Protein AF-A0A1B6HBY9-F1 (afdb_monomer_lite)

Structure (mmCIF, N/CA/C/O backbone):
data_AF-A0A1B6HBY9-F1
#
_entry.id   AF-A0A1B6HBY9-F1
#
loop_
_atom_site.group_PDB
_atom_site.id
_atom_site.type_symbol
_atom_site.label_atom_id
_atom_site.label_alt_id
_atom_site.label_comp_id
_atom_site.label_asym_id
_atom_site.label_entity_id
_atom_site.label_seq_id
_atom_site.pdbx_PDB_ins_code
_atom_site.Cartn_x
_atom_site.Cartn_y
_atom_site.Cartn_z
_atom_site.occupancy
_atom_site.B_iso_or_equiv
_atom_site.auth_seq_id
_atom_site.auth_comp_id
_atom_site.auth_asym_id
_atom_site.auth_atom_id
_atom_site.pdbx_PDB_model_num
ATOM 1 N N . TYR A 1 1 ? -33.513 -6.818 31.280 1.00 34.59 1 TYR A N 1
ATOM 2 C CA . TYR A 1 1 ? -33.589 -5.546 32.022 1.00 34.59 1 TYR A CA 1
ATOM 3 C C . TYR A 1 1 ? -32.977 -4.384 31.246 1.00 34.59 1 TYR A C 1
ATOM 5 O O . TYR A 1 1 ? -33.715 -3.442 31.001 1.00 34.59 1 TYR A O 1
ATOM 13 N N . LEU A 1 2 ? -31.743 -4.468 30.723 1.00 36.72 2 LEU A N 1
ATOM 14 C CA . LEU A 1 2 ? -31.212 -3.463 29.778 1.00 36.72 2 LEU A CA 1
ATOM 15 C C . LEU A 1 2 ? -32.124 -3.227 28.557 1.00 36.72 2 LEU A C 1
ATOM 17 O O . LEU A 1 2 ? -32.504 -2.091 28.313 1.00 36.72 2 LEU A O 1
ATOM 21 N N . LYS A 1 3 ? -32.635 -4.281 27.900 1.00 36.66 3 LYS A N 1
ATOM 22 C CA . LYS A 1 3 ? -33.690 -4.154 26.866 1.00 36.66 3 LYS A CA 1
ATOM 23 C C . LYS A 1 3 ? -34.928 -3.353 27.295 1.00 36.66 3 LYS A C 1
ATOM 25 O O . LYS A 1 3 ? -35.543 -2.717 26.452 1.00 36.66 3 LYS A O 1
ATOM 30 N N . ALA A 1 4 ? -35.326 -3.404 28.568 1.00 39.34 4 ALA A N 1
ATOM 31 C CA . ALA A 1 4 ? -36.483 -2.657 29.068 1.00 39.34 4 ALA A CA 1
ATOM 32 C C . ALA A 1 4 ? -36.128 -1.183 29.313 1.00 39.34 4 ALA A C 1
ATOM 34 O O . ALA A 1 4 ? -36.907 -0.316 28.942 1.00 39.34 4 ALA A O 1
ATOM 35 N N . ILE A 1 5 ? -34.928 -0.908 29.834 1.00 42.94 5 ILE A N 1
ATOM 36 C CA . ILE A 1 5 ? -34.384 0.449 30.001 1.00 42.94 5 ILE A CA 1
ATOM 37 C C . ILE A 1 5 ? -34.181 1.120 28.635 1.00 42.94 5 ILE A C 1
ATOM 39 O O . ILE A 1 5 ? -34.642 2.234 28.426 1.00 42.94 5 ILE A O 1
ATOM 43 N N . VAL A 1 6 ? -33.575 0.417 27.674 1.00 40.16 6 VAL A N 1
ATOM 44 C CA . VAL A 1 6 ? -33.385 0.880 26.289 1.00 40.16 6 VAL A CA 1
ATOM 45 C C . VAL A 1 6 ? -34.730 1.116 25.600 1.00 40.16 6 VAL A C 1
ATOM 47 O O . VAL A 1 6 ? -34.888 2.117 24.908 1.00 40.16 6 VAL A O 1
ATOM 50 N N . LYS A 1 7 ? -35.723 0.244 25.820 1.00 40.16 7 LYS A N 1
ATOM 51 C CA . LYS A 1 7 ? -37.079 0.418 25.280 1.00 40.16 7 LYS A CA 1
ATOM 52 C C . LYS A 1 7 ? -37.804 1.614 25.907 1.00 40.16 7 LYS A C 1
ATOM 54 O O . LYS A 1 7 ? -38.469 2.332 25.177 1.00 40.16 7 LYS A O 1
ATOM 59 N N . TYR A 1 8 ? -37.627 1.867 27.203 1.00 40.00 8 TYR A N 1
ATOM 60 C CA . TYR A 1 8 ? -38.211 3.020 27.899 1.00 40.00 8 TYR A CA 1
ATOM 61 C C . TYR A 1 8 ? -37.569 4.342 27.440 1.00 40.00 8 TYR A C 1
ATOM 63 O O . TYR A 1 8 ? -38.259 5.274 27.048 1.00 40.00 8 TYR A O 1
ATOM 71 N N . ILE A 1 9 ? -36.237 4.372 27.339 1.00 41.59 9 ILE A N 1
ATOM 72 C CA . ILE A 1 9 ? -35.445 5.491 26.798 1.00 41.59 9 ILE A CA 1
ATOM 73 C C . ILE A 1 9 ? -35.748 5.776 25.314 1.00 41.59 9 ILE A C 1
ATOM 75 O O . ILE A 1 9 ? -35.553 6.892 24.835 1.00 41.59 9 ILE A O 1
ATOM 79 N N . ALA A 1 10 ? -36.133 4.760 24.541 1.00 38.09 10 ALA A N 1
ATOM 80 C CA . ALA A 1 10 ? -36.468 4.896 23.125 1.00 38.09 10 ALA A CA 1
ATOM 81 C C . ALA A 1 10 ? -37.944 5.241 22.868 1.00 38.09 10 ALA A C 1
ATOM 83 O O . ALA A 1 10 ? -38.263 5.620 21.746 1.00 38.09 10 ALA A O 1
ATOM 84 N N . GLN A 1 11 ? -38.830 5.082 23.857 1.00 39.75 11 GLN A N 1
ATOM 85 C CA . GLN A 1 11 ? -40.268 5.331 23.706 1.00 39.75 11 GLN A CA 1
ATOM 86 C C . GLN A 1 11 ? -40.698 6.740 24.131 1.00 39.75 11 GLN A C 1
ATOM 88 O O . GLN A 1 11 ? -41.676 7.231 23.576 1.00 39.75 11 GLN A O 1
ATOM 93 N N . ASP A 1 12 ? -39.964 7.401 25.030 1.00 41.25 12 ASP A N 1
ATOM 94 C CA . ASP A 1 12 ? -40.232 8.791 25.409 1.00 41.25 12 ASP A CA 1
ATOM 95 C C . ASP A 1 12 ? -39.228 9.744 24.744 1.00 41.25 12 ASP A C 1
ATOM 97 O O . ASP A 1 12 ? -38.101 9.929 25.198 1.00 41.25 12 ASP A O 1
ATOM 101 N N . ASP A 1 13 ? -39.674 10.379 23.658 1.00 38.34 13 ASP A N 1
ATOM 102 C CA . ASP A 1 13 ? -39.004 11.472 22.928 1.00 38.34 13 ASP A CA 1
ATOM 103 C C . ASP A 1 13 ? -39.015 12.808 23.711 1.00 38.34 13 ASP A C 1
ATOM 105 O O . ASP A 1 13 ? -38.685 13.877 23.195 1.00 38.34 13 ASP A O 1
ATOM 109 N N . ALA A 1 14 ? -39.424 12.769 24.979 1.00 39.38 14 ALA A N 1
ATOM 110 C CA . ALA A 1 14 ? -39.417 13.905 25.880 1.00 39.38 14 ALA A CA 1
ATOM 111 C C . ALA A 1 14 ? -38.126 13.891 26.695 1.00 39.38 14 ALA A C 1
ATOM 113 O O . ALA A 1 14 ? -37.672 12.834 27.124 1.00 39.38 14 ALA A O 1
ATOM 114 N N . GLN A 1 15 ? -37.554 15.077 26.918 1.00 42.44 15 GLN A N 1
ATOM 115 C CA . GLN A 1 15 ? -36.480 15.334 27.879 1.00 42.44 15 GLN A CA 1
ATOM 116 C C . GLN A 1 15 ? -36.672 14.476 29.136 1.00 42.44 15 GLN A C 1
ATOM 118 O O . GLN A 1 15 ? -37.480 14.802 30.003 1.00 42.44 15 GLN A O 1
ATOM 123 N N . CYS A 1 16 ? -35.970 13.346 29.202 1.00 40.22 16 CYS A N 1
ATOM 124 C CA . CYS A 1 16 ? -36.055 12.457 30.343 1.00 40.22 16 CYS A CA 1
ATOM 125 C C . CYS A 1 16 ? -35.332 13.183 31.474 1.00 40.22 16 CYS A C 1
ATOM 127 O O . CYS A 1 16 ? -34.102 13.283 31.459 1.00 40.22 16 CYS A O 1
ATOM 129 N N . ASP A 1 17 ? -36.105 13.785 32.380 1.00 40.44 17 ASP A N 1
ATOM 130 C CA . ASP A 1 17 ? -35.576 14.431 33.572 1.00 40.44 17 ASP A CA 1
ATOM 131 C C . ASP A 1 17 ? -34.679 13.416 34.286 1.00 40.44 17 ASP A C 1
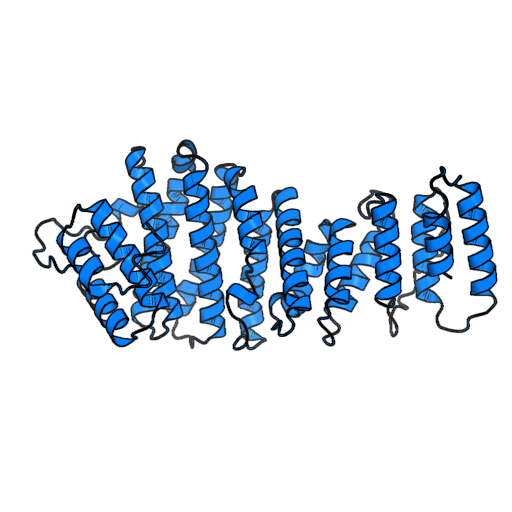ATOM 133 O O . ASP A 1 17 ? -35.043 12.250 34.482 1.00 40.44 17 ASP A O 1
ATOM 137 N N . VAL A 1 18 ? -33.477 13.865 34.638 1.00 38.31 18 VAL A N 1
ATOM 138 C CA . VAL A 1 18 ? -32.444 13.086 35.320 1.00 38.31 18 VAL A CA 1
ATOM 139 C C . VAL A 1 18 ? -33.040 12.352 36.523 1.00 38.31 18 VAL A C 1
ATOM 141 O O . VAL A 1 18 ? -32.676 11.213 36.785 1.00 38.31 18 VAL A O 1
ATOM 144 N N . ILE A 1 19 ? -34.029 12.943 37.198 1.00 37.78 19 ILE A N 1
ATOM 145 C CA . ILE A 1 19 ? -34.738 12.352 38.340 1.00 37.78 19 ILE A CA 1
ATOM 146 C C . ILE A 1 19 ? -35.543 11.095 37.953 1.00 37.78 19 ILE A C 1
ATOM 148 O O . ILE A 1 19 ? -35.532 10.102 38.684 1.00 37.78 19 ILE A O 1
ATOM 152 N N . THR A 1 20 ? -36.211 11.095 36.801 1.00 39.75 20 THR A N 1
ATOM 153 C CA . THR A 1 20 ? -36.999 9.951 36.313 1.00 39.75 20 THR A CA 1
ATOM 154 C C . THR A 1 20 ? -36.091 8.839 35.794 1.00 39.75 20 THR A C 1
ATOM 156 O O . THR A 1 20 ? -36.324 7.666 36.088 1.00 39.75 20 THR A O 1
ATOM 159 N N . LEU A 1 21 ? -35.000 9.203 35.111 1.00 42.41 21 LEU A N 1
ATOM 160 C CA . LEU A 1 21 ? -33.954 8.256 34.726 1.00 42.41 21 LEU A CA 1
ATOM 161 C C . LEU A 1 21 ? -33.320 7.610 35.975 1.00 42.41 21 LEU A C 1
ATOM 163 O O . LEU A 1 21 ? -33.149 6.393 36.024 1.00 42.41 21 LEU A O 1
ATOM 167 N N . ASN A 1 22 ? -33.066 8.406 37.021 1.00 38.81 22 ASN A N 1
ATOM 168 C CA . ASN A 1 22 ? -32.524 7.956 38.305 1.00 38.81 22 ASN A CA 1
ATOM 169 C C . ASN A 1 22 ? -33.447 6.960 39.023 1.00 38.81 22 ASN A C 1
ATOM 171 O O . ASN A 1 22 ? -32.964 5.950 39.526 1.00 38.81 22 ASN A O 1
ATOM 175 N N . SER A 1 23 ? -34.761 7.203 39.051 1.00 37.72 23 SER A N 1
ATOM 176 C CA . SER A 1 23 ? -35.744 6.304 39.679 1.00 37.72 23 SER A CA 1
ATOM 177 C C . SER A 1 23 ? -35.812 4.944 38.978 1.00 37.72 23 SER A C 1
ATOM 179 O O . SER A 1 23 ? -35.757 3.908 39.637 1.00 37.72 23 SER A O 1
ATOM 181 N N . VAL A 1 24 ? -35.858 4.93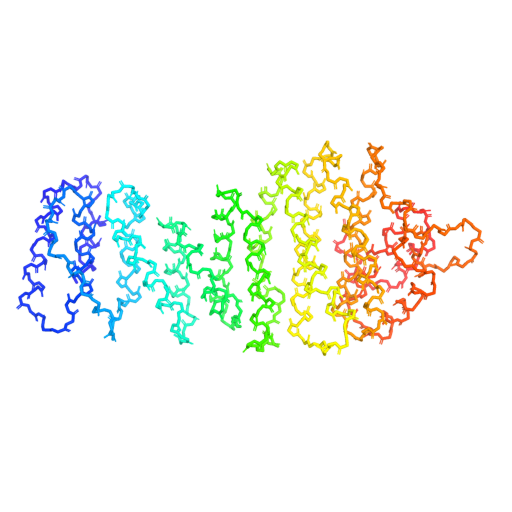6 37.644 1.00 42.06 24 VAL A N 1
ATOM 182 C CA . VAL A 1 24 ? -35.947 3.698 36.857 1.00 42.06 24 VAL A CA 1
ATOM 183 C C . VAL A 1 24 ? -34.647 2.892 36.945 1.00 42.06 24 VAL A C 1
ATOM 185 O O . VAL A 1 24 ? -34.679 1.667 37.061 1.00 42.06 24 VAL A O 1
ATOM 188 N N . ILE A 1 25 ? -33.494 3.567 36.940 1.00 43.59 25 ILE A N 1
ATOM 189 C CA . ILE A 1 25 ? -32.182 2.926 37.101 1.00 43.59 25 ILE A CA 1
ATOM 190 C C . ILE A 1 25 ? -32.031 2.332 38.511 1.00 43.59 25 ILE A C 1
ATOM 192 O O . ILE A 1 25 ? -31.529 1.214 38.649 1.00 43.59 25 ILE A O 1
ATOM 196 N N . PHE A 1 26 ? -32.500 3.031 39.548 1.00 39.41 26 PHE A N 1
ATOM 197 C CA . PHE A 1 26 ? -32.422 2.573 40.936 1.00 39.41 26 PHE A CA 1
ATOM 198 C C . PHE A 1 26 ? -33.369 1.395 41.225 1.00 39.41 26 PHE A C 1
ATOM 200 O O . PHE A 1 26 ? -32.960 0.424 41.860 1.00 39.41 26 PHE A O 1
ATOM 207 N N . ASP A 1 27 ? -34.593 1.406 40.692 1.00 37.84 27 ASP A N 1
ATOM 208 C CA . ASP A 1 27 ? -35.534 0.287 40.850 1.00 37.84 27 ASP A CA 1
ATOM 209 C C . ASP A 1 27 ? -35.058 -0.977 40.124 1.00 37.84 27 ASP A C 1
ATOM 211 O O . ASP A 1 27 ? -35.192 -2.095 40.636 1.00 37.84 27 ASP A O 1
ATOM 215 N N . VAL A 1 28 ? -34.425 -0.822 38.957 1.00 39.53 28 VAL A N 1
ATOM 216 C CA . VAL A 1 28 ? -33.800 -1.950 38.258 1.00 39.53 28 VAL A CA 1
ATOM 217 C C . VAL A 1 28 ? -32.566 -2.451 39.016 1.00 39.53 28 VAL A C 1
ATOM 219 O O . VAL A 1 28 ? -32.391 -3.665 39.122 1.00 39.53 28 VAL A O 1
ATOM 222 N N . TYR A 1 29 ? -31.750 -1.570 39.602 1.00 39.44 29 TYR A N 1
ATOM 223 C CA . TYR A 1 29 ? -30.629 -1.941 40.476 1.00 39.44 29 TYR A CA 1
ATOM 224 C C . TYR A 1 29 ? -31.094 -2.776 41.680 1.00 39.44 29 TYR A C 1
ATOM 226 O O . TYR A 1 29 ? -30.590 -3.879 41.894 1.00 39.44 29 TYR A O 1
ATOM 234 N N . VAL A 1 30 ? -32.117 -2.318 42.410 1.00 35.78 30 VAL A N 1
ATOM 235 C CA . VAL A 1 30 ? -32.657 -3.026 43.584 1.00 35.78 30 VAL A CA 1
ATOM 236 C C . VAL A 1 30 ? -33.235 -4.390 43.197 1.00 35.78 30 VAL A C 1
ATOM 238 O O . VAL A 1 30 ? -32.949 -5.390 43.858 1.00 35.78 30 VAL A O 1
ATOM 241 N N . GLN A 1 31 ? -33.988 -4.482 42.096 1.00 36.75 31 GLN A N 1
ATOM 242 C CA . GLN A 1 31 ? -34.566 -5.762 41.673 1.00 36.75 31 GLN A CA 1
ATOM 243 C C . GLN A 1 31 ? -33.550 -6.756 41.100 1.00 36.75 31 GLN A C 1
ATOM 245 O O . GLN A 1 31 ? -33.760 -7.967 41.205 1.00 36.75 31 GLN A O 1
ATOM 250 N N . THR A 1 32 ? -32.461 -6.271 40.502 1.00 35.84 32 THR A N 1
ATOM 251 C CA . THR A 1 32 ? -31.449 -7.128 39.866 1.00 35.84 32 THR A CA 1
ATOM 252 C C . THR A 1 32 ? -30.406 -7.608 40.883 1.00 35.84 32 THR A C 1
ATOM 254 O O . THR A 1 32 ? -30.022 -8.776 40.852 1.00 35.84 32 THR A O 1
ATOM 257 N N . CYS A 1 33 ? -30.018 -6.762 41.847 1.00 33.81 33 CYS A N 1
ATOM 258 C CA . CYS A 1 33 ? -29.070 -7.111 42.913 1.00 33.81 33 CYS A CA 1
ATOM 259 C C . CYS A 1 33 ? -29.652 -8.073 43.961 1.00 33.81 33 CYS A C 1
ATOM 261 O O . CYS A 1 33 ? -28.914 -8.875 44.523 1.00 33.81 33 CYS A O 1
ATOM 263 N N . LEU A 1 34 ? -30.969 -8.061 44.197 1.00 34.25 34 LEU A N 1
ATOM 264 C CA . LEU A 1 34 ? -31.612 -8.983 45.145 1.00 34.25 34 LEU A CA 1
ATOM 265 C C . LEU A 1 34 ? -31.776 -10.423 44.616 1.00 34.25 34 LEU A C 1
ATOM 267 O O . LEU A 1 34 ? -32.232 -11.285 45.365 1.00 34.25 34 LEU A O 1
ATOM 271 N N . LYS A 1 35 ? -31.442 -10.708 43.347 1.00 35.50 35 LYS A N 1
ATOM 272 C CA . LYS A 1 35 ? -31.748 -12.005 42.710 1.00 35.50 35 LYS A CA 1
ATOM 273 C C . LYS A 1 35 ? -30.580 -12.769 42.085 1.00 35.50 35 LYS A C 1
ATOM 275 O O . LYS A 1 35 ? -30.808 -13.899 41.661 1.00 35.50 35 LYS A O 1
ATOM 280 N N . LEU A 1 36 ? -29.368 -12.223 41.997 1.00 35.06 36 LEU A N 1
ATOM 281 C CA . LEU A 1 36 ? -28.306 -12.848 41.197 1.00 35.06 36 LEU A CA 1
ATOM 282 C C . LEU A 1 36 ? -27.029 -13.103 42.002 1.00 35.06 36 LEU A C 1
ATOM 284 O O . LEU A 1 36 ? -26.258 -12.192 42.291 1.00 35.06 36 LEU A O 1
ATOM 288 N N . ASN A 1 37 ? -26.812 -14.384 42.307 1.00 38.69 37 ASN A N 1
ATOM 289 C CA . ASN A 1 37 ? -25.530 -14.932 42.732 1.00 38.69 37 ASN A CA 1
ATOM 290 C C . ASN A 1 37 ? -24.508 -14.890 41.572 1.00 38.69 37 ASN A C 1
ATOM 292 O O . ASN A 1 37 ? -24.834 -15.152 40.413 1.00 38.69 37 ASN A O 1
ATOM 296 N N . GLU A 1 38 ? -23.265 -14.571 41.933 1.00 38.19 38 GLU A N 1
ATOM 297 C CA . GLU A 1 38 ? -21.988 -14.928 41.281 1.00 38.19 38 GLU A CA 1
ATOM 298 C C . GLU A 1 38 ? -21.654 -14.423 39.856 1.00 38.19 38 GLU A C 1
ATOM 300 O O . GLU A 1 38 ? -20.548 -14.661 39.387 1.00 38.19 38 GLU A O 1
ATOM 305 N N . THR A 1 39 ? -22.497 -13.632 39.184 1.00 41.16 39 THR A N 1
ATOM 306 C CA . THR A 1 39 ? -22.187 -13.039 37.847 1.00 41.16 39 THR A CA 1
ATOM 307 C C . THR A 1 39 ? -21.932 -11.519 37.869 1.00 41.16 39 THR A C 1
ATOM 309 O O . THR A 1 39 ? -21.956 -10.835 36.843 1.00 41.16 39 THR A O 1
ATOM 312 N N . THR A 1 40 ? -21.700 -10.960 39.055 1.00 39.66 40 THR A N 1
ATOM 313 C CA . THR A 1 40 ? -22.092 -9.590 39.423 1.00 39.66 40 THR A CA 1
ATOM 314 C C . THR A 1 40 ? -21.062 -8.473 39.216 1.00 39.66 40 THR A C 1
ATOM 316 O O . THR A 1 40 ? -21.425 -7.306 39.350 1.00 39.66 40 THR A O 1
ATOM 319 N N . THR A 1 41 ? -19.818 -8.739 38.819 1.00 41.38 41 THR A N 1
ATOM 320 C CA . THR A 1 41 ? -18.796 -7.674 38.710 1.00 41.38 41 THR A CA 1
ATOM 321 C C . THR A 1 41 ? -18.966 -6.766 37.486 1.00 41.38 41 THR A C 1
ATOM 323 O O . THR A 1 41 ? -18.811 -5.553 37.597 1.00 41.38 41 THR A O 1
ATOM 326 N N . ASN A 1 42 ? -19.378 -7.298 36.331 1.00 40.72 42 ASN A N 1
ATOM 327 C CA . ASN A 1 42 ? -19.424 -6.515 35.084 1.00 40.72 42 ASN A CA 1
ATOM 328 C C . ASN A 1 42 ? -20.563 -5.484 35.029 1.00 40.72 42 ASN A C 1
ATOM 330 O O . ASN A 1 42 ? -20.443 -4.462 34.356 1.00 40.72 42 ASN A O 1
ATOM 334 N N . HIS A 1 43 ? -21.679 -5.752 35.709 1.00 40.91 43 HIS A N 1
ATOM 335 C CA . HIS A 1 43 ? -22.864 -4.883 35.684 1.00 40.91 43 HIS A CA 1
ATOM 336 C C . HIS A 1 43 ? -22.722 -3.710 36.662 1.00 40.91 43 HIS A C 1
ATOM 338 O O . HIS A 1 43 ? -23.218 -2.618 36.393 1.00 40.91 43 HIS A O 1
ATOM 344 N N . LEU A 1 44 ? -21.981 -3.922 37.755 1.00 40.16 44 LEU A N 1
ATOM 345 C CA . LEU A 1 44 ? -21.668 -2.909 38.756 1.00 40.16 44 LEU A CA 1
ATOM 346 C C . LEU A 1 44 ? -20.738 -1.828 38.175 1.00 40.16 44 LEU A C 1
ATOM 348 O O . LEU A 1 44 ? -21.006 -0.640 38.314 1.00 40.16 44 LEU A O 1
ATOM 352 N N . THR A 1 45 ? -19.691 -2.221 37.441 1.00 42.16 45 THR A N 1
ATOM 353 C CA . THR A 1 45 ? -18.758 -1.279 36.793 1.00 42.16 45 THR A CA 1
ATOM 354 C C . THR A 1 45 ? -19.444 -0.424 35.721 1.00 42.16 45 THR A C 1
ATOM 356 O O . THR A 1 45 ? -19.222 0.783 35.662 1.00 42.16 45 THR A O 1
ATOM 359 N N . LEU A 1 46 ? -20.333 -1.022 34.915 1.00 45.06 46 LEU A N 1
ATOM 360 C CA . LEU A 1 46 ? -21.131 -0.311 33.906 1.00 45.06 46 LEU A CA 1
ATOM 361 C C . LEU A 1 46 ? -22.071 0.729 34.543 1.00 45.06 46 LEU A C 1
ATOM 363 O O . LEU A 1 46 ? -22.203 1.847 34.046 1.00 45.06 46 LEU A O 1
ATOM 367 N N . PHE A 1 47 ? -22.698 0.357 35.663 1.00 46.03 47 PHE A N 1
ATOM 368 C CA . PHE A 1 47 ? -23.549 1.220 36.480 1.00 46.03 47 PHE A CA 1
ATOM 369 C C . PHE A 1 47 ? -22.771 2.415 37.052 1.00 46.03 47 PHE A C 1
ATOM 371 O O . PHE A 1 47 ? -23.224 3.551 36.927 1.00 46.03 47 PHE A O 1
ATOM 378 N N . TYR A 1 48 ? -21.570 2.191 37.597 1.00 46.22 48 TYR A N 1
ATOM 379 C CA . TYR A 1 48 ? -20.735 3.263 38.148 1.00 46.22 48 TYR A CA 1
ATOM 380 C C . TYR A 1 48 ? -20.266 4.267 37.096 1.00 46.22 48 TYR A C 1
ATOM 382 O O . TYR A 1 48 ? -20.270 5.469 37.361 1.00 46.22 48 TYR A O 1
ATOM 390 N N . ILE A 1 49 ? -19.910 3.791 35.901 1.00 45.84 49 ILE A N 1
ATOM 391 C CA . ILE A 1 49 ? -19.460 4.638 34.791 1.00 45.84 49 ILE A CA 1
ATOM 392 C C . ILE A 1 49 ? -20.593 5.531 34.259 1.00 45.84 49 ILE A C 1
ATOM 394 O O . ILE A 1 49 ? -20.380 6.706 33.954 1.00 45.84 49 ILE A O 1
ATOM 398 N N . LEU A 1 50 ? -21.811 4.992 34.157 1.00 45.94 50 LEU A N 1
ATOM 399 C CA . LEU A 1 50 ? -22.978 5.772 33.742 1.00 45.94 50 LEU A CA 1
ATOM 400 C C . LEU A 1 50 ? -23.409 6.761 34.838 1.00 45.94 50 LEU A C 1
ATOM 402 O O . LEU A 1 50 ? -23.780 7.887 34.518 1.00 45.94 50 LEU A O 1
ATOM 406 N N . ALA A 1 51 ? -23.290 6.392 36.118 1.00 41.44 51 ALA A N 1
ATOM 407 C CA . ALA A 1 51 ? -23.615 7.268 37.245 1.00 41.44 51 ALA A CA 1
ATOM 408 C C . ALA A 1 51 ? -22.656 8.473 37.370 1.00 41.44 51 ALA A C 1
ATOM 410 O O . ALA A 1 51 ? -23.110 9.601 37.570 1.00 41.44 51 ALA A O 1
ATOM 411 N N . THR A 1 52 ? -21.344 8.290 37.181 1.00 37.69 52 THR A N 1
ATOM 412 C CA . THR A 1 52 ? -20.349 9.381 37.319 1.00 37.69 52 THR A CA 1
ATOM 413 C C . THR A 1 52 ? -20.541 10.506 36.295 1.00 37.69 52 THR A C 1
ATOM 415 O O . THR A 1 52 ? -20.363 11.679 36.620 1.00 37.69 52 THR A O 1
ATOM 418 N N . ARG A 1 53 ? -20.986 10.196 35.071 1.00 38.84 53 ARG A N 1
ATOM 419 C CA . ARG A 1 53 ? -21.260 11.195 34.016 1.00 38.84 53 ARG A CA 1
ATOM 420 C C . ARG A 1 53 ? -22.556 11.994 34.222 1.00 38.84 53 ARG A C 1
ATOM 422 O O . ARG A 1 53 ? -22.683 13.068 33.640 1.00 38.84 53 ARG A O 1
ATOM 429 N N . VAL A 1 54 ? -23.479 11.507 35.055 1.00 39.19 54 VAL A N 1
ATOM 430 C CA . VAL A 1 54 ? -24.741 12.188 35.425 1.00 39.19 54 VAL A CA 1
ATOM 431 C C . VAL A 1 54 ? -24.552 13.096 36.659 1.00 39.19 54 VAL A C 1
ATOM 433 O O . VAL A 1 54 ? -25.496 13.709 37.148 1.00 39.19 54 VAL A O 1
ATOM 436 N N . GLY A 1 55 ? -23.314 13.253 37.148 1.00 33.00 55 GLY A N 1
ATOM 437 C CA . GLY A 1 55 ? -22.988 14.130 38.277 1.00 33.00 55 GLY A CA 1
ATOM 438 C C . GLY A 1 55 ? -23.042 13.446 39.645 1.00 33.00 55 GLY A C 1
ATOM 439 O O . GLY A 1 55 ? -23.041 14.129 40.668 1.00 33.00 55 GLY A O 1
ATOM 440 N N . PHE A 1 56 ? -23.059 12.111 39.695 1.00 37.03 56 PHE A N 1
ATOM 441 C CA . PHE A 1 56 ? -22.939 11.375 40.952 1.00 37.03 56 PHE A CA 1
ATOM 442 C C . PHE A 1 56 ? -21.466 11.274 41.381 1.00 37.03 56 PHE A C 1
ATOM 444 O O . PHE A 1 56 ? -20.670 10.591 40.738 1.00 37.03 56 PHE A O 1
ATOM 451 N N . LYS A 1 57 ? -21.105 11.909 42.505 1.00 31.73 57 LYS A N 1
ATOM 452 C CA . LYS A 1 57 ? -19.893 11.565 43.268 1.00 31.73 57 LYS A CA 1
ATOM 453 C C . LYS A 1 57 ? -20.193 10.325 44.108 1.00 31.73 57 LYS A C 1
ATOM 455 O O . LYS A 1 57 ? -20.693 10.436 45.223 1.00 31.73 57 LYS A O 1
ATOM 460 N N . LEU A 1 58 ? -19.933 9.147 43.555 1.00 32.56 58 LEU A N 1
ATOM 461 C CA . LEU A 1 58 ? -19.832 7.917 44.336 1.00 32.56 58 LEU A CA 1
ATOM 462 C C . LEU A 1 58 ? -18.354 7.715 44.666 1.00 32.56 58 LEU A C 1
ATOM 464 O O . LEU A 1 58 ? -17.561 7.442 43.773 1.00 32.56 58 LEU A O 1
ATOM 468 N N . GLU A 1 59 ? -17.986 7.902 45.934 1.00 27.56 59 GLU A N 1
ATOM 469 C CA . GLU A 1 59 ? -16.643 7.583 46.422 1.00 27.56 59 GLU A CA 1
ATOM 470 C C . GLU A 1 59 ? -16.392 6.079 46.242 1.00 27.56 59 GLU A C 1
ATOM 472 O O . GLU A 1 59 ? -17.091 5.239 46.815 1.00 27.56 59 GLU A O 1
ATOM 477 N N . LEU A 1 60 ? -15.420 5.741 45.394 1.00 32.25 60 LEU A N 1
ATOM 478 C CA . LEU A 1 60 ? -14.993 4.366 45.160 1.00 32.25 60 LEU A CA 1
ATOM 479 C C . LEU A 1 60 ? -14.235 3.840 46.394 1.00 32.25 60 LEU A C 1
ATOM 481 O O . LEU A 1 60 ? -13.318 4.514 46.872 1.00 32.25 60 LEU A O 1
ATOM 485 N N . PRO A 1 61 ? -14.496 2.610 46.871 1.00 25.66 61 PRO A N 1
ATOM 486 C CA . PRO A 1 61 ? -13.466 1.862 47.568 1.00 25.66 61 PRO A CA 1
ATOM 487 C C . PRO A 1 61 ? -12.370 1.530 46.546 1.00 25.66 61 PRO A C 1
ATOM 489 O O . PRO A 1 61 ? -12.660 1.077 45.442 1.00 25.66 61 PRO A O 1
ATOM 492 N N . TYR A 1 62 ? -11.124 1.794 46.926 1.00 25.98 62 TYR A N 1
ATOM 493 C CA . TYR A 1 62 ? -9.894 1.903 46.124 1.00 25.98 62 TYR A CA 1
ATOM 494 C C . TYR A 1 62 ? -9.468 0.674 45.286 1.00 25.98 62 TY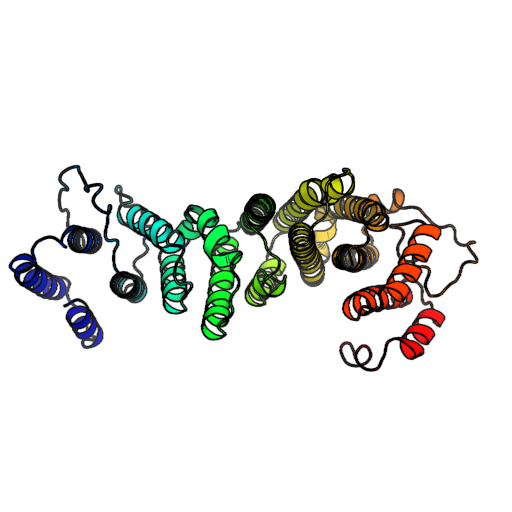R A C 1
ATOM 496 O O . TYR A 1 62 ? -8.344 0.610 44.794 1.00 25.98 62 TYR A O 1
ATOM 504 N N . GLU A 1 63 ? -10.337 -0.310 45.102 1.00 27.23 63 GLU A N 1
ATOM 505 C CA . GLU A 1 63 ? -10.037 -1.570 44.440 1.00 27.23 63 GLU A CA 1
ATOM 506 C C . GLU A 1 63 ? -11.186 -1.910 43.487 1.00 27.23 63 GLU A C 1
ATOM 508 O O . GLU A 1 63 ? -12.129 -2.609 43.850 1.00 27.23 63 GLU A O 1
ATOM 513 N N . VAL A 1 64 ? -11.118 -1.427 42.239 1.00 31.77 64 VAL A N 1
ATOM 514 C CA . VAL A 1 64 ? -11.842 -2.091 41.145 1.00 31.77 64 VAL A CA 1
ATOM 515 C C . VAL A 1 64 ? -11.202 -3.473 41.035 1.00 31.77 64 VAL A C 1
ATOM 517 O O . VAL A 1 64 ? -10.032 -3.552 40.644 1.00 31.77 64 VAL A O 1
ATOM 520 N N . PRO A 1 65 ? -11.884 -4.564 41.429 1.00 27.86 65 PRO A N 1
ATOM 521 C CA . PRO A 1 65 ? -11.220 -5.845 41.507 1.00 27.86 65 PRO A CA 1
ATOM 522 C C . PRO A 1 65 ? -10.806 -6.254 40.102 1.00 27.86 65 PRO A C 1
ATOM 524 O O . PRO A 1 65 ? -11.557 -6.099 39.135 1.00 27.86 65 PRO A O 1
ATOM 527 N N . ILE A 1 66 ? -9.615 -6.835 40.025 1.00 29.77 66 ILE A N 1
ATOM 528 C CA . ILE A 1 66 ? -9.046 -7.585 38.904 1.00 29.77 66 ILE A CA 1
ATOM 529 C C . ILE A 1 66 ? -9.897 -8.864 38.695 1.00 29.77 66 ILE A C 1
ATOM 531 O O . ILE A 1 66 ? -9.428 -9.993 38.774 1.00 29.77 66 ILE A O 1
ATOM 535 N N . ALA A 1 67 ? -11.204 -8.693 38.495 1.00 28.55 67 ALA A N 1
ATOM 536 C CA . ALA A 1 67 ? -12.235 -9.727 38.468 1.00 28.55 67 ALA A CA 1
ATOM 537 C C . ALA A 1 67 ? -12.946 -9.775 37.106 1.00 28.55 67 ALA A C 1
ATOM 539 O O . ALA A 1 67 ? -14.108 -10.155 37.011 1.00 28.55 67 ALA A O 1
ATOM 540 N N . CYS A 1 68 ? -12.221 -9.424 36.040 1.00 33.12 68 CYS A N 1
ATOM 541 C CA . CYS A 1 68 ? -12.523 -9.864 34.673 1.00 33.12 68 CYS A CA 1
ATOM 542 C C . CYS A 1 68 ? -11.747 -11.149 34.314 1.00 33.12 68 CYS A C 1
ATOM 544 O O . CYS A 1 68 ? -11.523 -11.433 33.141 1.00 33.12 68 CYS A O 1
ATOM 546 N N . ASN A 1 69 ? -11.319 -11.927 35.312 1.00 30.22 69 ASN A N 1
ATOM 547 C CA . ASN A 1 69 ? -10.711 -13.239 35.112 1.00 30.22 69 ASN A CA 1
ATOM 548 C C . ASN A 1 69 ? -11.819 -14.300 35.025 1.00 30.22 69 ASN A C 1
ATOM 550 O O . ASN A 1 69 ? -12.133 -14.949 36.016 1.00 30.22 69 ASN A O 1
ATOM 554 N N . GLY A 1 70 ? -12.434 -14.452 33.848 1.00 33.22 70 GLY A N 1
ATOM 555 C CA . GLY A 1 70 ? -13.215 -15.656 33.520 1.00 33.22 70 GLY A CA 1
ATOM 556 C C . GLY A 1 70 ? -14.497 -15.438 32.718 1.00 33.22 70 GLY A C 1
ATOM 557 O O . GLY A 1 70 ? -14.909 -16.334 31.990 1.00 33.22 70 GLY A O 1
ATOM 558 N N . SER A 1 71 ? -15.110 -14.257 32.790 1.00 40.81 71 SER A N 1
ATOM 559 C CA . SER A 1 71 ? -16.309 -13.934 32.007 1.00 40.81 71 SER A CA 1
ATOM 560 C C . SER A 1 71 ? -16.359 -12.434 31.734 1.00 40.81 71 SER A C 1
ATOM 562 O O . SER A 1 71 ? -16.858 -11.667 32.559 1.00 40.81 71 SER A O 1
ATOM 564 N N . GLY A 1 72 ? -15.797 -11.993 30.607 1.00 42.09 72 GLY A N 1
ATOM 565 C CA . GLY A 1 72 ? -15.943 -10.613 30.137 1.00 42.09 72 GLY A CA 1
ATOM 566 C C . GLY A 1 72 ? -17.413 -10.258 29.848 1.00 42.09 72 GLY A C 1
ATOM 567 O O . GLY A 1 72 ? -18.279 -11.140 29.818 1.00 42.09 72 GLY A O 1
ATOM 568 N N . PRO A 1 73 ? -17.752 -8.971 29.665 1.00 49.25 73 PRO A N 1
ATOM 569 C CA . PRO A 1 73 ? -19.095 -8.587 29.249 1.00 49.25 73 PRO A CA 1
ATOM 570 C C . PRO A 1 73 ? -19.433 -9.226 27.897 1.00 49.25 73 PRO A C 1
ATOM 572 O O . PRO A 1 73 ? -18.650 -9.157 26.952 1.00 49.25 73 PRO A O 1
ATOM 575 N N . THR A 1 74 ? -20.615 -9.842 27.795 1.00 57.38 74 THR A N 1
ATOM 576 C CA . THR A 1 74 ? -21.085 -10.401 26.519 1.00 57.38 74 THR A CA 1
ATOM 577 C C . THR A 1 74 ? -21.183 -9.307 25.454 1.00 57.38 74 THR A C 1
ATOM 579 O O . THR A 1 74 ? -21.538 -8.164 25.750 1.00 57.38 74 THR A O 1
ATOM 582 N N . LEU A 1 75 ? -20.920 -9.674 24.199 1.00 64.31 75 LEU A N 1
ATOM 583 C CA . LEU A 1 75 ? -20.929 -8.773 23.041 1.00 64.31 75 LEU A CA 1
ATOM 584 C C . LEU A 1 75 ? -22.226 -7.947 22.924 1.00 64.31 75 LEU A C 1
ATOM 586 O O . LEU A 1 75 ? -22.199 -6.783 22.535 1.00 64.31 75 LEU A O 1
ATOM 590 N N . LEU A 1 76 ? -23.349 -8.538 23.347 1.00 57.91 76 LEU A N 1
ATOM 591 C CA . LEU A 1 76 ? -24.668 -7.904 23.426 1.00 57.91 76 LEU A CA 1
ATOM 592 C C . LEU A 1 76 ? -24.714 -6.733 24.417 1.00 57.91 76 LEU A C 1
ATOM 594 O O . LEU A 1 76 ? -25.204 -5.660 24.075 1.00 57.91 76 LEU A O 1
ATOM 598 N N . VAL A 1 77 ? -24.194 -6.924 25.632 1.00 56.88 77 VAL A N 1
ATOM 599 C CA . VAL A 1 77 ? -24.189 -5.888 26.681 1.00 56.88 77 VAL A CA 1
ATOM 600 C C . VAL A 1 77 ? -23.302 -4.716 26.270 1.00 56.88 77 VAL A C 1
ATOM 602 O O . VAL A 1 77 ? -23.656 -3.559 26.488 1.00 56.88 77 VAL A O 1
ATOM 605 N N . LEU A 1 78 ? -22.167 -5.006 25.630 1.00 67.25 78 LEU A N 1
ATOM 606 C CA . LEU A 1 78 ? -21.273 -3.970 25.125 1.00 67.25 78 LEU A CA 1
ATOM 607 C C . LEU A 1 78 ? -21.899 -3.192 23.961 1.00 67.25 78 LEU A C 1
ATOM 609 O O . LEU A 1 78 ? -21.807 -1.968 23.933 1.00 67.25 78 LEU A O 1
ATOM 613 N N . GLY A 1 79 ? -22.584 -3.880 23.044 1.00 62.75 79 GLY A N 1
ATOM 614 C CA . GLY A 1 79 ? -23.332 -3.236 21.964 1.00 62.75 79 GLY A CA 1
ATOM 615 C C . GLY A 1 79 ? -24.406 -2.274 22.484 1.00 62.75 79 GLY A C 1
ATOM 616 O O . GLY A 1 79 ? -24.498 -1.144 22.008 1.00 62.75 79 GLY A O 1
ATOM 617 N N . GLU A 1 80 ? -25.171 -2.678 23.505 1.00 59.94 80 GLU A N 1
ATOM 618 C CA . GLU A 1 80 ? -26.176 -1.815 24.143 1.00 59.94 80 GLU A CA 1
ATOM 619 C C . GLU A 1 80 ? -25.540 -0.604 24.849 1.00 59.94 80 GLU A C 1
ATOM 621 O O . GLU A 1 80 ? -26.031 0.515 24.690 1.00 59.94 80 GLU A O 1
ATOM 626 N N . LEU A 1 81 ? -24.423 -0.787 25.569 1.00 65.31 81 LEU A N 1
ATOM 627 C CA . LEU A 1 81 ? -23.690 0.322 26.194 1.00 65.31 81 LEU A CA 1
ATOM 628 C C . LEU A 1 81 ? -23.248 1.353 25.153 1.00 65.31 81 LEU A C 1
ATOM 630 O O . LEU A 1 81 ? -23.483 2.549 25.313 1.00 65.31 81 LEU A O 1
ATOM 634 N N . VAL A 1 82 ? -22.596 0.894 24.088 1.00 69.62 82 VAL A N 1
ATOM 635 C CA . VAL A 1 82 ? -22.044 1.776 23.061 1.00 69.62 82 VAL A CA 1
ATOM 636 C C . VAL A 1 82 ? -23.163 2.510 22.325 1.00 69.62 82 VAL A C 1
ATOM 638 O O . VAL A 1 82 ? -23.040 3.708 22.089 1.00 69.62 82 VAL A O 1
ATOM 641 N N . ALA A 1 83 ? -24.288 1.842 22.048 1.00 64.25 83 ALA A N 1
ATOM 642 C CA . ALA A 1 83 ? -25.464 2.478 21.459 1.00 64.25 83 ALA A CA 1
ATOM 643 C C . ALA A 1 83 ? -26.018 3.612 22.340 1.00 64.25 83 ALA A C 1
ATOM 645 O O . ALA A 1 83 ? -26.381 4.670 21.827 1.00 64.25 83 ALA A O 1
ATOM 646 N N . VAL A 1 84 ? -26.044 3.430 23.665 1.00 59.06 84 VAL A N 1
ATOM 647 C CA . VAL A 1 84 ? -26.427 4.488 24.614 1.00 59.06 84 VAL A CA 1
ATOM 648 C C . VAL A 1 84 ? -25.419 5.640 24.573 1.00 59.06 84 VAL A C 1
ATOM 650 O O . VAL A 1 84 ? -25.823 6.793 24.428 1.00 59.06 84 VAL A O 1
ATOM 653 N N . LEU A 1 85 ? -24.116 5.350 24.634 1.00 65.69 85 LEU A N 1
ATOM 654 C CA . LEU A 1 85 ? -23.072 6.383 24.583 1.00 65.69 85 LEU A CA 1
ATOM 655 C C . LEU A 1 85 ? -23.152 7.211 23.291 1.00 65.69 85 LEU A C 1
ATOM 657 O O . LEU A 1 85 ? -23.058 8.435 23.345 1.00 65.69 85 LEU A O 1
ATOM 661 N N . GLN A 1 86 ? -23.402 6.565 22.149 1.00 68.12 86 GLN A N 1
ATOM 662 C CA . GLN A 1 86 ? -23.617 7.238 20.867 1.00 68.12 86 GLN A CA 1
ATOM 663 C C . GLN A 1 86 ? -24.904 8.069 20.858 1.00 68.12 86 GLN A C 1
ATOM 665 O O . GLN A 1 86 ? -24.860 9.242 20.488 1.00 68.12 86 GLN A O 1
ATOM 670 N N . LYS A 1 87 ? -26.037 7.500 21.303 1.00 63.12 87 LYS A N 1
ATOM 671 C CA . LYS A 1 87 ? -27.343 8.186 21.340 1.00 63.12 87 LYS A CA 1
ATOM 672 C C . LYS A 1 87 ? -27.275 9.495 22.128 1.00 63.12 87 LYS A C 1
ATOM 674 O O . LYS A 1 87 ? -27.868 10.487 21.718 1.00 63.12 87 LYS A O 1
ATOM 679 N N . TYR A 1 88 ? -26.549 9.496 23.241 1.00 58.34 88 TYR A N 1
ATOM 680 C CA . TYR A 1 88 ? -26.411 10.660 24.117 1.00 58.34 88 TYR A CA 1
ATOM 681 C C . TYR A 1 88 ? -25.147 11.493 23.854 1.00 58.34 88 TYR A C 1
ATOM 683 O O . TYR A 1 88 ? -24.871 12.426 24.606 1.00 58.34 88 TYR A O 1
ATOM 691 N N . ASN A 1 89 ? -24.381 11.178 22.802 1.00 62.25 89 ASN A N 1
ATOM 692 C CA . ASN A 1 89 ? -23.126 11.847 22.447 1.00 62.25 89 ASN A CA 1
ATOM 693 C C . ASN A 1 89 ? -22.131 11.954 23.627 1.00 62.25 89 ASN A C 1
ATOM 695 O O . ASN A 1 89 ? -21.475 12.977 23.848 1.00 62.25 89 ASN A O 1
ATOM 699 N N . ILE A 1 90 ? -22.043 10.894 24.433 1.00 59.66 90 ILE A N 1
ATOM 700 C CA . ILE A 1 90 ? -21.171 10.825 25.605 1.00 59.66 90 ILE A CA 1
ATOM 701 C C . ILE A 1 90 ? -19.794 10.350 25.148 1.00 59.66 90 ILE A C 1
ATOM 703 O O . ILE A 1 90 ? -19.581 9.165 24.897 1.00 59.66 90 ILE A O 1
ATOM 707 N N . SER A 1 91 ? -18.839 11.278 25.073 1.00 62.91 91 SER A N 1
ATOM 708 C CA . SER A 1 91 ? -17.445 10.925 24.786 1.00 62.91 91 SER A CA 1
ATOM 709 C C . SER A 1 91 ? -16.814 10.120 25.929 1.00 62.91 91 SER A C 1
ATOM 711 O O . SER A 1 91 ? -16.840 10.534 27.090 1.00 62.91 91 SER A O 1
ATOM 713 N N . ALA A 1 92 ? -16.145 9.015 25.607 1.00 60.59 92 ALA A N 1
ATOM 714 C CA . ALA A 1 92 ? -15.310 8.309 26.581 1.00 60.59 92 ALA A CA 1
ATOM 715 C C . ALA A 1 92 ? -14.001 9.058 26.912 1.00 60.59 92 ALA A C 1
ATOM 717 O O . ALA A 1 92 ? -13.282 8.651 27.819 1.00 60.59 92 ALA A O 1
ATOM 718 N N . SER A 1 93 ? -13.682 10.134 26.179 1.00 57.09 93 SER A N 1
ATOM 719 C CA . SER A 1 93 ? -12.423 10.882 26.277 1.00 57.09 93 SER A CA 1
ATOM 720 C C . SER A 1 93 ? -12.458 12.083 27.227 1.00 57.09 93 SER A C 1
ATOM 722 O O . SER A 1 93 ? -11.516 12.872 27.212 1.00 57.09 93 SER A O 1
ATOM 724 N N . THR A 1 94 ? -13.538 12.310 27.983 1.00 49.28 94 THR A N 1
ATOM 725 C CA . THR A 1 94 ? -13.607 13.491 28.858 1.00 49.28 94 THR A CA 1
ATOM 726 C C . THR A 1 94 ? -12.590 13.410 29.982 1.00 49.28 94 THR A C 1
ATOM 728 O O . THR A 1 94 ? -12.545 12.411 30.695 1.00 49.28 94 THR A O 1
ATOM 731 N N . GLU A 1 95 ? -11.841 14.501 30.139 1.00 42.38 95 GLU A N 1
ATOM 732 C CA . GLU A 1 95 ? -10.871 14.828 31.190 1.00 42.38 95 GLU A CA 1
ATOM 733 C C . GLU A 1 95 ? -11.500 14.875 32.601 1.00 42.38 95 GLU A C 1
ATOM 735 O O . GLU A 1 95 ? -11.361 15.848 33.332 1.00 42.38 95 GLU A O 1
ATOM 740 N N . SER A 1 96 ? -12.240 13.844 33.006 1.00 41.53 96 SER A N 1
ATOM 741 C CA . SER A 1 96 ? -12.505 13.594 34.421 1.00 41.53 96 SER A CA 1
ATOM 742 C C . SER A 1 96 ? -11.329 12.801 34.976 1.00 41.53 96 SER A C 1
ATOM 744 O O . SER A 1 96 ? -10.919 11.824 34.345 1.00 41.53 96 SER A O 1
ATOM 746 N N . GLU A 1 97 ? -10.836 13.202 36.147 1.00 40.53 97 GLU A N 1
ATOM 747 C CA . GLU A 1 97 ? -9.635 12.726 36.856 1.00 40.53 97 GLU A CA 1
ATOM 748 C C . GLU A 1 97 ? -9.478 11.197 37.021 1.00 40.53 97 GLU A C 1
ATOM 750 O O . GLU A 1 97 ? -8.455 10.751 37.527 1.00 40.53 97 GLU A O 1
ATOM 755 N N . GLU A 1 98 ? -10.420 10.369 36.563 1.00 47.25 98 GLU A N 1
ATOM 756 C CA . GLU A 1 98 ? -10.404 8.928 36.818 1.00 47.25 98 GLU A CA 1
ATOM 757 C C . GLU A 1 98 ? -10.145 8.024 35.600 1.00 47.25 98 GLU A C 1
ATOM 759 O O . GLU A 1 98 ? -9.772 6.873 35.797 1.00 47.25 98 GLU A O 1
ATOM 764 N N . GLY A 1 99 ? -10.279 8.467 34.339 1.00 54.62 99 GLY A N 1
ATOM 765 C CA . GLY A 1 99 ? -9.941 7.624 33.165 1.00 54.62 99 GLY A CA 1
ATOM 766 C C . GLY A 1 99 ? -10.605 6.224 33.119 1.00 54.62 99 GLY A C 1
ATOM 767 O O . GLY A 1 99 ? -10.198 5.360 32.336 1.00 54.62 99 GLY A O 1
ATOM 768 N N . THR A 1 100 ? -11.617 5.973 33.956 1.00 62.16 100 THR A N 1
ATOM 769 C CA . THR A 1 100 ? -12.119 4.631 34.282 1.00 62.16 100 THR A CA 1
ATOM 770 C C . THR A 1 100 ? -12.852 3.998 33.106 1.00 62.16 100 THR A C 1
ATOM 772 O O . THR A 1 100 ? -12.607 2.837 32.786 1.00 62.16 100 THR A O 1
ATOM 775 N N . LEU A 1 101 ? -13.694 4.765 32.400 1.00 65.31 101 LEU A N 1
ATOM 776 C CA . LEU A 1 101 ? -14.426 4.282 31.222 1.00 65.31 101 LEU A CA 1
ATOM 777 C C . LEU A 1 101 ? -13.492 4.008 30.039 1.00 65.31 101 LEU A C 1
ATOM 779 O O . LEU A 1 101 ? -13.615 2.969 29.395 1.00 65.31 101 LEU A O 1
ATOM 783 N N . SER A 1 102 ? -12.540 4.903 29.762 1.00 68.56 102 SER A N 1
ATOM 784 C CA . SER A 1 102 ? -11.547 4.694 28.704 1.00 68.56 102 SER A CA 1
ATOM 785 C C . SER A 1 102 ? -10.693 3.456 28.974 1.00 68.56 102 SER A C 1
ATOM 787 O O . SER A 1 102 ? -10.506 2.638 28.075 1.00 68.56 102 SER A O 1
ATOM 789 N N . ASN A 1 103 ? -10.238 3.270 30.218 1.00 68.69 103 ASN A N 1
ATOM 790 C CA . ASN A 1 103 ? -9.463 2.095 30.615 1.00 68.69 103 ASN A CA 1
ATOM 791 C C . ASN A 1 103 ? -10.298 0.814 30.499 1.00 68.69 103 ASN A C 1
ATOM 793 O O . ASN A 1 103 ? -9.828 -0.172 29.933 1.00 68.69 103 ASN A O 1
ATOM 797 N N . TYR A 1 104 ? -11.552 0.845 30.954 1.00 70.88 104 TYR A N 1
ATOM 798 C CA . TYR A 1 104 ? -12.490 -0.271 30.836 1.00 70.88 104 TYR A CA 1
ATOM 799 C C . TYR A 1 104 ? -12.731 -0.676 29.373 1.00 70.88 104 TYR A C 1
ATOM 801 O O . TYR A 1 104 ? -12.570 -1.846 29.024 1.00 70.88 104 TYR A O 1
ATOM 809 N N . LEU A 1 105 ? -13.035 0.288 28.494 1.00 74.00 105 LEU A N 1
ATOM 810 C CA . LEU A 1 105 ? -13.241 0.031 27.066 1.00 74.00 105 LEU A CA 1
ATOM 811 C C . LEU A 1 105 ? -11.988 -0.542 26.401 1.00 74.00 105 LEU A C 1
ATOM 813 O O . LEU A 1 105 ? -12.099 -1.461 25.596 1.00 74.00 105 LEU A O 1
ATOM 817 N N . VAL A 1 106 ? -10.797 -0.046 26.746 1.00 77.69 106 VAL A N 1
ATOM 818 C CA . VAL A 1 106 ? -9.532 -0.563 26.199 1.00 77.69 106 VAL A CA 1
ATOM 819 C C . VAL A 1 106 ? -9.274 -2.000 26.650 1.00 77.69 106 VAL A C 1
ATOM 821 O O . VAL A 1 106 ? -8.889 -2.825 25.823 1.00 77.69 106 VAL A O 1
ATOM 824 N N . VAL A 1 107 ? -9.494 -2.322 27.928 1.00 75.62 107 VAL A N 1
ATOM 825 C CA . VAL A 1 107 ? -9.338 -3.691 28.449 1.00 75.62 107 VAL A CA 1
ATOM 826 C C . VAL A 1 107 ? -10.287 -4.649 27.733 1.00 75.62 107 VAL A C 1
ATOM 828 O O . VAL A 1 107 ? -9.845 -5.692 27.255 1.00 75.62 107 VAL A O 1
ATOM 831 N N . ILE A 1 108 ? -11.559 -4.275 27.584 1.00 74.44 108 ILE A N 1
ATOM 832 C CA . ILE A 1 108 ? -12.548 -5.116 26.899 1.00 74.44 108 ILE A CA 1
ATOM 833 C C . ILE A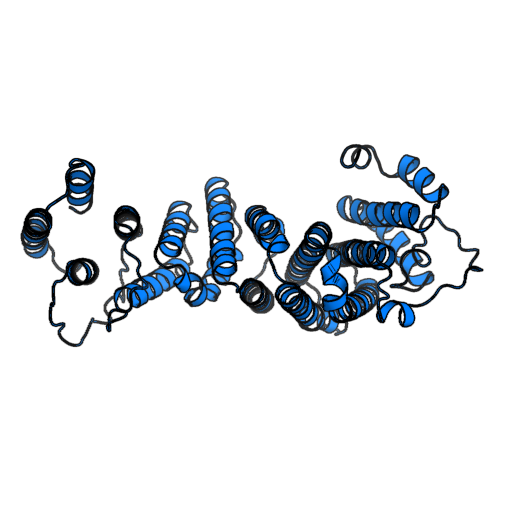 1 108 ? -12.229 -5.262 25.420 1.00 74.44 108 ILE A C 1
ATOM 835 O O . ILE A 1 108 ? -12.277 -6.371 24.904 1.00 74.44 108 ILE A O 1
ATOM 839 N N . LEU A 1 109 ? -11.866 -4.176 24.733 1.00 80.12 109 LEU A N 1
ATOM 840 C CA . LEU A 1 109 ? -11.442 -4.249 23.336 1.00 80.12 109 LEU A CA 1
ATOM 841 C C . LEU A 1 109 ? -10.288 -5.237 23.168 1.00 80.12 109 LEU A C 1
ATOM 843 O O . LEU A 1 109 ? -10.338 -6.079 22.278 1.00 80.12 109 LEU A O 1
ATOM 847 N N . LYS A 1 110 ? -9.271 -5.174 24.035 1.00 79.38 110 LYS A N 1
ATOM 848 C CA . LYS A 1 110 ? -8.152 -6.122 23.992 1.00 79.38 110 LYS A CA 1
ATOM 849 C C . LYS A 1 110 ? -8.615 -7.559 24.198 1.00 79.38 110 LYS A C 1
ATOM 851 O O . LYS A 1 110 ? -8.193 -8.422 23.438 1.00 79.38 110 LYS A O 1
ATOM 856 N N . GLN A 1 111 ? -9.491 -7.802 25.174 1.00 75.38 111 GLN A N 1
ATOM 857 C CA . GLN A 1 111 ? -10.050 -9.131 25.431 1.00 75.38 111 GLN A CA 1
ATOM 858 C C . GLN A 1 111 ? -10.805 -9.662 24.210 1.00 75.38 111 GLN A C 1
ATOM 860 O O . GLN A 1 111 ? -10.442 -10.715 23.690 1.00 75.38 111 GLN A O 1
ATOM 865 N N . LEU A 1 112 ? -11.759 -8.889 23.687 1.00 75.62 112 LEU A N 1
ATOM 866 C CA . LEU A 1 112 ? -12.578 -9.291 22.545 1.00 75.62 112 LEU A CA 1
ATOM 867 C C . LEU A 1 112 ? -11.753 -9.539 21.277 1.00 75.62 112 LEU A C 1
ATOM 869 O O . LEU A 1 112 ? -12.052 -10.454 20.522 1.00 75.62 112 LEU A O 1
ATOM 873 N N . ILE A 1 113 ? -10.710 -8.740 21.035 1.00 79.25 113 ILE A N 1
ATOM 874 C CA . ILE A 1 113 ? -9.828 -8.927 19.876 1.00 79.25 113 ILE A CA 1
ATOM 875 C C . ILE A 1 113 ? -8.912 -10.152 20.065 1.00 79.25 113 ILE A C 1
ATOM 877 O O . ILE A 1 113 ? -8.556 -10.808 19.089 1.00 79.25 113 ILE A O 1
ATOM 881 N N . SER A 1 114 ? -8.519 -10.466 21.303 1.00 73.69 114 SER A N 1
ATOM 882 C CA . SER A 1 114 ? -7.602 -11.573 21.615 1.00 73.69 114 SER A CA 1
ATOM 883 C C . SER A 1 114 ? -8.246 -12.962 21.595 1.00 73.69 114 SER A C 1
ATOM 885 O O . SER A 1 114 ? -7.547 -13.956 21.379 1.00 73.69 114 SER A O 1
ATOM 887 N N . GLU A 1 115 ? -9.561 -13.052 21.811 1.00 63.41 115 GLU A N 1
ATOM 888 C CA . GLU A 1 115 ? -10.307 -14.308 21.769 1.00 63.41 115 GLU A CA 1
ATOM 889 C C . GLU A 1 115 ? -10.367 -14.793 20.311 1.00 63.41 115 GLU A C 1
ATOM 891 O O . GLU A 1 115 ? -11.230 -14.400 19.537 1.00 63.41 115 GLU A O 1
ATOM 896 N N . GLN A 1 116 ? -9.407 -15.641 19.915 1.00 54.72 116 GLN A N 1
ATOM 897 C CA . GLN A 1 116 ? -9.184 -16.186 18.559 1.00 54.72 116 GLN A CA 1
ATOM 898 C C . GLN A 1 116 ? -10.396 -16.868 17.880 1.00 54.72 116 GLN A C 1
ATOM 900 O O . GLN A 1 116 ? -10.262 -17.396 16.776 1.00 54.72 116 GLN A O 1
ATOM 905 N N . TYR A 1 117 ? -11.573 -16.880 18.498 1.00 47.44 117 TYR A N 1
ATOM 906 C CA . TYR A 1 117 ? -12.753 -17.569 18.013 1.00 47.44 117 TYR A CA 1
ATOM 907 C C . TYR A 1 117 ? -13.865 -16.564 17.718 1.00 47.44 117 TYR A C 1
ATOM 909 O O . TYR A 1 117 ? -14.431 -15.973 18.625 1.00 47.44 117 TYR A O 1
ATOM 917 N N . GLN A 1 118 ? -14.232 -16.485 16.433 1.00 59.81 118 GLN A N 1
ATOM 918 C CA . GLN A 1 118 ? -15.401 -15.786 15.876 1.00 59.81 118 GLN A CA 1
ATOM 919 C C . GLN A 1 118 ? -15.182 -14.323 15.466 1.00 59.81 118 GLN A C 1
ATOM 921 O O . GLN A 1 118 ? -15.820 -13.404 15.978 1.00 59.81 118 GLN A O 1
ATOM 926 N N . MET A 1 119 ? -14.397 -14.130 14.399 1.00 73.69 119 MET A N 1
ATOM 927 C CA . MET A 1 119 ? -14.562 -12.989 13.486 1.00 73.69 119 MET A CA 1
ATOM 928 C C . MET A 1 119 ? -15.983 -12.998 12.888 1.00 73.69 119 MET A C 1
ATOM 930 O O . MET A 1 119 ? -16.213 -13.474 11.778 1.00 73.69 119 MET A O 1
ATOM 934 N N . SER A 1 120 ? -16.955 -12.525 13.666 1.00 84.06 120 SER A N 1
ATOM 935 C CA . SER A 1 120 ? -18.360 -12.386 13.290 1.00 84.06 120 SER A CA 1
ATOM 936 C C . SER A 1 120 ? -18.667 -10.940 12.909 1.00 84.06 120 SER A C 1
ATOM 938 O O . SER A 1 120 ? -17.991 -10.004 13.344 1.00 84.06 120 SER A O 1
ATOM 940 N N . ALA A 1 121 ? -19.707 -10.741 12.100 1.00 87.00 121 ALA A N 1
ATOM 941 C CA . ALA A 1 121 ? -20.138 -9.403 11.712 1.00 87.00 121 ALA A CA 1
ATOM 942 C C . ALA A 1 121 ? -20.527 -8.556 12.939 1.00 87.00 121 ALA A C 1
ATOM 944 O O . ALA A 1 121 ? -20.176 -7.381 13.007 1.00 87.00 121 ALA A O 1
ATOM 945 N N . ASP A 1 122 ? -21.169 -9.162 13.941 1.00 83.44 122 ASP A N 1
ATOM 946 C CA . ASP A 1 122 ? -21.561 -8.477 15.177 1.00 83.44 122 ASP A CA 1
ATOM 947 C C . ASP A 1 122 ? -20.358 -8.045 16.010 1.00 83.44 122 ASP A C 1
ATOM 949 O O . ASP A 1 122 ? -20.331 -6.921 16.513 1.00 83.44 122 ASP A O 1
ATOM 953 N N . PHE A 1 123 ? -19.326 -8.888 16.105 1.00 86.19 123 PHE A N 1
ATOM 954 C CA . PHE A 1 123 ? -18.074 -8.507 16.753 1.00 86.19 123 PHE A CA 1
ATOM 955 C C . PHE A 1 123 ? -17.443 -7.280 16.089 1.00 86.19 123 PHE A C 1
ATOM 957 O O . PHE A 1 123 ? -17.146 -6.297 16.772 1.00 86.19 123 PHE A O 1
ATOM 964 N N . LEU A 1 124 ? -17.317 -7.289 14.760 1.00 88.94 124 LEU A N 1
ATOM 965 C CA . LEU A 1 124 ? -16.744 -6.164 14.021 1.00 88.94 124 LEU A CA 1
ATOM 966 C C . LEU A 1 124 ? -17.584 -4.885 14.149 1.00 88.94 124 LEU A C 1
ATOM 968 O O . LEU A 1 124 ? -17.013 -3.804 14.292 1.00 88.94 124 LEU A O 1
ATOM 972 N N . ARG A 1 125 ? -18.922 -4.992 14.161 1.00 88.44 125 ARG A N 1
ATOM 973 C CA . ARG A 1 125 ? -19.832 -3.857 14.409 1.00 88.44 125 ARG A CA 1
ATOM 974 C C . ARG A 1 125 ? -19.639 -3.274 15.805 1.00 88.44 125 ARG A C 1
ATOM 976 O O . ARG A 1 125 ? -19.594 -2.060 15.953 1.00 88.44 125 ARG A O 1
ATOM 983 N N . THR A 1 126 ? -19.485 -4.115 16.823 1.00 84.50 126 THR A N 1
ATOM 984 C CA . THR A 1 126 ? -19.252 -3.640 18.191 1.00 84.50 126 THR A CA 1
ATOM 985 C C . THR A 1 126 ? -17.911 -2.913 18.304 1.00 84.50 126 THR A C 1
ATOM 987 O O . THR A 1 126 ? -17.868 -1.810 18.844 1.00 84.50 126 THR A O 1
ATOM 990 N N . VAL A 1 127 ? -16.831 -3.464 17.732 1.00 88.88 127 VAL A N 1
ATOM 991 C CA . VAL A 1 127 ? -15.517 -2.789 17.682 1.00 88.88 127 VAL A CA 1
ATOM 992 C C . VAL A 1 127 ? -15.615 -1.447 16.951 1.00 88.88 127 VAL A C 1
ATOM 994 O O . VAL A 1 127 ? -15.125 -0.436 17.452 1.00 88.88 127 VAL A O 1
ATOM 997 N N . TYR A 1 128 ? -16.301 -1.422 15.806 1.00 89.50 128 TYR A N 1
ATOM 998 C CA . TYR A 1 128 ? -16.565 -0.205 15.039 1.00 89.50 128 TYR A CA 1
ATOM 999 C C . TYR A 1 128 ? -17.238 0.876 15.883 1.00 89.50 128 TYR A C 1
ATOM 1001 O O . TYR A 1 128 ? -16.744 2.000 15.971 1.00 89.50 128 TYR A O 1
ATOM 1009 N N . SER A 1 129 ? -18.333 0.529 16.555 1.00 84.50 129 SER A N 1
ATOM 1010 C CA . SER A 1 129 ? -19.086 1.478 17.366 1.00 84.50 129 SER A CA 1
ATOM 1011 C C . SER A 1 129 ? -18.261 1.999 18.550 1.00 84.50 129 SER A C 1
ATOM 1013 O O . SER A 1 129 ? -18.357 3.179 18.894 1.00 84.50 129 SER A O 1
ATOM 1015 N N . ILE A 1 130 ? -17.398 1.165 19.147 1.00 85.12 130 ILE A N 1
ATOM 1016 C CA . ILE A 1 130 ? -16.489 1.608 20.216 1.00 85.12 130 ILE A CA 1
ATOM 1017 C C . ILE A 1 130 ? -15.478 2.621 19.681 1.00 85.12 130 ILE A C 1
ATOM 1019 O O . ILE A 1 130 ? -15.242 3.632 20.337 1.00 85.12 130 ILE A O 1
ATOM 1023 N N . PHE A 1 131 ? -14.914 2.402 18.491 1.00 88.62 131 PHE A N 1
ATOM 1024 C CA . PHE A 1 131 ? -14.000 3.367 17.873 1.00 88.62 131 PHE A CA 1
ATOM 1025 C C . PHE A 1 131 ? -14.668 4.715 17.588 1.00 88.62 131 PHE A C 1
ATOM 1027 O O . PHE A 1 131 ? -14.009 5.743 17.694 1.00 88.62 131 PHE A O 1
ATOM 1034 N N . GLN A 1 132 ? -15.972 4.745 17.316 1.00 84.69 132 GLN A N 1
ATOM 1035 C CA . GLN A 1 132 ? -16.707 6.005 17.173 1.00 84.69 132 GLN A CA 1
ATOM 1036 C C . GLN A 1 132 ? -16.883 6.747 18.509 1.00 84.69 132 GLN A C 1
ATOM 1038 O O . GLN A 1 132 ? -16.796 7.971 18.545 1.00 84.69 132 GLN A O 1
ATOM 1043 N N . VAL A 1 133 ? -17.106 6.024 19.612 1.00 79.62 133 VAL A N 1
ATOM 1044 C CA . VAL A 1 133 ? -17.269 6.617 20.956 1.00 79.62 133 VAL A CA 1
ATOM 1045 C C . VAL A 1 133 ? -15.929 7.003 21.587 1.00 79.62 133 VAL A C 1
ATOM 1047 O O . VAL A 1 133 ? -15.842 7.989 22.322 1.00 79.62 133 VAL A O 1
ATOM 1050 N N . TYR A 1 134 ? -14.879 6.227 21.311 1.00 82.94 134 TYR A N 1
ATOM 1051 C CA . TYR A 1 134 ? -13.535 6.450 21.826 1.00 82.94 134 TYR A CA 1
ATOM 1052 C C . TYR A 1 134 ? -12.458 6.289 20.738 1.00 82.94 134 TYR A C 1
ATOM 1054 O O . TYR A 1 134 ? -11.729 5.293 20.736 1.00 82.94 134 TYR A O 1
ATOM 1062 N N . PRO A 1 135 ? -12.290 7.272 19.834 1.00 85.31 135 PRO A N 1
ATOM 1063 C CA . PRO A 1 135 ? -11.372 7.164 18.693 1.00 85.31 135 PRO A CA 1
ATOM 1064 C C . PRO A 1 135 ? -9.915 6.859 19.063 1.00 85.31 135 PRO A C 1
ATOM 1066 O O . PRO A 1 135 ? -9.237 6.084 18.391 1.00 85.31 135 PRO A O 1
ATOM 1069 N N . GLU A 1 136 ? -9.426 7.413 20.174 1.00 84.94 136 GLU A N 1
ATOM 1070 C CA . GLU A 1 136 ? -8.051 7.195 20.642 1.00 84.94 136 GLU A CA 1
ATOM 1071 C C . GLU A 1 136 ? -7.762 5.731 21.020 1.00 84.94 136 GLU A C 1
ATOM 1073 O O . GLU A 1 136 ? -6.609 5.295 20.948 1.00 84.94 136 GLU A O 1
ATOM 1078 N N . SER A 1 137 ? -8.794 4.938 21.345 1.00 85.38 137 SER A N 1
ATOM 1079 C CA . SER A 1 137 ? -8.634 3.511 21.656 1.00 85.38 137 SER A CA 1
ATOM 1080 C C . SER A 1 137 ? -8.000 2.718 20.519 1.00 85.38 137 SER A C 1
ATOM 1082 O O . SER A 1 137 ? -7.224 1.804 20.796 1.00 85.38 137 SER A O 1
ATOM 1084 N N . VAL A 1 138 ? -8.242 3.105 19.257 1.00 86.38 138 VAL A N 1
ATOM 1085 C CA . VAL A 1 138 ? -7.662 2.463 18.067 1.00 86.38 138 VAL A CA 1
ATOM 1086 C C . VAL A 1 138 ? -6.149 2.337 18.210 1.00 86.38 138 VAL A C 1
ATOM 1088 O O . VAL A 1 138 ? -5.585 1.280 17.943 1.00 86.38 138 VAL A O 1
ATOM 1091 N N . LYS A 1 139 ? -5.477 3.390 18.691 1.00 85.75 139 LYS A N 1
ATOM 1092 C CA . LYS A 1 139 ? -4.015 3.417 18.834 1.00 85.75 139 LYS A CA 1
ATOM 1093 C C . LYS A 1 139 ? -3.521 2.464 19.923 1.00 85.75 139 LYS A C 1
ATOM 1095 O O . LYS A 1 139 ? -2.423 1.928 19.804 1.00 85.75 139 LYS A O 1
ATOM 1100 N N . LEU A 1 140 ? -4.324 2.262 20.968 1.00 86.06 140 LEU A N 1
ATOM 1101 C CA . LEU A 1 140 ? -3.991 1.438 22.133 1.00 86.06 140 LEU A CA 1
ATOM 1102 C C . LEU A 1 140 ? -4.163 -0.062 21.873 1.00 86.06 140 LEU A C 1
ATOM 1104 O O . LEU A 1 140 ? -3.537 -0.867 22.564 1.00 86.06 140 LEU A O 1
ATOM 1108 N N . VAL A 1 141 ? -4.999 -0.427 20.896 1.00 88.19 141 VAL A N 1
ATOM 1109 C CA . VAL A 1 141 ? -5.311 -1.824 20.544 1.00 88.19 141 VAL A CA 1
ATOM 1110 C C . VAL A 1 141 ? -4.904 -2.192 19.116 1.00 88.19 141 VAL A C 1
ATOM 1112 O O . VAL A 1 141 ? -5.212 -3.283 18.645 1.00 88.19 141 VAL A O 1
ATOM 1115 N N . PHE A 1 142 ? -4.202 -1.299 18.406 1.00 87.56 142 PHE A N 1
ATOM 1116 C CA . PHE A 1 142 ? -3.868 -1.477 16.989 1.00 87.56 142 PHE A CA 1
ATOM 1117 C C . PHE A 1 142 ? -3.081 -2.764 16.712 1.00 87.56 142 PHE A C 1
ATOM 1119 O O . PHE A 1 142 ? -3.213 -3.354 15.643 1.00 87.56 142 PHE A O 1
ATOM 1126 N N . PHE A 1 143 ? -2.234 -3.202 17.649 1.00 86.25 143 PHE A N 1
ATOM 1127 C CA . PHE A 1 143 ? -1.428 -4.400 17.442 1.00 86.25 143 PHE A CA 1
ATOM 1128 C C . PHE A 1 143 ? -2.281 -5.667 17.432 1.00 86.25 143 PHE A C 1
ATOM 1130 O O . PHE A 1 143 ? -2.215 -6.441 16.479 1.00 86.25 143 PHE A O 1
ATOM 1137 N N . GLU A 1 144 ? -3.093 -5.849 18.466 1.00 86.62 144 GLU A N 1
ATOM 1138 C CA . GLU A 1 144 ? -4.053 -6.936 18.592 1.00 86.62 144 GLU A CA 1
ATOM 1139 C C . GLU A 1 144 ? -5.040 -6.883 17.422 1.00 86.62 144 GLU A C 1
ATOM 1141 O O . GLU A 1 144 ? -5.298 -7.900 16.781 1.00 86.62 144 GLU A O 1
ATOM 1146 N N . PHE A 1 145 ? -5.505 -5.681 17.068 1.00 87.44 145 PHE A N 1
ATOM 1147 C CA . PHE A 1 145 ? -6.373 -5.443 15.919 1.00 87.44 145 PHE A CA 1
ATOM 1148 C C . PHE A 1 145 ? -5.737 -5.926 14.609 1.00 87.44 145 PHE A C 1
ATOM 1150 O O . PHE A 1 145 ? -6.350 -6.676 13.850 1.00 87.44 145 PHE A O 1
ATOM 1157 N N . ALA A 1 146 ? -4.481 -5.562 14.340 1.00 87.44 146 ALA A N 1
ATOM 1158 C CA . ALA A 1 146 ? -3.784 -6.029 13.148 1.00 87.44 146 ALA A CA 1
ATOM 1159 C C . ALA A 1 146 ? -3.654 -7.563 13.151 1.00 87.44 146 ALA A C 1
ATOM 1161 O O . ALA A 1 146 ? -4.016 -8.212 12.170 1.00 87.44 146 ALA A O 1
ATOM 1162 N N . LYS A 1 147 ? -3.204 -8.136 14.273 1.00 86.00 147 LYS A N 1
ATOM 1163 C CA . LYS A 1 147 ? -2.932 -9.572 14.430 1.00 86.00 147 LYS A CA 1
ATOM 1164 C C . LYS A 1 147 ? -4.173 -10.457 14.290 1.00 86.00 147 LYS A C 1
ATOM 1166 O O . LYS A 1 147 ? -4.068 -11.542 13.726 1.00 86.00 147 LYS A O 1
ATOM 1171 N N . HIS A 1 148 ? -5.318 -10.021 14.810 1.00 82.88 148 HIS A N 1
ATOM 1172 C CA . HIS A 1 148 ? -6.517 -10.860 14.918 1.00 82.88 148 HIS A CA 1
ATOM 1173 C C . HIS A 1 148 ? -7.654 -10.459 13.971 1.00 82.88 148 HIS A C 1
ATOM 1175 O O . HIS A 1 148 ? -8.561 -11.257 13.754 1.00 82.88 148 HIS A O 1
ATOM 1181 N N . ILE A 1 149 ? -7.612 -9.258 13.381 1.00 85.50 149 ILE A N 1
ATOM 1182 C CA . ILE A 1 149 ? -8.673 -8.753 12.493 1.00 85.50 149 ILE A CA 1
ATOM 1183 C C . ILE A 1 149 ? -8.132 -8.487 11.086 1.00 85.50 149 ILE A C 1
ATOM 1185 O O . ILE A 1 149 ? -8.651 -9.027 10.106 1.00 85.50 149 ILE A O 1
ATOM 1189 N N . MET A 1 150 ? -7.084 -7.667 10.948 1.00 85.62 150 MET A N 1
ATOM 1190 C CA . MET A 1 150 ? -6.586 -7.278 9.618 1.00 85.62 150 MET A CA 1
ATOM 1191 C C . MET A 1 150 ? -5.920 -8.437 8.875 1.00 85.62 150 MET A C 1
ATOM 1193 O O . MET A 1 150 ? -6.187 -8.619 7.688 1.00 85.62 150 MET A O 1
ATOM 1197 N N . PHE A 1 151 ? -5.114 -9.242 9.569 1.00 84.88 151 PHE A N 1
ATOM 1198 C CA . PHE A 1 151 ? -4.357 -10.363 8.999 1.00 84.88 151 PHE A CA 1
ATOM 1199 C C . PHE A 1 151 ? -5.058 -11.725 9.149 1.00 84.88 151 PHE A C 1
ATOM 1201 O O . PHE A 1 151 ? -4.415 -12.769 9.181 1.00 84.88 151 PHE A O 1
ATOM 1208 N N . VAL A 1 152 ? -6.393 -11.728 9.196 1.00 80.62 152 VAL A N 1
ATOM 1209 C CA . VAL A 1 152 ? -7.217 -12.948 9.162 1.00 80.62 152 VAL A CA 1
ATOM 1210 C C . VAL A 1 152 ? -8.023 -12.995 7.864 1.00 80.62 152 VAL A C 1
ATOM 1212 O O . VAL A 1 152 ? -8.457 -11.956 7.360 1.00 80.62 152 VAL A O 1
ATOM 1215 N N . SER A 1 153 ? -8.187 -14.189 7.286 1.00 76.62 153 SER A N 1
ATOM 1216 C CA . SER A 1 153 ? -8.975 -14.381 6.061 1.00 76.62 153 SER A CA 1
ATOM 1217 C C . SER A 1 153 ? -10.469 -14.204 6.351 1.00 76.62 153 SER A C 1
ATOM 1219 O O . SER A 1 153 ? -10.979 -14.735 7.338 1.00 76.62 153 SER A O 1
ATOM 1221 N N . LYS A 1 154 ? -11.169 -13.429 5.512 1.00 81.69 154 LYS A N 1
ATOM 1222 C CA . LYS A 1 154 ? -12.599 -13.117 5.668 1.00 81.69 154 LYS A CA 1
ATOM 1223 C C . LYS A 1 154 ? -13.392 -13.862 4.597 1.00 81.69 154 LYS A C 1
ATOM 1225 O O . LYS A 1 154 ? -13.565 -13.362 3.493 1.00 81.69 154 LYS A O 1
ATOM 1230 N N . GLU A 1 155 ? -13.852 -15.068 4.918 1.00 74.50 155 GLU A N 1
ATOM 1231 C CA . GLU A 1 155 ? -14.557 -15.935 3.956 1.00 74.50 155 GLU A CA 1
ATOM 1232 C C . GLU A 1 155 ? -16.050 -15.571 3.791 1.00 74.50 155 GLU A C 1
ATOM 1234 O O . GLU A 1 155 ? -16.664 -15.894 2.778 1.00 74.50 155 GLU A O 1
ATOM 1239 N N . ASN A 1 156 ? -16.646 -14.870 4.764 1.00 83.62 156 ASN A N 1
ATOM 1240 C CA . ASN A 1 156 ? -18.058 -14.477 4.748 1.00 83.62 156 ASN A CA 1
ATOM 1241 C C . ASN A 1 156 ? -18.238 -13.046 4.198 1.00 83.62 156 ASN A C 1
ATOM 1243 O O . ASN A 1 156 ? -17.622 -12.104 4.699 1.00 83.62 156 ASN A O 1
ATOM 1247 N N . TYR A 1 157 ? -19.128 -12.873 3.211 1.00 84.25 157 TYR A N 1
ATOM 1248 C CA . TYR A 1 157 ? -19.442 -11.575 2.595 1.00 84.25 157 TYR A CA 1
ATOM 1249 C C . TYR A 1 157 ? -19.919 -10.518 3.603 1.00 84.25 157 TYR A C 1
ATOM 1251 O O . TYR A 1 157 ? -19.475 -9.372 3.551 1.00 84.25 157 TYR A O 1
ATOM 1259 N N . GLU A 1 158 ? -20.775 -10.895 4.555 1.00 86.88 158 GLU A N 1
ATOM 1260 C CA . GLU A 1 158 ? -21.247 -9.989 5.605 1.00 86.88 158 GLU A CA 1
ATOM 1261 C C . GLU A 1 158 ? -20.069 -9.500 6.457 1.00 86.88 158 GLU A C 1
ATOM 1263 O O . GLU A 1 158 ? -19.911 -8.297 6.665 1.00 86.88 158 GLU A O 1
ATOM 1268 N N . VAL A 1 159 ? -19.179 -10.414 6.861 1.00 86.81 159 VAL A N 1
ATOM 1269 C CA . VAL A 1 159 ? -17.960 -10.089 7.619 1.00 86.81 159 VAL A CA 1
ATOM 1270 C C . VAL A 1 159 ? -17.045 -9.169 6.809 1.00 86.81 159 VAL A C 1
ATOM 1272 O O . VAL A 1 159 ? -16.561 -8.174 7.345 1.00 86.81 159 VAL A O 1
ATOM 1275 N N . SER A 1 160 ? -16.854 -9.443 5.515 1.00 85.50 160 SER A N 1
ATOM 1276 C CA . SER A 1 160 ? -16.049 -8.598 4.626 1.00 85.50 160 SER A CA 1
ATOM 1277 C C . SER A 1 160 ? -16.627 -7.185 4.486 1.00 85.50 160 SER A C 1
ATOM 1279 O O . SER A 1 160 ? -15.881 -6.211 4.526 1.00 85.50 160 SER A O 1
ATOM 1281 N N . SER A 1 161 ? -17.952 -7.049 4.371 1.00 86.81 161 SER A N 1
ATOM 1282 C CA . SER A 1 161 ? -18.615 -5.744 4.238 1.00 86.81 161 SER A CA 1
ATOM 1283 C C . SER A 1 161 ? -18.470 -4.876 5.497 1.00 86.81 161 SER A C 1
ATOM 1285 O O . SER A 1 161 ? -18.199 -3.673 5.412 1.00 86.81 161 SER A O 1
ATOM 1287 N N . VAL A 1 162 ? -18.584 -5.486 6.684 1.00 89.00 162 VAL A N 1
ATOM 1288 C CA . VAL A 1 162 ? -18.392 -4.785 7.960 1.00 89.00 162 VAL A CA 1
ATOM 1289 C C . VAL A 1 162 ? -16.916 -4.447 8.163 1.00 89.00 162 VAL A C 1
ATOM 1291 O O . VAL A 1 162 ? -16.602 -3.341 8.601 1.00 89.00 162 VAL A O 1
ATOM 1294 N N . TYR A 1 163 ? -16.007 -5.352 7.791 1.00 89.19 163 TYR A N 1
ATOM 1295 C CA . TYR A 1 163 ? -14.565 -5.106 7.818 1.00 89.19 163 TYR A CA 1
ATOM 1296 C C . TYR A 1 163 ? -14.174 -3.872 6.992 1.00 89.19 163 TYR A C 1
ATOM 1298 O O . TYR A 1 163 ? -13.440 -3.020 7.490 1.00 89.19 163 TYR A O 1
ATOM 1306 N N . ASP A 1 164 ? -14.704 -3.725 5.776 1.00 88.31 164 ASP A N 1
ATOM 1307 C CA . ASP A 1 164 ? -14.397 -2.580 4.911 1.00 88.31 164 ASP A CA 1
ATOM 1308 C C . ASP A 1 164 ? -14.795 -1.243 5.539 1.00 88.31 164 ASP A C 1
ATOM 1310 O O . ASP A 1 164 ? -14.034 -0.271 5.490 1.00 88.31 164 ASP A O 1
ATOM 1314 N N . SER A 1 165 ? -15.959 -1.213 6.189 1.00 89.25 165 SER A N 1
ATOM 1315 C CA . SER A 1 165 ? -16.433 -0.038 6.927 1.00 89.25 165 SER A CA 1
ATOM 1316 C C . SER A 1 165 ? -15.559 0.244 8.152 1.00 89.25 165 SER A C 1
ATOM 1318 O O . SER A 1 165 ? -15.197 1.393 8.414 1.00 89.25 165 SER A O 1
ATOM 1320 N N . LEU A 1 166 ? -15.166 -0.810 8.873 1.00 90.69 166 LEU A N 1
ATOM 1321 C CA . LEU A 1 166 ? -14.332 -0.724 10.066 1.00 90.69 166 LEU A CA 1
ATOM 1322 C C . LEU A 1 166 ? -12.935 -0.182 9.780 1.00 90.69 166 LEU A C 1
ATOM 1324 O O . LEU A 1 166 ? -12.486 0.744 10.453 1.00 90.69 166 LEU A O 1
ATOM 1328 N N . ILE A 1 167 ? -12.258 -0.718 8.768 1.00 90.19 167 ILE A N 1
ATOM 1329 C CA . ILE A 1 167 ? -10.931 -0.238 8.378 1.00 90.19 167 ILE A CA 1
ATOM 1330 C C . ILE A 1 167 ? -10.990 1.187 7.829 1.00 90.19 167 ILE A C 1
ATOM 1332 O O . ILE A 1 167 ? -10.104 1.990 8.133 1.00 90.19 167 ILE A O 1
ATOM 1336 N N . GLY A 1 168 ? -12.040 1.524 7.073 1.00 90.31 168 GLY A N 1
ATOM 1337 C CA . GLY A 1 168 ? -12.284 2.898 6.640 1.00 90.31 168 GLY A CA 1
ATOM 1338 C C . GLY A 1 168 ? -12.326 3.866 7.826 1.00 90.31 168 GLY A C 1
ATOM 1339 O O . GLY A 1 168 ? -11.616 4.872 7.829 1.00 90.31 168 GLY A O 1
ATOM 1340 N N . GLU A 1 169 ? -13.078 3.537 8.877 1.00 90.81 169 GLU A N 1
ATOM 1341 C CA . GLU A 1 169 ? -13.173 4.390 10.068 1.00 90.81 169 GLU A CA 1
ATOM 1342 C C . GLU A 1 169 ? -11.870 4.456 10.861 1.00 90.81 169 GLU A C 1
ATOM 1344 O O . GLU A 1 169 ? -11.482 5.540 11.282 1.00 90.81 169 GLU A O 1
ATOM 1349 N N . VAL A 1 170 ? -11.134 3.347 10.996 1.00 91.31 170 VAL A N 1
ATOM 1350 C CA . VAL A 1 170 ? -9.798 3.353 11.618 1.00 91.31 170 VAL A CA 1
ATOM 1351 C C . VAL A 1 170 ? -8.897 4.389 10.943 1.00 91.31 170 VAL A C 1
ATOM 1353 O O . VAL A 1 170 ? -8.294 5.227 11.613 1.00 91.31 170 VAL A O 1
ATOM 1356 N N . ILE A 1 171 ? -8.828 4.381 9.612 1.00 90.38 171 ILE A N 1
ATOM 1357 C CA . ILE A 1 171 ? -7.976 5.317 8.868 1.00 90.38 171 ILE A CA 1
ATOM 1358 C C . ILE A 1 171 ? -8.508 6.741 8.961 1.00 90.38 171 ILE A C 1
ATOM 1360 O O . ILE A 1 171 ? -7.717 7.673 9.110 1.00 90.38 171 ILE A O 1
ATOM 1364 N N . LYS A 1 172 ? -9.829 6.919 8.914 1.00 91.12 172 LYS A N 1
ATOM 1365 C CA . LYS A 1 172 ? -10.471 8.222 9.088 1.00 91.12 172 LYS A CA 1
ATOM 1366 C C . LYS A 1 172 ? -10.140 8.824 10.452 1.00 91.12 172 LYS A C 1
ATOM 1368 O O . LYS A 1 172 ? -9.729 9.976 10.495 1.00 91.12 172 LYS A O 1
ATOM 1373 N N . ILE A 1 173 ? -10.179 8.036 11.526 1.00 90.44 173 ILE A N 1
ATOM 1374 C CA . ILE A 1 173 ? -9.754 8.450 12.868 1.00 90.44 173 ILE A CA 1
ATOM 1375 C C . ILE A 1 173 ? -8.290 8.906 12.852 1.00 90.44 173 ILE A C 1
ATOM 1377 O O . ILE A 1 173 ? -7.975 9.999 13.318 1.00 90.44 173 ILE A O 1
ATOM 1381 N N . TYR A 1 174 ? -7.376 8.127 12.263 1.00 90.81 174 TYR A N 1
ATOM 1382 C CA . TYR A 1 174 ? -5.980 8.564 12.123 1.00 90.81 174 TYR A CA 1
ATOM 1383 C C . TYR A 1 174 ? -5.837 9.838 11.282 1.00 90.81 174 TYR A C 1
ATOM 1385 O O . TYR A 1 174 ? -4.971 10.662 11.579 1.00 90.81 174 TYR A O 1
ATOM 1393 N N . ALA A 1 175 ? -6.655 10.014 10.246 1.00 88.44 175 ALA A N 1
ATOM 1394 C CA . ALA A 1 175 ? -6.653 11.204 9.406 1.00 88.44 175 ALA A CA 1
ATOM 1395 C C . ALA A 1 175 ? -7.157 12.444 10.150 1.00 88.44 175 ALA A C 1
ATOM 1397 O O . ALA A 1 175 ? -6.492 13.477 10.108 1.00 88.44 175 ALA A O 1
ATOM 1398 N N . ASP A 1 176 ? -8.266 12.330 10.877 1.00 87.44 176 ASP A N 1
ATOM 1399 C CA . ASP A 1 176 ? -8.852 13.411 11.676 1.00 87.44 176 ASP A CA 1
ATOM 1400 C C . ASP A 1 176 ? -7.908 13.838 12.815 1.00 87.44 176 ASP A C 1
ATOM 1402 O O . ASP A 1 176 ? -7.844 15.009 13.183 1.00 87.44 176 ASP A O 1
ATOM 1406 N N . LEU A 1 177 ? -7.074 12.911 13.294 1.00 85.19 177 LEU A N 1
ATOM 1407 C CA . LEU A 1 177 ? -6.013 13.165 14.271 1.00 85.19 177 LEU A CA 1
ATOM 1408 C C . LEU A 1 177 ? -4.695 13.650 13.640 1.00 85.19 177 LEU A C 1
ATOM 1410 O O . LEU A 1 177 ? -3.696 13.779 14.348 1.00 85.19 177 LEU A O 1
ATOM 1414 N N . ASN A 1 178 ? -4.658 13.909 12.325 1.00 85.81 178 ASN A N 1
ATOM 1415 C CA . ASN A 1 178 ? -3.463 14.299 11.561 1.00 85.81 178 ASN A CA 1
ATOM 1416 C C . ASN A 1 178 ? -2.279 13.317 11.699 1.00 85.81 178 ASN A C 1
ATOM 1418 O O . ASN A 1 178 ? -1.112 13.709 11.727 1.00 85.81 178 ASN A O 1
ATOM 1422 N N . GLN A 1 179 ? -2.569 12.020 11.792 1.00 89.12 179 GLN A N 1
ATOM 1423 C CA . GLN A 1 179 ? -1.618 10.949 12.107 1.00 89.12 179 GLN A CA 1
ATOM 1424 C C . GLN A 1 179 ? -1.600 9.820 11.064 1.00 89.12 179 GLN A C 1
ATOM 1426 O O . GLN A 1 179 ? -1.227 8.691 11.380 1.00 89.12 179 GLN A O 1
ATOM 1431 N N . ILE A 1 180 ? -1.927 10.120 9.802 1.00 90.06 180 ILE A N 1
ATOM 1432 C CA . ILE A 1 180 ? -1.865 9.152 8.686 1.00 90.06 180 ILE A CA 1
ATOM 1433 C C . ILE A 1 180 ? -0.480 8.497 8.578 1.00 90.06 180 ILE A C 1
ATOM 1435 O O . ILE A 1 180 ? -0.376 7.287 8.395 1.00 90.06 180 ILE A O 1
ATOM 1439 N N . GLU A 1 181 ? 0.596 9.270 8.747 1.00 91.31 181 GLU A N 1
ATOM 1440 C CA . GLU A 1 181 ? 1.959 8.726 8.737 1.00 91.31 181 GLU A CA 1
ATOM 1441 C C . GLU A 1 181 ? 2.175 7.676 9.836 1.00 91.31 181 GLU A C 1
ATOM 1443 O O . GLU A 1 181 ? 2.753 6.620 9.568 1.00 91.31 181 GLU A O 1
ATOM 1448 N N . LYS A 1 182 ? 1.652 7.914 11.046 1.00 90.81 182 LYS A N 1
ATOM 1449 C CA . LYS A 1 182 ? 1.750 6.959 12.155 1.00 90.81 182 LYS A CA 1
ATOM 1450 C C . LYS A 1 182 ? 0.951 5.696 11.871 1.00 90.81 182 LYS A C 1
ATOM 1452 O O . LYS A 1 182 ? 1.433 4.616 12.198 1.00 90.81 182 LYS A O 1
ATOM 1457 N N . PHE A 1 183 ? -0.226 5.811 11.252 1.00 91.75 183 PHE A N 1
ATOM 1458 C CA . PHE A 1 183 ? -0.993 4.645 10.810 1.00 91.75 183 PHE A CA 1
ATOM 1459 C C . PHE A 1 183 ? -0.171 3.791 9.848 1.00 91.75 183 PHE A C 1
ATOM 1461 O O . PHE A 1 183 ? 0.066 2.621 10.130 1.00 91.75 183 PHE A O 1
ATOM 1468 N N . LEU A 1 184 ? 0.326 4.387 8.759 1.00 93.00 184 LEU A N 1
ATOM 1469 C CA . LEU A 1 184 ? 1.112 3.679 7.746 1.00 93.00 184 LEU A CA 1
ATOM 1470 C C . LEU A 1 184 ? 2.360 3.038 8.359 1.00 93.00 184 LEU A C 1
ATOM 1472 O O . LEU A 1 184 ? 2.651 1.867 8.117 1.00 93.00 184 LEU A O 1
ATOM 1476 N N . SER A 1 185 ? 3.067 3.781 9.213 1.00 92.06 185 SER A N 1
ATOM 1477 C CA . SER A 1 185 ? 4.235 3.258 9.908 1.00 92.06 185 SER A CA 1
ATOM 1478 C C . SER A 1 185 ? 3.899 2.076 10.809 1.00 92.06 185 SER A C 1
ATOM 1480 O O . SER A 1 185 ? 4.647 1.100 10.811 1.00 92.06 185 SER A O 1
ATOM 1482 N N . SER A 1 186 ? 2.847 2.179 11.617 1.00 91.75 186 SER A N 1
ATOM 1483 C CA . SER A 1 186 ? 2.436 1.116 12.532 1.00 91.75 186 SER A CA 1
ATOM 1484 C C . SER A 1 186 ? 1.952 -0.101 11.762 1.00 91.75 186 SER A C 1
ATOM 1486 O O . SER A 1 186 ? 2.402 -1.206 12.048 1.00 91.75 186 SER A O 1
ATOM 1488 N N . PHE A 1 187 ? 1.109 0.101 10.750 1.00 93.44 187 PHE A N 1
ATOM 1489 C CA . PHE A 1 187 ? 0.573 -0.956 9.904 1.00 93.44 187 PHE A CA 1
ATOM 1490 C C . PHE A 1 187 ? 1.694 -1.790 9.285 1.00 93.44 187 PHE A C 1
ATOM 1492 O O . PHE A 1 187 ? 1.782 -2.983 9.564 1.00 93.44 187 PHE A O 1
ATOM 1499 N N . PHE A 1 188 ? 2.611 -1.169 8.537 1.00 94.19 188 PHE A N 1
ATOM 1500 C CA . PHE A 1 188 ? 3.681 -1.918 7.880 1.00 94.19 188 PHE A CA 1
ATOM 1501 C C . PHE A 1 188 ? 4.692 -2.486 8.872 1.00 94.19 188 PHE A C 1
ATOM 1503 O O . PHE A 1 188 ? 5.152 -3.610 8.693 1.00 94.19 188 PHE A O 1
ATOM 1510 N N . HIS A 1 189 ? 5.011 -1.771 9.956 1.00 92.12 189 HIS A N 1
ATOM 1511 C CA . HIS A 1 189 ? 5.859 -2.339 11.002 1.00 92.12 189 HIS A CA 1
ATOM 1512 C C . HIS A 1 189 ? 5.261 -3.633 11.569 1.00 92.12 189 HIS A C 1
ATOM 1514 O O . HIS A 1 189 ? 5.987 -4.611 11.736 1.00 92.12 189 HIS A O 1
ATOM 1520 N N . LYS A 1 190 ? 3.949 -3.661 11.831 1.00 90.81 190 LYS A N 1
ATOM 1521 C CA . LYS A 1 190 ? 3.268 -4.860 12.324 1.00 90.81 190 LYS A CA 1
ATOM 1522 C C . LYS A 1 190 ? 3.135 -5.938 11.252 1.00 90.81 190 LYS A C 1
ATOM 1524 O O . LYS A 1 190 ? 3.405 -7.088 11.567 1.00 90.81 190 LYS A O 1
ATOM 1529 N N . ALA A 1 191 ? 2.832 -5.584 10.007 1.00 91.75 191 ALA A N 1
ATOM 1530 C CA . ALA A 1 191 ? 2.752 -6.524 8.888 1.00 91.75 191 ALA A CA 1
ATOM 1531 C C . ALA A 1 191 ? 4.057 -7.330 8.708 1.00 91.75 191 ALA A C 1
ATOM 1533 O O . ALA A 1 191 ? 4.043 -8.562 8.694 1.00 91.75 191 ALA A O 1
ATOM 1534 N N . PHE A 1 192 ? 5.206 -6.641 8.689 1.00 90.81 192 PHE A N 1
ATOM 1535 C CA . PHE A 1 192 ? 6.529 -7.271 8.564 1.00 90.81 192 PHE A CA 1
ATOM 1536 C C . PHE A 1 192 ? 7.008 -7.993 9.838 1.00 90.81 192 PHE A C 1
ATOM 1538 O O . PHE A 1 192 ? 7.945 -8.791 9.774 1.00 90.81 192 PHE A O 1
ATOM 1545 N N . LEU A 1 193 ? 6.414 -7.716 11.004 1.00 90.44 193 LEU A N 1
ATOM 1546 C CA . LEU A 1 193 ? 6.640 -8.519 12.210 1.00 90.44 193 LEU A CA 1
ATOM 1547 C C . LEU A 1 193 ? 5.810 -9.804 12.165 1.00 90.44 193 LEU A C 1
ATOM 1549 O O . LEU A 1 193 ? 6.359 -10.889 12.333 1.00 90.44 193 LEU A O 1
ATOM 1553 N N . LEU A 1 194 ? 4.511 -9.680 11.885 1.00 88.44 194 LEU A N 1
ATOM 1554 C CA . LEU A 1 194 ? 3.557 -10.788 11.886 1.00 88.44 194 LEU A CA 1
ATOM 1555 C C . LEU A 1 194 ? 3.849 -11.823 10.799 1.00 88.44 194 LEU A C 1
ATOM 1557 O O . LEU A 1 194 ? 3.606 -12.999 11.037 1.00 88.44 194 LEU A O 1
ATOM 1561 N N . GLN A 1 195 ? 4.450 -11.436 9.668 1.00 87.12 195 GLN A N 1
ATOM 1562 C CA . GLN A 1 195 ? 4.876 -12.402 8.640 1.00 87.12 195 GLN A CA 1
ATOM 1563 C C . GLN A 1 195 ? 5.846 -13.472 9.175 1.00 87.12 195 GLN A C 1
ATOM 1565 O O . GLN A 1 195 ? 5.961 -14.540 8.593 1.00 87.12 195 GLN A O 1
ATOM 1570 N N . LYS A 1 196 ? 6.573 -13.188 10.269 1.00 84.06 196 LYS A N 1
ATOM 1571 C CA . LYS A 1 196 ? 7.480 -14.155 10.908 1.00 84.06 196 LYS A CA 1
ATOM 1572 C C . LYS A 1 196 ? 6.751 -15.106 11.860 1.00 84.06 196 LYS A C 1
ATOM 1574 O O . LYS A 1 196 ? 7.325 -16.107 12.271 1.00 84.06 196 LYS A O 1
ATOM 1579 N N . GLU A 1 197 ? 5.526 -14.761 12.248 1.00 83.12 197 GLU A N 1
ATOM 1580 C CA . GLU A 1 197 ? 4.704 -15.488 13.220 1.00 83.12 197 GLU A CA 1
ATOM 1581 C C . GLU A 1 197 ? 3.545 -16.252 12.558 1.00 83.12 197 GLU A C 1
ATOM 1583 O O . GLU A 1 197 ? 3.040 -17.207 13.146 1.00 83.12 197 GLU A O 1
ATOM 1588 N N . GLN A 1 198 ? 3.085 -15.822 11.379 1.00 77.44 198 GLN A N 1
ATOM 1589 C CA . GLN A 1 198 ? 1.856 -16.299 10.744 1.00 77.44 198 GLN A CA 1
ATOM 1590 C C . GLN A 1 198 ? 2.016 -16.482 9.230 1.00 77.44 198 GLN A C 1
ATOM 1592 O O . GLN A 1 198 ? 2.722 -15.725 8.568 1.00 77.44 198 GLN A O 1
ATOM 1597 N N . ASP A 1 199 ? 1.306 -17.472 8.684 1.00 79.19 199 ASP A N 1
ATOM 1598 C CA . ASP A 1 199 ? 1.219 -17.712 7.243 1.00 79.19 199 ASP A CA 1
ATOM 1599 C C . ASP A 1 199 ? 0.060 -16.910 6.628 1.00 79.19 199 ASP A C 1
ATOM 1601 O O . ASP A 1 199 ? -1.104 -17.080 7.005 1.00 79.19 199 ASP A O 1
ATOM 1605 N N . PHE A 1 200 ? 0.378 -16.047 5.662 1.00 80.56 200 PHE A N 1
ATOM 1606 C CA . PHE A 1 200 ? -0.584 -15.193 4.971 1.00 80.56 200 PHE A CA 1
ATOM 1607 C C . PHE A 1 200 ? -1.069 -15.752 3.632 1.00 80.56 200 PHE A C 1
ATOM 1609 O O . PHE A 1 200 ? -1.776 -15.045 2.925 1.00 80.56 200 PHE A O 1
ATOM 1616 N N . ARG A 1 201 ? -0.770 -17.006 3.265 1.00 75.31 201 ARG A N 1
ATOM 1617 C CA . ARG A 1 201 ? -1.151 -17.581 1.953 1.00 75.31 201 ARG A CA 1
ATOM 1618 C C . ARG A 1 201 ? -2.634 -17.472 1.579 1.00 75.31 201 ARG A C 1
ATOM 1620 O O . ARG A 1 201 ? -2.966 -17.518 0.401 1.00 75.31 201 ARG A O 1
ATOM 1627 N N . LYS A 1 202 ? -3.537 -17.349 2.557 1.00 80.94 202 LYS A N 1
ATOM 1628 C CA . LYS A 1 202 ? -4.984 -17.162 2.325 1.00 80.94 202 LYS A CA 1
ATOM 1629 C C . LYS A 1 202 ? -5.414 -15.698 2.164 1.00 80.94 202 LYS A C 1
ATOM 1631 O O . LYS A 1 202 ? -6.603 -15.432 1.993 1.00 80.94 202 LYS A O 1
ATOM 1636 N N . LEU A 1 203 ? -4.490 -14.752 2.301 1.00 85.38 203 LEU A N 1
ATOM 1637 C CA . LEU A 1 203 ? -4.739 -13.322 2.191 1.00 85.38 203 LEU A CA 1
ATOM 1638 C C . LEU A 1 203 ? -4.287 -12.819 0.826 1.00 85.38 203 LEU A C 1
ATOM 1640 O O . LEU A 1 203 ? -3.255 -13.216 0.299 1.00 85.38 203 LEU A O 1
ATOM 1644 N N . THR A 1 204 ? -5.049 -11.876 0.293 1.00 86.88 204 THR A N 1
ATOM 1645 C CA . THR A 1 204 ? -4.651 -11.063 -0.858 1.00 86.88 204 THR A CA 1
ATOM 1646 C C . THR A 1 204 ? -4.541 -9.605 -0.440 1.00 86.88 204 THR A C 1
ATOM 1648 O O . THR A 1 204 ? -5.146 -9.189 0.558 1.00 86.88 204 THR A O 1
ATOM 1651 N N . CYS A 1 205 ? -3.836 -8.787 -1.225 1.00 86.31 205 CYS A N 1
ATOM 1652 C CA . CYS A 1 205 ? -3.736 -7.356 -0.952 1.00 86.31 205 CYS A CA 1
ATOM 1653 C C . CYS A 1 205 ? -5.126 -6.709 -0.781 1.00 86.31 205 CYS A C 1
ATOM 1655 O O . CYS A 1 205 ? -5.318 -5.917 0.139 1.00 86.31 205 CYS A O 1
ATOM 1657 N N . GLY A 1 206 ? -6.119 -7.106 -1.588 1.00 83.62 206 GLY A N 1
ATOM 1658 C CA . GLY A 1 206 ? -7.495 -6.602 -1.493 1.00 83.62 206 GLY A CA 1
ATOM 1659 C C . GLY A 1 206 ? -8.236 -6.993 -0.208 1.00 83.62 206 GLY A C 1
ATOM 1660 O O . GLY A 1 206 ? -9.070 -6.228 0.263 1.00 83.62 206 GLY A O 1
ATOM 1661 N N . THR A 1 207 ? -7.908 -8.140 0.397 1.00 83.94 207 THR A N 1
ATOM 1662 C CA . THR A 1 207 ? -8.524 -8.577 1.670 1.00 83.94 207 THR A CA 1
ATOM 1663 C C . THR A 1 207 ? -7.976 -7.852 2.902 1.00 83.94 207 THR A C 1
ATOM 1665 O O . THR A 1 207 ? -8.632 -7.826 3.946 1.00 83.94 207 THR A O 1
ATOM 1668 N N . VAL A 1 208 ? -6.768 -7.286 2.811 1.00 85.75 208 VAL A N 1
ATOM 1669 C CA . VAL A 1 208 ? -6.126 -6.546 3.910 1.00 85.75 208 VAL A CA 1
ATOM 1670 C C . VAL A 1 208 ? -6.302 -5.043 3.704 1.00 85.75 208 VAL A C 1
ATOM 1672 O O . VAL A 1 208 ? -6.849 -4.365 4.573 1.00 85.75 208 VAL A O 1
ATOM 1675 N N . LEU A 1 209 ? -5.891 -4.538 2.537 1.00 86.25 209 LEU A N 1
ATOM 1676 C CA . LEU A 1 209 ? -6.063 -3.157 2.093 1.00 86.25 209 LEU A CA 1
ATOM 1677 C C . LEU A 1 209 ? -7.279 -3.059 1.169 1.00 86.25 209 LEU A C 1
ATOM 1679 O O . LEU A 1 209 ? -7.155 -3.048 -0.061 1.00 86.25 209 LEU A O 1
ATOM 1683 N N . SER A 1 210 ? -8.461 -3.008 1.773 1.00 83.12 210 SER A N 1
ATOM 1684 C CA . SER A 1 210 ? -9.712 -2.969 1.025 1.00 83.12 210 SER A CA 1
ATOM 1685 C C . SER A 1 210 ? -10.002 -1.608 0.395 1.00 83.12 210 SER A C 1
ATOM 1687 O O . SER A 1 210 ? -9.317 -0.611 0.638 1.00 83.12 210 SER A O 1
ATOM 1689 N N . ASN A 1 211 ? -11.055 -1.538 -0.419 1.00 81.44 211 ASN A N 1
ATOM 1690 C CA . ASN A 1 211 ? -11.454 -0.303 -1.098 1.00 81.44 211 ASN A CA 1
ATOM 1691 C C . ASN A 1 211 ? -11.802 0.829 -0.115 1.00 81.44 211 ASN A C 1
ATOM 1693 O O . ASN A 1 211 ? -11.604 1.999 -0.443 1.00 81.44 211 ASN A O 1
ATOM 1697 N N . GLY A 1 212 ? -12.248 0.497 1.104 1.00 81.31 212 GLY A N 1
ATOM 1698 C CA . GLY A 1 212 ? -12.496 1.475 2.167 1.00 81.31 212 GLY A CA 1
ATOM 1699 C C . GLY A 1 212 ? -11.243 2.274 2.543 1.00 81.31 212 GLY A C 1
ATOM 1700 O O . GLY A 1 212 ? -11.320 3.491 2.704 1.00 81.31 212 GLY A O 1
ATOM 1701 N N . VAL A 1 213 ? -10.075 1.620 2.581 1.00 85.25 213 VAL A N 1
ATOM 1702 C CA . VAL A 1 213 ? -8.773 2.264 2.841 1.00 85.25 213 VAL A CA 1
ATOM 1703 C C . VAL A 1 213 ? -8.490 3.350 1.813 1.00 85.25 213 VAL A C 1
ATOM 1705 O O . VAL A 1 213 ? -8.219 4.505 2.146 1.00 85.25 213 VAL A O 1
ATOM 1708 N N . PHE A 1 214 ? -8.566 2.964 0.543 1.00 89.19 214 PHE A N 1
ATOM 1709 C CA . PHE A 1 214 ? -8.201 3.829 -0.566 1.00 89.19 214 PHE A CA 1
ATOM 1710 C C . PHE A 1 214 ? -9.218 4.948 -0.776 1.00 89.19 214 PHE A C 1
ATOM 1712 O O . PHE A 1 214 ? -8.820 6.066 -1.095 1.00 89.19 214 PHE A O 1
ATOM 1719 N N . LYS A 1 215 ? -10.503 4.706 -0.495 1.00 89.81 215 LYS A N 1
ATOM 1720 C CA . LYS A 1 215 ? -11.522 5.759 -0.484 1.00 89.81 215 LYS A CA 1
ATOM 1721 C C . LYS A 1 215 ? -11.161 6.868 0.508 1.00 89.81 215 LYS A C 1
ATOM 1723 O O . LYS A 1 215 ? -11.047 8.024 0.109 1.00 89.81 215 LYS A O 1
ATOM 1728 N N . VAL A 1 216 ? -10.875 6.523 1.765 1.00 87.94 216 VAL A N 1
ATOM 1729 C CA . VAL A 1 216 ? -10.514 7.523 2.786 1.00 87.94 216 VAL A CA 1
ATOM 1730 C C . VAL A 1 216 ? -9.217 8.249 2.424 1.00 87.94 216 VAL A C 1
ATOM 1732 O O . VAL A 1 216 ? -9.129 9.468 2.571 1.00 87.94 216 VAL A O 1
ATOM 1735 N N . PHE A 1 217 ? -8.214 7.543 1.894 1.00 88.88 217 PHE A N 1
ATOM 1736 C CA . PHE A 1 217 ? -7.001 8.203 1.413 1.00 88.88 217 PHE A CA 1
ATOM 1737 C C . PHE A 1 217 ? -7.267 9.154 0.241 1.00 88.88 217 PHE A C 1
ATOM 1739 O O . PHE A 1 217 ? -6.726 10.256 0.261 1.00 88.88 217 PHE A O 1
ATOM 1746 N N . SER A 1 218 ? -8.112 8.798 -0.731 1.00 88.94 218 SER A N 1
ATOM 1747 C CA . SER A 1 218 ? -8.451 9.703 -1.843 1.00 88.94 218 SER A CA 1
ATOM 1748 C C . SER A 1 218 ? -9.119 10.995 -1.369 1.00 88.94 218 SER A C 1
ATOM 1750 O O . SER A 1 218 ? -8.835 12.064 -1.899 1.00 88.94 218 SER A O 1
ATOM 1752 N N . GLU A 1 219 ? -9.946 10.920 -0.323 1.00 88.50 219 GLU A N 1
ATOM 1753 C CA . GLU A 1 219 ? -10.626 12.082 0.256 1.00 88.50 219 GLU A CA 1
ATOM 1754 C C . GLU A 1 219 ? -9.664 12.964 1.069 1.00 88.50 219 GLU A C 1
ATOM 1756 O O . GLU A 1 219 ? -9.754 14.192 1.043 1.00 88.50 219 GLU A O 1
ATOM 1761 N N . LYS A 1 220 ? -8.724 12.351 1.802 1.00 87.19 220 LYS A N 1
ATOM 1762 C CA . LYS A 1 220 ? -7.866 13.061 2.764 1.00 87.19 220 LYS A CA 1
ATOM 1763 C C . LYS A 1 220 ? -6.539 13.537 2.176 1.00 87.19 220 LYS A C 1
ATOM 1765 O O . LYS A 1 220 ? -6.109 14.638 2.521 1.00 87.19 220 LYS A O 1
ATOM 1770 N N . LEU A 1 221 ? -5.895 12.769 1.292 1.00 86.25 221 LEU A N 1
ATOM 1771 C CA . LEU A 1 221 ? -4.586 13.113 0.714 1.00 86.25 221 LEU A CA 1
ATOM 1772 C C . LEU A 1 221 ? -4.557 14.509 0.064 1.00 86.25 221 LEU A C 1
ATOM 1774 O O . LEU A 1 221 ? -3.598 15.237 0.333 1.00 86.25 221 LEU A O 1
ATOM 1778 N N . PRO A 1 222 ? -5.584 14.953 -0.693 1.00 83.31 222 PRO A N 1
ATOM 1779 C CA . PRO A 1 222 ? -5.561 16.278 -1.309 1.00 83.31 222 PRO A CA 1
ATOM 1780 C C . PRO A 1 222 ? -5.537 17.443 -0.314 1.00 83.31 222 PRO A C 1
ATOM 1782 O O . PRO A 1 222 ? -5.022 18.520 -0.618 1.00 83.31 222 PRO A O 1
ATOM 1785 N N . SER A 1 223 ? -6.061 17.228 0.895 1.00 82.75 223 SER A N 1
ATOM 1786 C CA . SER A 1 223 ? -6.087 18.242 1.953 1.00 82.75 223 SER A CA 1
ATOM 1787 C C . SER A 1 223 ? -4.760 18.373 2.713 1.00 82.75 223 SER A C 1
ATOM 1789 O O . SER A 1 223 ? -4.526 19.387 3.371 1.00 82.75 223 SER A O 1
ATOM 1791 N N . LEU A 1 224 ? -3.860 17.389 2.603 1.00 84.56 224 LEU A N 1
ATOM 1792 C CA . LEU A 1 224 ? -2.608 17.363 3.357 1.00 84.56 224 LEU A CA 1
ATOM 1793 C C . LEU A 1 224 ? -1.615 18.409 2.862 1.00 84.56 224 LEU A C 1
ATOM 1795 O O . LEU A 1 224 ? -1.356 18.532 1.668 1.00 84.56 224 LEU A O 1
ATOM 1799 N N . THR A 1 225 ? -0.980 19.116 3.793 1.00 84.62 225 THR A N 1
ATOM 1800 C CA . THR A 1 225 ? 0.103 20.061 3.489 1.00 84.62 225 THR A CA 1
ATOM 1801 C C . THR A 1 225 ? 1.310 19.366 2.845 1.00 84.62 225 THR A C 1
ATOM 1803 O O . THR A 1 225 ? 1.541 18.170 3.035 1.00 84.62 225 THR A O 1
ATOM 1806 N N . GLY A 1 226 ? 2.149 20.135 2.137 1.00 82.56 226 GLY A N 1
ATOM 1807 C CA . GLY A 1 226 ? 3.384 19.608 1.539 1.00 82.56 226 GLY A CA 1
ATOM 1808 C C . GLY A 1 226 ? 4.305 18.926 2.562 1.00 82.56 226 GLY A C 1
ATOM 1809 O O . GLY A 1 226 ? 4.861 17.875 2.274 1.00 82.56 226 GLY A O 1
ATOM 1810 N N . ASN A 1 227 ? 4.391 19.446 3.792 1.00 86.00 227 ASN A N 1
ATOM 1811 C CA . ASN A 1 227 ? 5.191 18.844 4.868 1.00 86.00 227 ASN A CA 1
ATOM 1812 C C . ASN A 1 227 ? 4.610 17.516 5.385 1.00 86.00 227 ASN A C 1
ATOM 1814 O O . ASN A 1 227 ? 5.358 16.590 5.707 1.00 86.00 227 ASN A O 1
ATOM 1818 N N . GLN A 1 228 ? 3.282 17.396 5.458 1.00 87.56 228 GLN A N 1
ATOM 1819 C CA . GLN A 1 228 ? 2.635 16.135 5.830 1.00 87.56 228 GLN A CA 1
ATOM 1820 C C . GLN A 1 228 ? 2.887 15.064 4.764 1.00 87.56 228 GLN A C 1
ATOM 1822 O O . GLN A 1 228 ? 3.319 13.963 5.104 1.00 87.56 228 GLN A O 1
ATOM 1827 N N . LEU A 1 229 ? 2.720 15.406 3.481 1.00 88.50 229 LEU A N 1
ATOM 1828 C CA . LEU A 1 229 ? 3.049 14.509 2.367 1.00 88.50 229 LEU A CA 1
ATOM 1829 C C . LEU A 1 229 ? 4.533 14.128 2.363 1.00 88.50 229 LEU A C 1
ATOM 1831 O O . LEU A 1 229 ? 4.858 12.951 2.223 1.00 88.50 229 LEU A O 1
ATOM 1835 N N . LYS A 1 230 ? 5.426 15.094 2.615 1.00 89.62 230 LYS A N 1
ATOM 1836 C CA . LYS A 1 230 ? 6.871 14.869 2.767 1.00 89.62 230 LYS A CA 1
ATOM 1837 C C . LYS A 1 230 ? 7.157 13.791 3.811 1.00 89.62 230 LYS A C 1
ATOM 1839 O O . LYS A 1 230 ? 7.933 12.869 3.575 1.00 89.62 230 LYS A O 1
ATOM 1844 N N . THR A 1 231 ? 6.488 13.882 4.957 1.00 91.69 231 THR A N 1
ATOM 1845 C CA . THR A 1 231 ? 6.683 12.942 6.066 1.00 91.69 231 THR A CA 1
ATOM 1846 C C . THR A 1 231 ? 6.135 11.559 5.713 1.00 91.69 231 THR A C 1
ATOM 1848 O O . THR A 1 231 ? 6.814 10.565 5.956 1.00 91.69 231 THR A O 1
ATOM 1851 N N . ILE A 1 232 ? 4.962 11.483 5.074 1.00 92.69 232 ILE A N 1
ATOM 1852 C CA . ILE A 1 232 ? 4.373 10.217 4.612 1.00 92.69 232 ILE A CA 1
ATOM 1853 C C . ILE A 1 232 ? 5.289 9.523 3.597 1.00 92.69 232 ILE A C 1
ATOM 1855 O O . ILE A 1 232 ? 5.666 8.372 3.811 1.00 92.69 232 ILE A O 1
ATOM 1859 N N . ILE A 1 233 ? 5.691 10.217 2.527 1.00 92.31 233 ILE A N 1
ATOM 1860 C CA . ILE A 1 233 ? 6.543 9.651 1.470 1.00 92.31 233 ILE A CA 1
ATOM 1861 C C . ILE A 1 233 ? 7.894 9.233 2.055 1.00 92.31 233 ILE A C 1
ATOM 1863 O O . ILE A 1 233 ? 8.331 8.103 1.845 1.00 92.31 233 ILE A O 1
ATOM 1867 N N . GLY A 1 234 ? 8.525 10.098 2.854 1.00 93.31 234 GL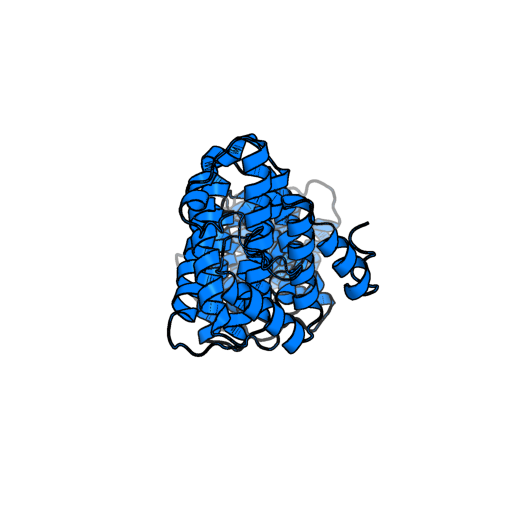Y A N 1
ATOM 1868 C CA . GLY A 1 234 ? 9.793 9.784 3.508 1.00 93.31 234 GLY A CA 1
ATOM 1869 C C . GLY A 1 234 ? 9.696 8.606 4.484 1.00 93.31 234 GLY A C 1
ATOM 1870 O O . GLY A 1 234 ? 10.667 7.872 4.661 1.00 93.31 234 GLY A O 1
ATOM 1871 N N . ARG A 1 235 ? 8.541 8.385 5.126 1.00 94.94 235 ARG A N 1
ATOM 1872 C CA . ARG A 1 235 ? 8.328 7.220 5.995 1.00 94.94 235 ARG A CA 1
ATOM 1873 C C . ARG A 1 235 ? 8.141 5.942 5.185 1.00 94.94 235 ARG A C 1
ATOM 1875 O O . ARG A 1 235 ? 8.767 4.939 5.521 1.00 94.94 235 ARG A O 1
ATOM 1882 N N . LEU A 1 236 ? 7.321 5.979 4.136 1.00 96.06 236 LEU A N 1
ATOM 1883 C CA . LEU A 1 236 ? 7.099 4.837 3.248 1.00 96.06 236 LEU A CA 1
ATOM 1884 C C . LEU A 1 236 ? 8.398 4.404 2.561 1.00 96.06 236 LEU A C 1
ATOM 1886 O O . LEU A 1 236 ? 8.697 3.216 2.540 1.00 96.06 236 LEU A O 1
ATOM 1890 N N . GLU A 1 237 ? 9.207 5.356 2.092 1.00 95.81 237 GLU A N 1
ATOM 1891 C CA . GLU A 1 237 ? 10.525 5.095 1.502 1.00 95.81 237 GLU A CA 1
ATOM 1892 C C . GLU A 1 237 ? 11.455 4.375 2.489 1.00 95.81 237 GLU A C 1
ATOM 1894 O O . GLU A 1 237 ? 12.012 3.332 2.155 1.00 95.81 237 GLU A O 1
ATOM 1899 N N . LYS A 1 238 ? 11.543 4.841 3.742 1.00 95.69 238 LYS A N 1
ATOM 1900 C CA . LYS A 1 238 ? 12.351 4.179 4.781 1.00 95.69 238 LYS A CA 1
ATOM 1901 C C . LYS A 1 238 ? 11.889 2.753 5.076 1.00 95.69 238 LYS A C 1
ATOM 1903 O O . LYS A 1 238 ? 12.723 1.876 5.302 1.00 95.69 238 LYS A O 1
ATOM 1908 N N . ILE A 1 239 ? 10.574 2.519 5.117 1.00 95.44 239 ILE A N 1
ATOM 1909 C CA . ILE A 1 239 ? 10.004 1.175 5.300 1.00 95.44 239 ILE A CA 1
ATOM 1910 C C . ILE A 1 239 ? 10.364 0.299 4.099 1.00 95.44 239 ILE A C 1
ATOM 1912 O O . ILE A 1 239 ? 10.819 -0.826 4.289 1.00 95.44 239 ILE A O 1
ATOM 1916 N N . PHE A 1 240 ? 10.200 0.820 2.884 1.00 96.44 240 PHE A N 1
ATOM 1917 C CA . PHE A 1 240 ? 10.487 0.114 1.640 1.00 96.44 240 PHE A CA 1
ATOM 1918 C C . PHE A 1 240 ? 11.961 -0.289 1.543 1.00 96.44 240 PHE A C 1
ATOM 1920 O O . PHE A 1 240 ? 12.275 -1.459 1.320 1.00 96.44 240 PHE A O 1
ATOM 1927 N N . LEU A 1 241 ? 12.874 0.640 1.829 1.00 95.00 241 LEU A N 1
ATOM 1928 C CA . LEU A 1 241 ? 14.307 0.376 1.838 1.00 95.00 241 LEU A CA 1
ATOM 1929 C C . LEU A 1 241 ? 14.684 -0.686 2.878 1.00 95.00 241 LEU A C 1
ATOM 1931 O O . LEU A 1 241 ? 15.333 -1.679 2.551 1.00 95.00 241 LEU A O 1
ATOM 1935 N N . LYS A 1 242 ? 14.241 -0.504 4.127 1.00 94.62 242 LYS A N 1
ATOM 1936 C CA . LYS A 1 242 ? 14.624 -1.380 5.239 1.00 94.62 242 LYS A CA 1
ATOM 1937 C C . LYS A 1 242 ? 14.024 -2.779 5.137 1.00 94.62 242 LYS A C 1
ATOM 1939 O O . LYS A 1 242 ? 14.722 -3.754 5.394 1.00 94.62 242 LYS A O 1
ATOM 1944 N N . ASN A 1 243 ? 12.728 -2.867 4.852 1.00 93.62 243 ASN A N 1
ATOM 1945 C CA . ASN A 1 243 ? 11.979 -4.113 4.984 1.00 93.62 243 ASN A CA 1
ATOM 1946 C C . ASN A 1 243 ? 11.788 -4.845 3.658 1.00 93.62 243 ASN A C 1
ATOM 1948 O O . ASN A 1 243 ? 11.405 -6.004 3.702 1.00 93.62 243 ASN A O 1
ATOM 1952 N N . CYS A 1 244 ? 12.032 -4.203 2.510 1.00 94.06 244 CYS A N 1
ATOM 1953 C CA . CYS A 1 244 ? 11.880 -4.839 1.198 1.00 94.06 244 CYS A CA 1
ATOM 1954 C C . CYS A 1 244 ? 13.231 -4.946 0.492 1.00 94.06 244 CYS A C 1
ATOM 1956 O O . CYS A 1 244 ? 13.713 -6.047 0.252 1.00 94.06 244 CYS A O 1
ATOM 1958 N N . ILE A 1 245 ? 13.873 -3.807 0.210 1.00 94.62 245 ILE A N 1
ATOM 1959 C CA . ILE A 1 245 ? 15.105 -3.772 -0.592 1.00 94.62 245 ILE A CA 1
ATOM 1960 C C . ILE A 1 245 ? 16.241 -4.502 0.120 1.00 94.62 245 ILE A C 1
ATOM 1962 O O . ILE A 1 245 ? 16.819 -5.412 -0.456 1.00 94.62 245 ILE A O 1
ATOM 1966 N N . HIS A 1 246 ? 16.532 -4.173 1.382 1.00 94.38 246 HIS A N 1
ATOM 1967 C CA . HIS A 1 246 ? 17.609 -4.849 2.115 1.00 94.38 246 HIS A CA 1
ATOM 1968 C C . HIS A 1 246 ? 17.356 -6.340 2.342 1.00 94.38 246 HIS A C 1
ATOM 1970 O O . HIS A 1 246 ? 18.310 -7.100 2.458 1.00 94.38 246 HIS A O 1
ATOM 1976 N N . VAL A 1 247 ? 16.090 -6.761 2.392 1.00 92.25 247 VAL A N 1
ATOM 1977 C CA . VAL A 1 247 ? 15.733 -8.181 2.490 1.00 92.25 247 VAL A CA 1
ATOM 1978 C C . VAL A 1 247 ? 16.013 -8.878 1.158 1.00 92.25 247 VAL A C 1
ATOM 1980 O O . VAL A 1 247 ? 16.691 -9.896 1.151 1.00 92.25 247 VAL A O 1
ATOM 1983 N N . LEU A 1 248 ? 15.614 -8.289 0.028 1.00 91.62 248 LEU A N 1
ATOM 1984 C CA . LEU A 1 248 ? 15.910 -8.827 -1.309 1.00 91.62 248 LEU A CA 1
ATOM 1985 C C . LEU A 1 248 ? 17.397 -8.785 -1.682 1.00 91.62 248 LEU A C 1
ATOM 1987 O O . LEU A 1 248 ? 17.866 -9.600 -2.470 1.00 91.62 248 LEU A O 1
ATOM 1991 N N . GLU A 1 249 ? 18.139 -7.814 -1.156 1.00 90.81 249 GLU A N 1
ATOM 1992 C CA . GLU A 1 249 ? 19.595 -7.735 -1.304 1.00 90.81 249 GLU A CA 1
ATOM 1993 C C . GLU A 1 249 ? 20.326 -8.734 -0.396 1.00 90.81 249 GLU A C 1
ATOM 1995 O O . GLU A 1 249 ? 21.505 -9.004 -0.621 1.00 90.81 249 GLU A O 1
ATOM 2000 N N . SER A 1 250 ? 19.646 -9.265 0.622 1.00 87.44 250 SER A N 1
ATOM 2001 C CA . SER A 1 250 ? 20.161 -10.335 1.470 1.00 87.44 250 SER A CA 1
ATOM 2002 C C . SER A 1 250 ? 19.799 -11.701 0.891 1.00 87.44 250 SER A C 1
ATOM 2004 O O . SER A 1 250 ? 18.760 -11.848 0.253 1.00 87.44 250 SER A O 1
ATOM 2006 N N . ASP A 1 251 ? 20.592 -12.732 1.182 1.00 78.50 251 ASP A N 1
ATOM 2007 C CA . ASP A 1 251 ? 20.314 -14.123 0.775 1.00 78.50 251 ASP A CA 1
ATOM 2008 C C . ASP A 1 251 ? 19.138 -14.760 1.556 1.00 78.50 251 ASP A C 1
ATOM 2010 O O . ASP A 1 251 ? 19.095 -15.966 1.800 1.00 78.50 251 ASP A O 1
ATOM 2014 N N . SER A 1 252 ? 18.195 -13.940 2.025 1.00 82.94 252 SER A N 1
ATOM 2015 C CA . SER A 1 252 ? 17.008 -14.392 2.738 1.00 82.94 252 SER A CA 1
ATOM 2016 C C . SER A 1 252 ? 16.037 -15.109 1.802 1.00 82.94 252 SER A C 1
ATOM 2018 O O . SER A 1 252 ? 15.899 -14.759 0.630 1.00 82.94 252 SER A O 1
ATOM 2020 N N . VAL A 1 253 ? 15.340 -16.112 2.336 1.00 81.19 253 VAL A N 1
ATOM 2021 C CA . VAL A 1 253 ? 14.288 -16.812 1.597 1.00 81.19 253 VAL A CA 1
ATOM 2022 C C . VAL A 1 253 ? 13.112 -15.862 1.397 1.00 81.19 253 VAL A C 1
ATOM 2024 O O . VAL A 1 253 ? 12.579 -15.317 2.364 1.00 81.19 253 VAL A O 1
ATOM 2027 N N . ILE A 1 254 ? 12.717 -15.685 0.139 1.00 88.38 254 ILE A N 1
ATOM 2028 C CA . ILE A 1 254 ? 11.535 -14.924 -0.247 1.00 88.38 254 ILE A CA 1
ATOM 2029 C C . ILE A 1 254 ? 10.340 -15.872 -0.228 1.00 88.38 254 ILE A C 1
ATOM 2031 O O . ILE A 1 254 ? 10.361 -16.912 -0.885 1.00 88.38 254 ILE A O 1
ATOM 2035 N N . ASP A 1 255 ? 9.323 -15.533 0.559 1.00 88.00 255 ASP A N 1
ATOM 2036 C CA . ASP A 1 255 ? 8.083 -16.295 0.658 1.00 88.00 255 ASP A CA 1
ATOM 2037 C C . ASP A 1 255 ? 6.865 -15.457 0.242 1.00 88.00 255 ASP A C 1
ATOM 2039 O O . ASP A 1 255 ? 6.933 -14.239 0.050 1.00 88.00 255 ASP A O 1
ATOM 2043 N N . SER A 1 256 ? 5.716 -16.121 0.123 1.00 87.62 256 SER A N 1
ATOM 2044 C CA . SER A 1 256 ? 4.454 -15.487 -0.266 1.00 87.62 256 SER A CA 1
ATOM 2045 C C . SER A 1 256 ? 4.002 -14.387 0.702 1.00 87.62 256 SER A C 1
ATOM 2047 O O . SER A 1 256 ? 3.368 -13.420 0.284 1.00 87.62 256 SER A O 1
ATOM 2049 N N . SER A 1 257 ? 4.316 -14.510 1.997 1.00 90.50 257 SER A N 1
ATOM 2050 C CA . SER A 1 257 ? 3.952 -13.512 3.011 1.00 90.50 257 SER A CA 1
ATOM 2051 C C . SER A 1 257 ? 4.757 -12.226 2.823 1.00 90.50 257 SER A C 1
ATOM 2053 O O . SER A 1 257 ? 4.209 -11.124 2.916 1.00 90.50 257 SER A O 1
ATOM 2055 N N . PHE A 1 258 ? 6.045 -12.359 2.503 1.00 92.50 258 PHE A N 1
ATOM 2056 C CA . PHE A 1 258 ? 6.899 -11.251 2.114 1.00 92.50 258 PHE A CA 1
ATOM 2057 C C . PHE A 1 258 ? 6.388 -10.587 0.832 1.00 92.50 258 PHE A C 1
ATOM 2059 O O . PHE A 1 258 ? 6.194 -9.370 0.826 1.00 92.50 258 PHE A O 1
ATOM 2066 N N . CYS A 1 259 ? 6.103 -11.364 -0.220 1.00 92.62 259 CYS A N 1
ATOM 2067 C CA . CYS A 1 259 ? 5.571 -10.846 -1.485 1.00 92.62 259 CYS A CA 1
ATOM 2068 C C . CYS A 1 259 ? 4.273 -10.050 -1.279 1.00 92.62 259 CYS A C 1
ATOM 2070 O O . CYS A 1 259 ? 4.166 -8.928 -1.774 1.00 92.62 259 CYS A O 1
ATOM 2072 N N . LEU A 1 260 ? 3.339 -10.554 -0.464 1.00 92.50 260 LEU A N 1
ATOM 2073 C CA . LEU A 1 260 ? 2.104 -9.846 -0.109 1.00 92.50 260 LEU A CA 1
ATOM 2074 C C . LEU A 1 260 ? 2.377 -8.517 0.617 1.00 92.50 260 LEU A C 1
ATOM 2076 O O . LEU A 1 260 ? 1.753 -7.497 0.317 1.00 92.50 260 LEU A O 1
ATOM 2080 N N . ASN A 1 261 ? 3.308 -8.501 1.575 1.00 93.50 261 ASN A N 1
ATOM 2081 C CA . ASN A 1 261 ? 3.679 -7.280 2.293 1.00 93.50 261 ASN A CA 1
ATOM 2082 C C . ASN A 1 261 ? 4.313 -6.231 1.374 1.00 93.50 261 ASN A C 1
ATOM 2084 O O . ASN A 1 261 ? 4.006 -5.041 1.499 1.00 93.50 261 ASN A O 1
ATOM 2088 N N . VAL A 1 262 ? 5.161 -6.666 0.440 1.00 95.19 262 VAL A N 1
ATOM 2089 C CA . VAL A 1 262 ? 5.731 -5.789 -0.587 1.00 95.19 262 VAL A CA 1
ATOM 2090 C C . VAL A 1 262 ? 4.631 -5.268 -1.509 1.00 95.19 262 VAL A C 1
ATOM 2092 O O . VAL A 1 262 ? 4.565 -4.059 -1.715 1.00 95.19 262 VAL A O 1
ATOM 2095 N N . GLU A 1 263 ? 3.730 -6.124 -1.999 1.00 94.75 263 GLU A N 1
ATOM 2096 C CA . GLU A 1 263 ? 2.608 -5.721 -2.858 1.00 94.75 263 GLU A CA 1
ATOM 2097 C C . GLU A 1 263 ? 1.737 -4.657 -2.172 1.00 94.75 263 GLU A C 1
ATOM 2099 O O . GLU A 1 263 ? 1.447 -3.609 -2.753 1.00 94.75 263 GLU A O 1
ATOM 2104 N N . MET A 1 264 ? 1.371 -4.872 -0.903 1.00 95.12 264 MET A N 1
ATOM 2105 C CA . MET A 1 264 ? 0.613 -3.898 -0.114 1.00 95.12 264 MET A CA 1
ATOM 2106 C C . MET A 1 264 ? 1.346 -2.560 0.015 1.00 95.12 264 MET A C 1
ATOM 2108 O O . MET A 1 264 ? 0.731 -1.502 -0.141 1.00 95.12 264 MET A O 1
ATOM 2112 N N . LEU A 1 265 ? 2.653 -2.587 0.293 1.00 96.94 265 LEU A N 1
ATOM 2113 C CA . LEU A 1 265 ? 3.454 -1.373 0.434 1.00 96.94 265 LEU A CA 1
ATOM 2114 C C . LEU A 1 265 ? 3.577 -0.617 -0.887 1.00 96.94 265 LEU A C 1
ATOM 2116 O O . LEU A 1 265 ? 3.367 0.595 -0.912 1.00 96.94 265 LEU A O 1
ATOM 2120 N N . VAL A 1 266 ? 3.852 -1.329 -1.978 1.00 96.56 266 VAL A N 1
ATOM 2121 C CA . VAL A 1 266 ? 3.897 -0.771 -3.331 1.00 96.56 266 VAL A CA 1
ATOM 2122 C C . VAL A 1 266 ? 2.566 -0.120 -3.681 1.00 96.56 266 VAL A C 1
ATOM 2124 O O . VAL A 1 266 ? 2.547 1.045 -4.072 1.00 96.56 266 VAL A O 1
ATOM 2127 N N . LYS A 1 267 ? 1.447 -0.819 -3.465 1.00 95.25 267 LYS A N 1
ATOM 2128 C CA . LYS A 1 267 ? 0.111 -0.294 -3.762 1.00 95.25 267 LYS A CA 1
ATOM 2129 C C . LYS A 1 267 ? -0.166 1.003 -3.004 1.00 95.25 267 LYS A C 1
ATOM 2131 O O . LYS A 1 267 ? -0.676 1.953 -3.594 1.00 95.25 267 LYS A O 1
ATOM 2136 N N . VAL A 1 268 ? 0.207 1.080 -1.724 1.00 95.44 268 VAL A N 1
ATOM 2137 C CA . VAL A 1 268 ? 0.079 2.313 -0.931 1.00 95.44 268 VAL A CA 1
ATOM 2138 C C . VAL A 1 268 ? 0.984 3.424 -1.464 1.00 95.44 268 VAL A C 1
ATOM 2140 O O . VAL A 1 268 ? 0.516 4.552 -1.599 1.00 95.44 268 VAL A O 1
ATOM 2143 N N . ILE A 1 269 ? 2.248 3.134 -1.791 1.00 95.62 269 ILE A N 1
ATOM 2144 C CA . ILE A 1 269 ? 3.174 4.126 -2.360 1.00 95.62 269 ILE A CA 1
ATOM 2145 C C . ILE A 1 269 ? 2.609 4.684 -3.668 1.00 95.62 269 ILE A C 1
ATOM 2147 O O . ILE A 1 269 ? 2.454 5.898 -3.786 1.00 95.62 269 ILE A O 1
ATOM 2151 N N . CYS A 1 270 ? 2.251 3.818 -4.619 1.00 94.19 270 CYS A N 1
ATOM 2152 C CA . CYS A 1 270 ? 1.671 4.221 -5.898 1.00 94.19 270 CYS A CA 1
ATOM 2153 C C . CYS A 1 270 ? 0.411 5.065 -5.691 1.00 94.19 270 CYS A C 1
ATOM 2155 O O . CYS A 1 270 ? 0.303 6.142 -6.268 1.00 94.19 270 CYS A O 1
ATOM 2157 N N . PHE A 1 271 ? -0.491 4.639 -4.801 1.00 92.44 271 PHE A N 1
ATOM 2158 C CA . PHE A 1 271 ? -1.720 5.374 -4.517 1.00 92.44 271 PHE A CA 1
ATOM 2159 C C . PHE A 1 271 ? -1.458 6.768 -3.938 1.00 92.44 271 PHE A C 1
ATOM 2161 O O . PHE A 1 271 ? -2.088 7.740 -4.361 1.00 92.44 271 PHE A O 1
ATOM 2168 N N . VAL A 1 272 ? -0.527 6.882 -2.983 1.00 91.19 272 VAL A N 1
ATOM 2169 C CA . VAL A 1 272 ? -0.131 8.173 -2.407 1.00 91.19 272 VAL A CA 1
ATOM 2170 C C . VAL A 1 272 ? 0.449 9.075 -3.489 1.00 91.19 272 VAL A C 1
ATOM 2172 O O . VAL A 1 272 ? 0.071 10.242 -3.546 1.00 91.19 272 VAL A O 1
ATOM 2175 N N . LEU A 1 273 ? 1.319 8.557 -4.359 1.00 88.94 273 LEU A N 1
ATOM 2176 C CA . LEU A 1 273 ? 1.904 9.327 -5.457 1.00 88.94 273 LEU A CA 1
ATOM 2177 C C . LEU A 1 273 ? 0.826 9.805 -6.441 1.00 88.94 273 LEU A C 1
ATOM 2179 O O . LEU A 1 273 ? 0.695 11.011 -6.637 1.00 88.94 273 LEU A O 1
ATOM 2183 N N . ASP A 1 274 ? 0.005 8.896 -6.972 1.00 86.94 274 ASP A N 1
ATOM 2184 C CA . ASP A 1 274 ? -1.029 9.210 -7.969 1.00 86.94 274 ASP A CA 1
ATOM 2185 C C . ASP A 1 274 ? -2.068 10.220 -7.444 1.00 86.94 274 ASP A C 1
ATOM 2187 O O . ASP A 1 274 ? -2.498 11.112 -8.172 1.00 86.94 274 ASP A O 1
ATOM 2191 N N . ASN A 1 275 ? -2.458 10.136 -6.168 1.00 83.06 275 ASN A N 1
ATOM 2192 C CA . ASN A 1 275 ? -3.429 11.073 -5.586 1.00 83.06 275 ASN A CA 1
ATOM 2193 C C . ASN A 1 275 ? -2.786 12.393 -5.139 1.00 83.06 275 ASN A C 1
ATOM 2195 O O . ASN A 1 275 ? -3.442 13.435 -5.146 1.00 83.06 275 ASN A O 1
ATOM 2199 N N . SER A 1 276 ? -1.493 12.387 -4.800 1.00 73.62 276 SER A N 1
ATOM 2200 C CA . SER A 1 276 ? -0.749 13.628 -4.546 1.00 73.62 276 SER A CA 1
ATOM 2201 C C . SER A 1 276 ? -0.568 14.441 -5.832 1.00 73.62 276 SER A C 1
ATOM 2203 O O . SER A 1 276 ? -0.557 15.671 -5.773 1.00 73.62 276 SER A O 1
ATOM 2205 N N . CYS A 1 277 ? -0.482 13.771 -6.991 1.00 60.44 277 CYS A N 1
ATOM 2206 C CA . CYS A 1 277 ? -0.419 14.379 -8.324 1.00 60.44 277 CYS A CA 1
ATOM 2207 C C . CYS A 1 277 ? -1.593 15.321 -8.617 1.00 60.44 277 CYS A C 1
ATOM 2209 O O . CYS A 1 277 ? -1.389 16.445 -9.072 1.00 60.44 277 CYS A O 1
ATOM 2211 N N . ILE A 1 278 ? -2.811 14.887 -8.310 1.00 60.09 278 ILE A N 1
ATOM 2212 C CA . ILE A 1 278 ? -4.034 15.637 -8.620 1.00 60.09 278 ILE A CA 1
ATOM 2213 C C . ILE A 1 278 ? -4.181 16.861 -7.700 1.00 60.09 278 ILE A C 1
ATOM 2215 O O . ILE A 1 278 ? -4.779 17.865 -8.080 1.00 60.09 278 ILE A O 1
ATOM 2219 N N . ALA A 1 279 ? -3.612 16.794 -6.494 1.00 53.41 279 ALA A N 1
ATOM 2220 C CA . ALA A 1 279 ? -3.943 17.712 -5.420 1.00 53.41 279 ALA A CA 1
ATOM 2221 C C . ALA A 1 279 ? -3.342 19.117 -5.560 1.00 53.41 279 ALA A C 1
ATOM 2223 O O . ALA A 1 279 ? -4.111 20.061 -5.436 1.00 53.41 279 ALA A O 1
ATOM 2224 N N . MET A 1 280 ? -2.027 19.303 -5.786 1.00 58.62 280 MET A N 1
ATOM 2225 C CA . MET A 1 280 ? -1.418 20.649 -5.929 1.00 58.62 280 MET A CA 1
ATOM 2226 C C . MET A 1 280 ? -0.003 20.656 -6.560 1.00 58.62 280 MET A C 1
ATOM 2228 O O . MET A 1 280 ? 0.973 20.340 -5.873 1.00 58.62 280 MET A O 1
ATOM 2232 N N . PRO A 1 281 ? 0.165 21.164 -7.798 1.00 60.03 281 PRO A N 1
ATOM 2233 C CA . PRO A 1 281 ? 1.466 21.329 -8.460 1.00 60.03 281 PRO A CA 1
ATOM 2234 C C . PRO A 1 281 ? 2.496 22.194 -7.720 1.00 60.03 281 PRO A C 1
ATOM 2236 O O . PRO A 1 281 ? 3.704 22.005 -7.832 1.00 60.03 281 PRO A O 1
ATOM 2239 N N . THR A 1 282 ? 2.034 23.158 -6.929 1.00 60.44 282 THR A N 1
ATOM 2240 C CA . THR A 1 282 ? 2.893 24.140 -6.250 1.00 60.44 282 THR A CA 1
ATOM 2241 C C . THR A 1 282 ? 3.671 23.562 -5.063 1.00 60.44 282 THR A C 1
ATOM 2243 O O . THR A 1 282 ? 4.577 24.217 -4.550 1.00 60.44 282 THR A O 1
ATOM 2246 N N . ARG A 1 283 ? 3.358 22.332 -4.626 1.00 66.75 283 ARG A N 1
ATOM 2247 C CA . ARG A 1 283 ? 3.968 21.679 -3.451 1.00 66.75 283 ARG A CA 1
ATOM 2248 C C . ARG A 1 283 ? 5.135 20.743 -3.794 1.00 66.75 283 ARG A C 1
ATOM 2250 O O . ARG A 1 283 ? 5.833 20.296 -2.886 1.00 66.75 283 ARG A O 1
ATOM 2257 N N . TRP A 1 284 ? 5.395 20.479 -5.078 1.00 70.81 284 TRP A N 1
ATOM 2258 C CA . TRP A 1 284 ? 6.425 19.525 -5.518 1.00 70.81 284 TRP A CA 1
ATOM 2259 C C . TRP A 1 284 ? 7.857 19.940 -5.172 1.00 70.81 284 TRP A C 1
ATOM 2261 O O . TRP A 1 284 ? 8.689 19.077 -4.900 1.00 70.81 284 TRP A O 1
ATOM 2271 N N . ASN A 1 285 ? 8.140 21.243 -5.082 1.00 71.25 285 ASN A N 1
ATOM 2272 C CA . ASN A 1 285 ? 9.450 21.732 -4.638 1.00 71.25 285 ASN A CA 1
ATOM 2273 C C . ASN A 1 285 ? 9.809 21.208 -3.239 1.00 71.25 285 ASN A C 1
ATOM 2275 O O . ASN A 1 285 ? 10.945 20.798 -3.002 1.00 71.25 285 ASN A O 1
ATOM 2279 N N . THR A 1 286 ? 8.824 21.144 -2.337 1.00 76.31 286 THR A N 1
ATOM 2280 C CA . THR A 1 286 ? 8.983 20.648 -0.961 1.00 76.31 286 THR A CA 1
ATOM 2281 C C . THR A 1 286 ? 9.222 19.136 -0.894 1.00 76.31 286 THR A C 1
ATOM 2283 O O . THR A 1 286 ? 9.753 18.659 0.106 1.00 76.31 286 THR A O 1
ATOM 2286 N N . LEU A 1 287 ? 8.843 18.398 -1.943 1.00 81.44 287 LEU A N 1
ATOM 2287 C CA . LEU A 1 287 ? 8.918 16.934 -2.023 1.00 81.44 287 LEU A CA 1
ATOM 2288 C C . LEU A 1 287 ? 10.098 16.431 -2.866 1.00 81.44 287 LEU A C 1
ATOM 2290 O O . LEU A 1 287 ? 10.334 15.227 -2.926 1.00 81.44 287 LEU A O 1
ATOM 2294 N N . SER A 1 288 ? 10.823 17.327 -3.540 1.00 82.00 288 SER A N 1
ATOM 2295 C CA . SER A 1 288 ? 11.858 16.973 -4.522 1.00 82.00 288 SER A CA 1
ATOM 2296 C C . SER A 1 288 ? 12.922 16.011 -3.978 1.00 82.00 288 SER A C 1
ATOM 2298 O O . SER A 1 288 ? 13.334 15.086 -4.681 1.00 82.00 288 SER A O 1
ATOM 2300 N N . GLU A 1 289 ? 13.333 16.176 -2.720 1.00 85.44 289 GLU A N 1
ATOM 2301 C CA . GLU A 1 289 ? 14.317 15.318 -2.056 1.00 85.44 289 GLU A CA 1
ATOM 2302 C C . GLU A 1 289 ? 13.755 13.919 -1.751 1.00 85.44 289 GLU A C 1
ATOM 2304 O O . GLU A 1 289 ? 14.391 12.910 -2.053 1.00 85.44 289 GLU A O 1
ATOM 2309 N N . GLU A 1 290 ? 12.548 13.831 -1.189 1.00 89.31 290 GLU A N 1
ATOM 2310 C CA . GLU A 1 290 ? 11.848 12.574 -0.899 1.00 89.31 290 GLU A CA 1
ATOM 2311 C C . GLU A 1 290 ? 11.571 11.776 -2.165 1.00 89.31 290 GLU A C 1
ATOM 2313 O O . GLU A 1 290 ? 11.830 10.575 -2.191 1.00 89.31 290 GLU A O 1
ATOM 2318 N N . ILE A 1 291 ? 11.096 12.438 -3.222 1.00 88.12 291 ILE A N 1
ATOM 2319 C CA . ILE A 1 291 ? 10.864 11.798 -4.517 1.00 88.12 291 ILE A CA 1
ATOM 2320 C C . ILE A 1 291 ? 12.186 11.319 -5.114 1.00 88.12 291 ILE A C 1
ATOM 2322 O O . ILE A 1 291 ? 12.257 10.197 -5.607 1.00 88.12 291 ILE A O 1
ATOM 2326 N N . SER A 1 292 ? 13.256 12.113 -5.018 1.00 88.38 292 SER A N 1
ATOM 2327 C CA . SER A 1 292 ? 14.575 11.701 -5.513 1.00 88.38 292 SER A CA 1
ATOM 2328 C C . SER A 1 292 ? 15.101 10.465 -4.779 1.00 88.38 292 SER A C 1
ATOM 2330 O O . SER A 1 292 ? 15.590 9.538 -5.423 1.00 88.38 292 SER A O 1
ATOM 2332 N N . ARG A 1 293 ? 14.953 10.406 -3.448 1.00 91.31 293 ARG A N 1
ATOM 2333 C CA . ARG A 1 293 ? 15.297 9.215 -2.654 1.00 91.31 293 ARG A CA 1
ATOM 2334 C C . ARG A 1 293 ? 14.446 8.013 -3.036 1.00 91.31 293 ARG A C 1
ATOM 2336 O O . ARG A 1 293 ? 14.992 6.939 -3.262 1.00 91.31 293 ARG A O 1
ATOM 2343 N N . LEU A 1 294 ? 13.135 8.203 -3.174 1.00 93.62 294 LEU A N 1
ATOM 2344 C CA . LEU A 1 294 ? 12.230 7.133 -3.571 1.00 93.62 294 LEU A CA 1
ATOM 2345 C C . LEU A 1 294 ? 12.596 6.575 -4.951 1.00 93.62 294 LEU A C 1
ATOM 2347 O O . LEU A 1 294 ? 12.666 5.364 -5.096 1.00 93.62 294 LEU A O 1
ATOM 2351 N N . VAL A 1 295 ? 12.909 7.425 -5.933 1.00 91.69 295 VAL A N 1
ATOM 2352 C CA . VAL A 1 295 ? 13.365 7.009 -7.273 1.00 91.69 295 VAL A CA 1
ATOM 2353 C C . VAL A 1 295 ? 14.617 6.128 -7.199 1.00 91.69 295 VAL A C 1
ATOM 2355 O O . VAL A 1 295 ? 14.669 5.087 -7.853 1.00 91.69 295 VAL A O 1
ATOM 2358 N N . LEU A 1 296 ? 15.601 6.498 -6.374 1.00 92.50 296 LEU A N 1
ATOM 2359 C CA . LEU A 1 296 ? 16.809 5.689 -6.166 1.00 92.50 296 LEU A CA 1
ATOM 2360 C C . LEU A 1 296 ? 16.490 4.351 -5.481 1.00 92.50 296 LEU A C 1
ATOM 2362 O O . LEU A 1 296 ? 17.043 3.314 -5.853 1.00 92.50 296 LEU A O 1
ATOM 2366 N N . SER A 1 297 ? 15.569 4.353 -4.518 1.00 95.62 297 SER A N 1
ATOM 2367 C CA . SER A 1 297 ? 15.080 3.133 -3.872 1.00 95.62 297 SER A CA 1
ATOM 2368 C C . SER A 1 297 ? 14.328 2.233 -4.868 1.00 95.62 297 SER A C 1
ATOM 2370 O O . SER A 1 297 ? 14.579 1.033 -4.904 1.00 95.62 297 SER A O 1
ATOM 2372 N N . VAL A 1 298 ? 13.501 2.783 -5.765 1.00 96.00 298 VAL A N 1
ATOM 2373 C CA . VAL A 1 298 ? 12.845 2.026 -6.852 1.00 96.00 298 VAL A CA 1
ATOM 2374 C C . VAL A 1 298 ? 13.872 1.419 -7.810 1.00 96.00 298 VAL A C 1
ATOM 2376 O O . VAL A 1 298 ? 13.741 0.256 -8.184 1.00 96.00 298 VAL A O 1
ATOM 2379 N N . GLN A 1 299 ? 14.923 2.159 -8.173 1.00 94.25 299 GLN A N 1
ATOM 2380 C CA . GLN A 1 299 ? 16.018 1.625 -8.988 1.00 94.25 299 GLN A CA 1
ATOM 2381 C C . GLN A 1 299 ? 16.701 0.427 -8.308 1.00 94.25 299 GLN A C 1
ATOM 2383 O O . GLN A 1 299 ? 16.857 -0.624 -8.931 1.00 94.25 299 GLN A O 1
ATOM 2388 N N . ARG A 1 300 ? 17.083 0.557 -7.031 1.00 94.81 300 ARG A N 1
ATOM 2389 C CA . ARG A 1 300 ? 17.701 -0.548 -6.274 1.00 94.81 300 ARG A CA 1
ATOM 2390 C C . ARG A 1 300 ? 16.775 -1.751 -6.159 1.00 94.81 300 ARG A C 1
ATOM 2392 O O . ARG A 1 300 ? 17.225 -2.880 -6.333 1.00 94.81 300 ARG A O 1
ATOM 2399 N N . PHE A 1 301 ? 15.488 -1.505 -5.919 1.00 96.31 301 PHE A N 1
ATOM 2400 C CA . PHE A 1 301 ? 14.472 -2.548 -5.904 1.00 96.31 301 PHE A CA 1
ATOM 2401 C C . PHE A 1 301 ? 14.425 -3.294 -7.240 1.00 96.31 301 PHE A C 1
ATOM 2403 O O . PHE A 1 301 ? 14.509 -4.514 -7.235 1.00 96.31 301 PHE A O 1
ATOM 2410 N N . GLY A 1 302 ? 14.406 -2.591 -8.377 1.00 94.56 302 GLY A N 1
ATOM 2411 C CA . GLY A 1 302 ? 14.430 -3.218 -9.704 1.00 94.56 302 GLY A CA 1
ATOM 2412 C C . GLY A 1 302 ? 15.630 -4.144 -9.920 1.00 94.56 302 GLY A C 1
ATOM 2413 O O . GLY A 1 302 ? 15.464 -5.274 -10.372 1.00 94.56 302 GLY A O 1
ATOM 2414 N N . VAL A 1 303 ? 16.831 -3.709 -9.524 1.00 93.25 303 VAL A N 1
ATOM 2415 C CA . VAL A 1 303 ? 18.049 -4.538 -9.608 1.00 93.25 303 VAL A CA 1
ATOM 2416 C C . VAL A 1 303 ? 17.945 -5.790 -8.731 1.00 93.25 303 VAL A C 1
ATOM 2418 O O . VAL A 1 303 ? 18.395 -6.864 -9.131 1.00 93.25 303 VAL A O 1
ATOM 2421 N N . ALA A 1 304 ? 17.356 -5.673 -7.540 1.00 92.44 304 ALA A N 1
ATOM 2422 C CA . ALA A 1 304 ? 17.161 -6.807 -6.643 1.00 92.44 304 ALA A CA 1
ATOM 2423 C C . ALA A 1 304 ? 16.093 -7.782 -7.172 1.00 92.44 304 ALA A C 1
ATOM 2425 O O . ALA A 1 304 ? 16.295 -8.994 -7.151 1.00 92.44 304 ALA A O 1
ATOM 2426 N N . VAL A 1 305 ? 14.993 -7.262 -7.722 1.00 92.56 305 VAL A N 1
ATOM 2427 C CA . VAL A 1 305 ? 13.881 -8.050 -8.273 1.00 92.56 305 VAL A CA 1
ATOM 2428 C C . VAL A 1 305 ? 14.295 -8.881 -9.486 1.00 92.56 305 VAL A C 1
ATOM 2430 O O . VAL A 1 305 ? 13.816 -9.998 -9.628 1.00 92.56 305 VAL A O 1
ATOM 2433 N N . LEU A 1 306 ? 15.242 -8.417 -10.307 1.00 90.38 306 LEU A N 1
ATOM 2434 C CA . LEU A 1 306 ? 15.784 -9.196 -11.433 1.00 90.38 306 LEU A CA 1
ATOM 2435 C C . LEU A 1 306 ? 16.436 -10.526 -11.025 1.00 90.38 306 LEU A C 1
ATOM 2437 O O . LEU A 1 306 ? 16.601 -11.413 -11.863 1.00 90.38 306 LEU A O 1
ATOM 2441 N N . LYS A 1 307 ? 16.832 -10.660 -9.755 1.00 86.75 307 LYS A N 1
ATOM 2442 C CA . LYS A 1 307 ? 17.381 -11.901 -9.192 1.00 86.75 307 LYS A CA 1
ATOM 2443 C C . LYS A 1 307 ? 16.292 -12.835 -8.658 1.00 86.75 307 LYS A C 1
ATOM 2445 O O . LYS A 1 307 ? 16.579 -13.996 -8.378 1.00 86.75 307 LYS A O 1
ATOM 2450 N N . SER A 1 308 ? 15.069 -12.333 -8.505 1.00 83.50 308 SER A N 1
ATOM 2451 C CA . SER A 1 308 ? 13.912 -13.075 -8.019 1.00 83.50 308 SER A CA 1
ATOM 2452 C C . SER A 1 308 ? 13.107 -13.675 -9.177 1.00 83.50 308 SER A C 1
ATOM 2454 O O . SER A 1 308 ? 13.185 -13.215 -10.316 1.00 83.50 308 SER A O 1
ATOM 2456 N N . ARG A 1 309 ? 12.322 -14.714 -8.879 1.00 83.31 309 ARG A N 1
ATOM 2457 C CA . ARG A 1 309 ? 11.329 -15.299 -9.796 1.00 83.31 309 ARG A CA 1
ATOM 2458 C C . ARG A 1 309 ? 9.883 -14.993 -9.391 1.00 83.31 309 ARG A C 1
ATOM 2460 O O . ARG A 1 309 ? 8.965 -15.512 -10.012 1.00 83.31 309 ARG A O 1
ATOM 2467 N N . GLU A 1 310 ? 9.687 -14.159 -8.374 1.00 90.62 310 GLU A N 1
ATOM 2468 C CA . GLU A 1 310 ? 8.363 -13.814 -7.852 1.00 90.62 310 GLU A CA 1
ATOM 2469 C C . GLU A 1 310 ? 7.682 -12.753 -8.734 1.00 90.62 310 GLU A C 1
ATOM 2471 O O . GLU A 1 310 ? 8.176 -11.626 -8.874 1.00 90.62 310 GLU A O 1
ATOM 2476 N N . ILE A 1 311 ? 6.533 -13.110 -9.316 1.00 91.69 311 ILE A N 1
ATOM 2477 C CA . ILE A 1 311 ? 5.770 -12.274 -10.257 1.00 91.69 311 ILE A CA 1
ATOM 2478 C C . ILE A 1 311 ? 5.287 -10.991 -9.572 1.00 91.69 311 ILE A C 1
ATOM 2480 O O . ILE A 1 311 ? 5.355 -9.907 -10.154 1.00 91.69 311 ILE A O 1
ATOM 2484 N N . GLU A 1 312 ? 4.855 -11.087 -8.317 1.00 92.06 312 GLU A N 1
ATOM 2485 C CA . GLU A 1 312 ? 4.332 -9.986 -7.508 1.00 92.06 312 GLU A CA 1
ATOM 2486 C C . GLU A 1 312 ? 5.381 -8.892 -7.297 1.00 92.06 312 GLU A C 1
ATOM 2488 O O . GLU A 1 312 ? 5.063 -7.701 -7.331 1.00 92.06 312 GLU A O 1
ATOM 2493 N N . LEU A 1 313 ? 6.649 -9.280 -7.127 1.00 94.94 313 LEU A N 1
ATOM 2494 C CA . LEU A 1 313 ? 7.750 -8.333 -6.977 1.00 94.94 313 LEU A CA 1
ATOM 2495 C C . LEU A 1 313 ? 8.059 -7.623 -8.295 1.00 94.94 313 LEU A C 1
ATOM 2497 O O . LEU A 1 313 ? 8.286 -6.410 -8.298 1.00 94.94 313 LEU A O 1
ATOM 2501 N N . LEU A 1 314 ? 8.031 -8.357 -9.413 1.00 95.69 314 LEU A N 1
ATOM 2502 C CA . LEU A 1 314 ? 8.220 -7.780 -10.742 1.00 95.69 314 LEU A CA 1
ATOM 2503 C C . LEU A 1 314 ? 7.094 -6.806 -11.085 1.00 95.69 314 LEU A C 1
ATOM 2505 O O . LEU A 1 314 ? 7.371 -5.660 -11.433 1.00 95.69 314 LEU A O 1
ATOM 2509 N N . LYS A 1 315 ? 5.839 -7.214 -10.894 1.00 95.44 315 LYS A N 1
ATOM 2510 C CA . LYS A 1 315 ? 4.661 -6.350 -11.036 1.00 95.44 315 LYS A CA 1
ATOM 2511 C C . LYS A 1 315 ? 4.790 -5.099 -10.165 1.00 95.44 315 LYS A C 1
ATOM 2513 O O . LYS A 1 315 ? 4.655 -3.985 -10.669 1.00 95.44 315 LYS A O 1
ATOM 2518 N N . GLY A 1 316 ? 5.143 -5.270 -8.890 1.00 95.94 316 GLY A N 1
ATOM 2519 C CA . GLY A 1 316 ? 5.345 -4.159 -7.966 1.00 95.94 316 GLY A CA 1
ATOM 2520 C C . GLY A 1 316 ? 6.438 -3.186 -8.424 1.00 95.94 316 GLY A C 1
ATOM 2521 O O . GLY A 1 316 ? 6.282 -1.972 -8.300 1.00 95.94 316 GLY A O 1
ATOM 2522 N N . PHE A 1 317 ? 7.525 -3.687 -9.019 1.00 97.50 317 PHE A N 1
ATOM 2523 C CA . PHE A 1 317 ? 8.558 -2.834 -9.607 1.00 97.50 317 PHE A CA 1
ATOM 2524 C C . PHE A 1 317 ? 8.012 -2.019 -10.788 1.00 97.50 317 PHE A C 1
ATOM 2526 O O . PHE A 1 317 ? 8.228 -0.806 -10.835 1.00 97.50 317 PHE A O 1
ATOM 2533 N N . LEU A 1 318 ? 7.273 -2.645 -11.710 1.00 96.81 318 LEU A N 1
ATOM 2534 C CA . LEU A 1 318 ? 6.690 -1.947 -12.863 1.00 96.81 318 LEU A CA 1
ATOM 2535 C C . LEU A 1 318 ? 5.693 -0.858 -12.429 1.00 96.81 318 LEU A C 1
ATOM 2537 O O . LEU A 1 318 ? 5.730 0.260 -12.952 1.00 96.81 318 LEU A O 1
ATOM 2541 N N . ASP A 1 319 ? 4.854 -1.147 -11.432 1.00 96.25 319 ASP A N 1
ATOM 2542 C CA . ASP A 1 319 ? 3.879 -0.196 -10.888 1.00 96.25 319 ASP A CA 1
ATOM 2543 C C . ASP A 1 319 ? 4.551 1.001 -10.198 1.00 96.25 319 ASP A C 1
ATOM 2545 O O . ASP A 1 319 ? 4.111 2.147 -10.366 1.00 96.25 319 ASP A O 1
ATOM 2549 N N . LEU A 1 320 ? 5.645 0.756 -9.465 1.00 97.00 320 LEU A N 1
ATOM 2550 C CA . LEU A 1 320 ? 6.463 1.811 -8.868 1.00 97.00 320 LEU A CA 1
ATOM 2551 C C . LEU A 1 320 ? 7.101 2.693 -9.938 1.00 97.00 320 LEU A C 1
ATOM 2553 O O . LEU A 1 320 ? 6.971 3.912 -9.847 1.00 97.00 320 LEU A O 1
ATOM 2557 N N . VAL A 1 321 ? 7.728 2.099 -10.963 1.00 95.56 321 VAL A N 1
ATOM 2558 C CA . VAL A 1 321 ? 8.328 2.846 -12.081 1.00 95.56 321 VAL A CA 1
ATOM 2559 C C . VAL A 1 321 ? 7.284 3.734 -12.745 1.00 95.56 321 VAL A C 1
ATOM 2561 O O . VAL A 1 321 ? 7.564 4.907 -12.992 1.00 95.56 321 VAL A O 1
ATOM 2564 N N . ARG A 1 322 ? 6.073 3.217 -12.990 1.00 94.00 322 ARG A N 1
ATOM 2565 C CA . ARG A 1 322 ? 4.979 3.993 -13.587 1.00 94.00 322 ARG A CA 1
ATOM 2566 C C . ARG A 1 322 ? 4.623 5.198 -12.718 1.00 94.00 322 ARG A C 1
ATOM 2568 O O . ARG A 1 322 ? 4.535 6.317 -13.230 1.00 94.00 322 ARG A O 1
ATOM 2575 N N . ALA A 1 323 ? 4.418 4.976 -11.418 1.00 92.75 323 ALA A N 1
ATOM 2576 C CA . ALA A 1 323 ? 4.013 6.019 -10.479 1.00 92.75 323 ALA A CA 1
ATOM 2577 C C . ALA A 1 323 ? 5.091 7.107 -10.332 1.00 92.75 323 ALA A C 1
ATOM 2579 O O . ALA A 1 323 ? 4.804 8.296 -10.479 1.00 92.75 323 ALA A O 1
ATOM 2580 N N . THR A 1 324 ? 6.353 6.723 -10.118 1.00 91.06 324 THR A N 1
ATOM 2581 C CA . THR A 1 324 ? 7.454 7.684 -9.951 1.00 91.06 324 THR A CA 1
ATOM 2582 C C . THR A 1 324 ? 7.802 8.400 -11.255 1.00 91.06 324 THR A C 1
ATOM 2584 O O . THR A 1 324 ? 8.069 9.601 -11.239 1.00 91.06 324 THR A O 1
ATOM 2587 N N . ALA A 1 325 ? 7.728 7.721 -12.403 1.00 87.62 325 ALA A N 1
ATOM 2588 C CA . ALA A 1 325 ? 7.850 8.366 -13.708 1.00 87.62 325 ALA A CA 1
ATOM 2589 C C . ALA A 1 325 ? 6.675 9.323 -13.990 1.00 87.62 325 ALA A C 1
ATOM 2591 O O . ALA A 1 325 ? 6.867 10.364 -14.620 1.00 87.62 325 ALA A O 1
ATOM 2592 N N . GLY A 1 326 ? 5.465 9.017 -13.516 1.00 85.88 326 GLY A N 1
ATOM 2593 C CA . GLY A 1 326 ? 4.312 9.913 -13.633 1.00 85.88 326 GLY A CA 1
ATOM 2594 C C . GLY A 1 326 ? 4.550 11.228 -12.892 1.00 85.88 326 GLY A C 1
ATOM 2595 O O . GLY A 1 326 ? 4.408 12.303 -13.474 1.00 85.88 326 GLY A O 1
ATOM 2596 N N . ILE A 1 327 ? 5.025 11.132 -11.646 1.00 83.19 327 ILE A N 1
ATOM 2597 C CA . ILE A 1 327 ? 5.423 12.285 -10.826 1.00 83.19 327 ILE A CA 1
ATOM 2598 C C . ILE A 1 327 ? 6.497 13.111 -11.542 1.00 83.19 327 ILE A C 1
ATOM 2600 O O . ILE A 1 327 ? 6.344 14.320 -11.690 1.00 83.19 327 ILE A O 1
ATOM 2604 N N . GLU A 1 328 ? 7.566 12.467 -12.020 1.00 80.31 328 GLU A N 1
ATOM 2605 C CA . GLU A 1 328 ? 8.663 13.142 -12.724 1.00 80.31 328 GLU A CA 1
ATOM 2606 C C . GLU A 1 328 ? 8.165 13.908 -13.962 1.00 80.31 328 GLU A C 1
ATOM 2608 O O . GLU A 1 328 ? 8.556 15.056 -14.171 1.00 80.31 328 GLU A O 1
ATOM 2613 N N . MET A 1 329 ? 7.273 13.311 -14.765 1.00 79.44 329 MET A N 1
ATOM 2614 C CA . MET A 1 329 ? 6.692 13.986 -15.933 1.00 79.44 329 MET A CA 1
ATOM 2615 C C . MET A 1 329 ? 5.957 15.257 -15.533 1.00 79.44 329 MET A C 1
ATOM 2617 O O . MET A 1 329 ? 6.151 16.294 -16.165 1.00 79.44 329 MET A O 1
ATOM 2621 N N . MET A 1 330 ? 5.145 15.194 -14.478 1.00 78.31 330 MET A N 1
ATOM 2622 C CA . MET A 1 330 ? 4.438 16.378 -14.013 1.00 78.31 330 MET A CA 1
ATOM 2623 C C . MET A 1 330 ? 5.393 17.423 -13.444 1.00 78.31 330 MET A C 1
ATOM 2625 O O . MET A 1 330 ? 5.276 18.594 -13.776 1.00 78.31 330 MET A O 1
ATOM 2629 N N . MET A 1 331 ? 6.379 17.029 -12.637 1.00 76.50 331 MET A N 1
ATOM 2630 C CA . MET A 1 331 ? 7.367 17.966 -12.090 1.00 76.50 331 MET A CA 1
ATOM 2631 C C . MET A 1 331 ? 8.138 18.701 -13.196 1.00 76.50 331 MET A C 1
ATOM 2633 O O . MET A 1 331 ? 8.334 19.915 -13.101 1.00 76.50 331 MET A O 1
ATOM 2637 N N . ASN A 1 332 ? 8.485 18.003 -14.283 1.00 74.69 332 ASN A N 1
ATOM 2638 C CA . ASN A 1 332 ? 9.126 18.600 -15.455 1.00 74.69 332 ASN A CA 1
ATOM 2639 C C . ASN A 1 332 ? 8.230 19.631 -16.164 1.00 74.69 332 ASN A C 1
ATOM 2641 O O . ASN A 1 332 ? 8.743 20.650 -16.624 1.00 74.69 332 ASN A O 1
ATOM 2645 N N . GLN A 1 333 ? 6.905 19.427 -16.208 1.00 73.50 333 GLN A N 1
ATOM 2646 C CA . GLN A 1 333 ? 5.966 20.428 -16.743 1.00 73.50 333 GLN A CA 1
ATOM 2647 C C . GLN A 1 333 ? 5.984 21.739 -15.939 1.00 73.50 333 GLN A C 1
ATOM 2649 O O . GLN A 1 333 ? 5.732 22.802 -16.499 1.00 73.50 333 GLN A O 1
ATOM 2654 N N . TYR A 1 334 ? 6.335 21.680 -14.651 1.00 67.06 334 TYR A N 1
ATOM 2655 C CA . TYR A 1 334 ? 6.450 22.845 -13.767 1.00 67.06 334 TYR A CA 1
ATOM 2656 C C . TYR A 1 334 ? 7.896 23.342 -13.582 1.00 67.06 334 TYR A C 1
ATOM 2658 O O . TYR A 1 334 ? 8.155 24.142 -12.685 1.00 67.06 334 TYR A O 1
ATOM 2666 N N . VAL A 1 335 ? 8.841 22.906 -14.428 1.00 64.44 335 VAL A N 1
ATOM 2667 C CA . VAL A 1 335 ? 10.268 23.304 -14.393 1.00 64.44 335 VAL A CA 1
ATOM 2668 C C . VAL A 1 335 ? 10.955 22.958 -13.058 1.00 64.44 335 VAL A C 1
ATOM 2670 O O . VAL A 1 335 ? 11.919 23.597 -12.637 1.00 64.44 335 VAL A O 1
ATOM 2673 N N . ILE A 1 336 ? 10.481 21.916 -12.371 1.00 61.19 336 ILE A N 1
ATOM 2674 C CA . ILE A 1 336 ? 11.094 21.427 -11.134 1.00 61.19 336 ILE A CA 1
ATOM 2675 C C . ILE A 1 336 ? 12.021 20.265 -11.485 1.00 61.19 336 ILE A C 1
ATOM 2677 O O . ILE A 1 336 ? 11.567 19.168 -11.801 1.00 61.19 336 ILE A O 1
ATOM 2681 N N . SER A 1 337 ? 13.332 20.497 -11.415 1.00 61.34 337 SER A N 1
ATOM 2682 C CA . SER A 1 337 ? 14.331 19.454 -11.668 1.00 61.34 337 SER A CA 1
ATOM 2683 C C . SER A 1 337 ? 14.563 18.602 -10.416 1.00 61.34 337 SER A C 1
ATOM 2685 O O . SER A 1 337 ? 14.952 19.112 -9.365 1.00 61.34 337 SER A O 1
ATOM 2687 N N . LEU A 1 338 ? 14.345 17.291 -10.535 1.00 60.41 338 LEU A N 1
ATOM 2688 C CA . LEU A 1 338 ? 14.690 16.312 -9.501 1.00 60.41 338 LEU A CA 1
ATOM 2689 C C . LEU A 1 338 ? 16.200 16.054 -9.483 1.00 60.41 338 LEU A C 1
ATOM 2691 O O . LEU A 1 338 ? 16.800 15.796 -10.526 1.00 60.41 338 LEU A O 1
ATOM 2695 N N . SER A 1 339 ? 16.818 16.033 -8.301 1.00 61.66 339 SER A N 1
ATOM 2696 C CA . SER A 1 339 ? 18.255 15.755 -8.169 1.00 61.66 339 SER A CA 1
ATOM 2697 C C . SER A 1 339 ? 18.625 14.332 -8.609 1.00 61.66 339 SER A C 1
ATOM 2699 O O . SER A 1 339 ? 19.730 14.121 -9.112 1.00 61.66 339 SER A O 1
ATOM 2701 N N . SER A 1 340 ? 17.692 13.378 -8.510 1.00 56.38 340 SER A N 1
ATOM 2702 C CA . SER A 1 340 ? 17.874 11.994 -8.969 1.00 56.38 340 SER A CA 1
ATOM 2703 C C . SER A 1 340 ? 18.053 11.850 -10.482 1.00 56.38 340 SER A C 1
ATOM 2705 O O . SER A 1 340 ? 18.727 10.918 -10.915 1.00 56.38 340 SER A O 1
ATOM 2707 N N . THR A 1 341 ? 17.534 12.773 -11.301 1.00 58.59 341 THR A N 1
ATOM 2708 C CA . THR A 1 341 ? 17.672 12.701 -12.774 1.00 58.59 341 THR A CA 1
ATOM 2709 C C . THR A 1 341 ? 19.123 12.784 -13.248 1.00 58.59 341 THR A C 1
ATOM 2711 O O . THR A 1 341 ? 19.452 12.281 -14.318 1.00 58.59 341 THR A O 1
ATOM 2714 N N . LYS A 1 342 ? 20.018 13.357 -12.432 1.00 57.62 342 LYS A N 1
ATOM 2715 C CA . LYS A 1 342 ? 21.468 13.356 -12.685 1.00 57.62 342 LYS A CA 1
ATOM 2716 C C . LYS A 1 342 ? 22.147 12.030 -12.329 1.00 57.62 342 LYS A C 1
ATOM 2718 O O . LYS A 1 342 ? 23.251 11.782 -12.801 1.00 57.62 342 LYS A O 1
ATOM 2723 N N . LEU A 1 343 ? 21.531 11.232 -11.457 1.00 54.94 343 LEU A N 1
ATOM 2724 C CA . LEU A 1 343 ? 22.092 9.996 -10.901 1.00 54.94 343 LEU A CA 1
ATOM 2725 C C . LEU A 1 343 ? 21.620 8.749 -11.656 1.00 54.94 343 LEU A C 1
ATOM 2727 O O . LEU A 1 343 ? 22.349 7.760 -11.704 1.00 54.94 343 LEU A O 1
ATOM 2731 N N . LEU A 1 344 ? 20.425 8.790 -12.248 1.00 63.88 344 LEU A N 1
ATOM 2732 C CA . LEU A 1 344 ? 19.925 7.702 -13.081 1.00 63.88 344 LEU A CA 1
ATOM 2733 C C . LEU A 1 344 ? 20.785 7.541 -14.352 1.00 63.88 344 LEU A C 1
ATOM 2735 O O . LEU A 1 344 ? 21.214 8.546 -14.931 1.00 63.88 344 LEU A O 1
ATOM 2739 N N . PRO A 1 345 ? 21.039 6.301 -14.817 1.00 57.44 345 PRO A N 1
ATOM 2740 C CA . PRO A 1 345 ? 21.772 6.062 -16.053 1.00 57.44 345 PRO A CA 1
ATOM 2741 C C . PRO A 1 345 ? 21.131 6.805 -17.231 1.00 57.44 345 PRO A C 1
ATOM 2743 O O . PRO A 1 345 ? 19.990 6.559 -17.618 1.00 57.44 345 PRO A O 1
ATOM 2746 N N . THR A 1 346 ? 21.892 7.726 -17.820 1.00 54.88 346 THR A N 1
ATOM 2747 C CA . THR A 1 346 ? 21.480 8.481 -19.003 1.00 54.88 346 THR A CA 1
ATOM 2748 C C . THR A 1 346 ? 21.874 7.708 -20.255 1.00 54.88 346 THR A C 1
ATOM 2750 O O . THR A 1 346 ? 23.046 7.630 -20.625 1.00 54.88 346 THR A O 1
ATOM 2753 N N . VAL A 1 347 ? 20.887 7.125 -20.937 1.00 54.91 347 VAL A N 1
ATOM 2754 C CA . VAL A 1 347 ? 21.114 6.517 -22.252 1.00 54.91 347 VAL A CA 1
ATOM 2755 C C . VAL A 1 347 ? 21.297 7.646 -23.269 1.00 54.91 347 VAL A C 1
ATOM 2757 O O . VAL A 1 347 ? 20.371 8.411 -23.543 1.00 54.91 347 VAL A O 1
ATOM 2760 N N . LYS A 1 348 ? 22.513 7.789 -23.816 1.00 47.75 348 LYS A N 1
ATOM 2761 C CA . LYS A 1 348 ? 22.790 8.741 -24.903 1.00 47.75 348 LYS A CA 1
ATOM 2762 C C . LYS A 1 348 ? 21.961 8.366 -26.136 1.00 47.75 348 LYS A C 1
ATOM 2764 O O . LYS A 1 348 ? 21.819 7.191 -26.460 1.00 47.75 348 LYS A O 1
ATOM 2769 N N . SER A 1 349 ? 21.480 9.380 -26.852 1.00 45.28 349 SER A N 1
ATOM 2770 C CA . SER A 1 349 ? 20.555 9.338 -28.002 1.00 45.28 349 SER A CA 1
ATOM 2771 C C . SER A 1 349 ? 20.952 8.465 -29.207 1.00 45.28 349 SER A C 1
ATOM 2773 O O . SER A 1 349 ? 20.240 8.461 -30.206 1.00 45.28 349 SER A O 1
ATOM 2775 N N . VAL A 1 350 ? 22.072 7.744 -29.147 1.00 43.38 350 VAL A N 1
ATOM 2776 C CA . VAL A 1 350 ? 22.654 6.998 -30.274 1.00 43.38 350 VAL A CA 1
ATOM 2777 C C . VAL A 1 350 ? 22.389 5.492 -30.173 1.00 43.38 350 VAL A C 1
ATOM 2779 O O . VAL A 1 350 ? 22.740 4.745 -31.085 1.00 43.38 350 VAL A O 1
ATOM 2782 N N . ASP A 1 351 ? 21.746 5.021 -29.101 1.00 42.72 351 ASP A N 1
ATOM 2783 C CA . ASP A 1 351 ? 21.409 3.607 -28.978 1.00 42.72 351 ASP A CA 1
ATOM 2784 C C . ASP A 1 351 ? 20.281 3.243 -29.965 1.00 42.72 351 ASP A C 1
ATOM 2786 O O . ASP A 1 351 ? 19.099 3.496 -29.737 1.00 42.72 351 ASP A O 1
ATOM 2790 N N . LYS A 1 352 ? 20.675 2.677 -31.114 1.00 43.28 352 LYS A N 1
ATOM 2791 C CA . LYS A 1 352 ? 19.788 2.134 -32.158 1.00 43.28 352 LYS A CA 1
ATOM 2792 C C . LYS A 1 352 ? 19.064 0.856 -31.716 1.00 43.28 352 LYS A C 1
ATOM 2794 O O . LYS A 1 352 ? 18.384 0.239 -32.530 1.00 43.28 352 LYS A O 1
ATOM 2799 N N . SER A 1 353 ? 19.161 0.457 -30.447 1.00 44.09 353 SER A N 1
ATOM 2800 C CA . SER A 1 353 ? 18.348 -0.609 -29.850 1.00 44.09 353 SER A CA 1
ATOM 2801 C C . SER A 1 353 ? 16.896 -0.162 -29.605 1.00 44.09 353 SER A C 1
ATOM 2803 O O . SER A 1 353 ? 16.319 -0.438 -28.552 1.00 44.09 353 SER A O 1
ATOM 2805 N N . GLY A 1 354 ? 16.298 0.512 -30.600 1.00 53.25 354 GLY A N 1
ATOM 2806 C CA . GLY A 1 354 ? 14.919 1.007 -30.664 1.00 53.25 354 GLY A CA 1
ATOM 2807 C C . GLY A 1 354 ? 13.876 -0.107 -30.705 1.00 53.25 354 GLY A C 1
ATOM 2808 O O . GLY A 1 354 ? 12.930 -0.054 -31.472 1.00 53.25 354 GLY A O 1
ATOM 2809 N N . SER A 1 355 ? 14.055 -1.144 -29.890 1.00 69.12 355 SER A N 1
ATOM 2810 C CA . SER A 1 355 ? 13.000 -2.095 -29.607 1.00 69.12 355 SER A CA 1
ATOM 2811 C C . SER A 1 355 ? 11.891 -1.365 -28.861 1.00 69.12 355 SER A C 1
ATOM 2813 O O . SER A 1 355 ? 12.130 -0.705 -27.841 1.00 69.12 355 SER A O 1
ATOM 2815 N N . VAL A 1 356 ? 10.662 -1.535 -29.341 1.00 72.62 356 VAL A N 1
ATOM 2816 C CA . VAL A 1 356 ? 9.433 -1.129 -28.653 1.00 72.62 356 VAL A CA 1
ATOM 2817 C C . VAL A 1 356 ? 9.461 -1.542 -27.177 1.00 72.62 356 VAL A C 1
ATOM 2819 O O . VAL A 1 356 ? 9.103 -0.740 -26.315 1.00 72.62 356 VAL A O 1
ATOM 2822 N N . LEU A 1 357 ? 9.997 -2.730 -26.887 1.00 79.56 357 LEU A N 1
ATOM 2823 C CA . LEU A 1 357 ? 10.050 -3.338 -25.557 1.00 79.56 357 LEU A CA 1
ATOM 2824 C C . LEU A 1 357 ? 11.183 -2.806 -24.664 1.00 79.56 357 LEU A C 1
ATOM 2826 O O . LEU A 1 357 ? 11.184 -3.059 -23.464 1.00 79.56 357 LEU A O 1
ATOM 2830 N N . ASN A 1 358 ? 12.149 -2.061 -25.211 1.00 80.88 358 ASN A N 1
ATOM 2831 C CA . ASN A 1 358 ? 13.209 -1.469 -24.401 1.00 80.88 358 ASN A CA 1
ATOM 2832 C C . ASN A 1 358 ? 12.742 -0.134 -23.804 1.00 80.88 358 ASN A C 1
ATOM 2834 O O . ASN A 1 358 ? 12.484 0.840 -24.522 1.00 80.88 358 ASN A O 1
ATOM 2838 N N . LEU A 1 359 ? 12.654 -0.096 -22.475 1.00 85.38 359 LEU A N 1
ATOM 2839 C CA . LEU A 1 359 ? 12.195 1.051 -21.697 1.00 85.38 359 LEU A CA 1
ATOM 2840 C C . LEU A 1 359 ? 13.335 1.950 -21.193 1.00 85.38 359 LEU A C 1
ATOM 2842 O O . LEU A 1 359 ? 13.052 3.002 -20.633 1.00 85.38 359 LEU A O 1
ATOM 2846 N N . ALA A 1 360 ? 14.610 1.616 -21.425 1.00 84.19 360 ALA A N 1
ATOM 2847 C CA . ALA A 1 360 ? 15.749 2.345 -20.848 1.00 84.19 360 ALA A CA 1
ATOM 2848 C C . ALA A 1 360 ? 15.785 3.839 -21.214 1.00 84.19 360 ALA A C 1
ATOM 2850 O O . ALA A 1 360 ? 16.221 4.669 -20.418 1.00 84.19 360 ALA A O 1
ATOM 2851 N N . ARG A 1 361 ? 15.297 4.195 -22.411 1.00 78.00 361 ARG A N 1
ATOM 2852 C CA . ARG A 1 361 ? 15.229 5.589 -22.876 1.00 78.00 361 ARG A CA 1
ATOM 2853 C C . ARG A 1 361 ? 14.130 6.394 -22.178 1.00 78.00 361 ARG A C 1
ATOM 2855 O O . ARG A 1 361 ? 14.337 7.570 -21.899 1.00 78.00 361 ARG A O 1
ATOM 2862 N N . SER A 1 362 ? 12.965 5.795 -21.935 1.00 81.69 362 SER A N 1
ATOM 2863 C CA . SER A 1 362 ? 11.831 6.473 -21.294 1.00 81.69 362 SER A CA 1
ATOM 2864 C C . SER A 1 362 ? 11.845 6.342 -19.770 1.00 81.69 362 SER A C 1
ATOM 2866 O O . SER A 1 362 ? 11.288 7.202 -19.092 1.00 81.69 362 SER A O 1
ATOM 2868 N N . HIS A 1 363 ? 12.504 5.311 -19.235 1.00 87.06 363 HIS A N 1
ATOM 2869 C CA . HIS A 1 363 ? 12.588 4.958 -17.819 1.00 87.06 363 HIS A CA 1
ATOM 2870 C C . HIS A 1 363 ? 14.030 4.555 -17.459 1.00 87.06 363 HIS A C 1
ATOM 2872 O O . HIS A 1 363 ? 14.394 3.378 -17.475 1.00 87.06 363 HIS A O 1
ATOM 2878 N N . GLY A 1 364 ? 14.852 5.531 -17.071 1.00 84.81 364 GLY A N 1
ATOM 2879 C CA . GLY A 1 364 ? 16.273 5.337 -16.742 1.00 84.81 364 GLY A CA 1
ATOM 2880 C C . GLY A 1 364 ? 16.562 4.601 -15.425 1.00 84.81 364 GLY A C 1
ATOM 2881 O O . GLY A 1 364 ? 17.619 4.804 -14.848 1.00 84.81 364 GLY A O 1
ATOM 2882 N N . TYR A 1 365 ? 15.640 3.785 -14.905 1.00 89.12 365 TYR A N 1
ATOM 2883 C CA . TYR A 1 365 ? 15.815 3.064 -13.634 1.00 89.12 365 TYR A CA 1
ATOM 2884 C C . TYR A 1 365 ? 16.810 1.905 -13.758 1.00 89.12 365 TYR A C 1
ATOM 2886 O O . TYR A 1 365 ? 17.532 1.610 -12.811 1.00 89.12 365 TYR A O 1
ATOM 2894 N N . LEU A 1 366 ? 16.863 1.263 -14.925 1.00 90.56 366 LEU A N 1
ATOM 2895 C CA . LEU A 1 366 ? 17.681 0.082 -15.199 1.00 90.56 366 LEU A CA 1
ATOM 2896 C C . LEU A 1 366 ? 18.457 0.243 -16.508 1.00 90.56 366 LEU A C 1
ATOM 2898 O O . LEU A 1 366 ? 18.153 1.118 -17.326 1.00 90.56 366 LEU A O 1
ATOM 2902 N N . THR A 1 367 ? 19.464 -0.607 -16.715 1.00 88.50 367 THR A N 1
ATOM 2903 C CA . THR A 1 367 ? 20.236 -0.612 -17.964 1.00 88.50 367 THR A CA 1
ATOM 2904 C C . THR A 1 367 ? 19.416 -1.196 -19.128 1.00 88.50 367 THR A C 1
ATOM 2906 O O . THR A 1 367 ? 18.431 -1.903 -18.903 1.00 88.50 367 THR A O 1
ATOM 2909 N N . PRO A 1 368 ? 19.802 -0.955 -20.396 1.00 87.00 368 PRO A N 1
ATOM 2910 C CA . PRO A 1 368 ? 19.138 -1.573 -21.547 1.00 87.00 368 PRO A CA 1
ATOM 2911 C C . PRO A 1 368 ? 19.061 -3.108 -21.492 1.00 87.00 368 PRO A C 1
ATOM 2913 O O . PRO A 1 368 ? 18.042 -3.682 -21.871 1.00 87.00 368 PRO A O 1
ATOM 2916 N N . ALA A 1 369 ? 20.112 -3.778 -21.007 1.00 88.25 369 ALA A N 1
ATOM 2917 C CA . ALA A 1 369 ? 20.132 -5.238 -20.891 1.00 88.25 369 ALA A CA 1
ATOM 2918 C C . ALA A 1 369 ? 19.142 -5.739 -19.827 1.00 88.25 369 ALA A C 1
ATOM 2920 O O . ALA A 1 369 ? 18.426 -6.710 -20.059 1.00 88.25 369 ALA A O 1
ATOM 2921 N N . ASP A 1 370 ? 19.050 -5.031 -18.703 1.00 91.00 370 ASP A N 1
ATOM 2922 C CA . ASP A 1 370 ? 18.105 -5.339 -17.630 1.00 91.00 370 ASP A CA 1
ATOM 2923 C C . ASP A 1 370 ? 16.652 -5.159 -18.087 1.00 91.00 370 ASP A C 1
ATOM 2925 O O . ASP A 1 370 ? 15.814 -6.029 -17.865 1.00 91.00 370 ASP A O 1
ATOM 2929 N N . TRP A 1 371 ? 16.349 -4.069 -18.800 1.00 91.62 371 TRP A N 1
ATOM 2930 C CA . TRP A 1 371 ? 15.016 -3.858 -19.375 1.00 91.62 371 TRP A CA 1
ATOM 2931 C C . TRP A 1 371 ? 14.646 -4.920 -20.408 1.00 91.62 371 TRP A C 1
ATOM 2933 O O . TRP A 1 371 ? 13.501 -5.371 -20.442 1.00 91.62 371 TRP A O 1
ATOM 2943 N N . LYS A 1 372 ? 15.614 -5.362 -21.219 1.00 89.44 372 LYS A N 1
ATOM 2944 C CA . LYS A 1 372 ? 15.415 -6.498 -22.120 1.00 89.44 372 LYS A CA 1
ATOM 2945 C C . LYS A 1 372 ? 15.070 -7.762 -21.328 1.00 89.44 372 LYS A C 1
ATOM 2947 O O . LYS A 1 372 ? 14.091 -8.424 -21.665 1.00 89.44 372 LYS A O 1
ATOM 2952 N N . ARG A 1 373 ? 15.800 -8.058 -20.248 1.00 90.75 373 ARG A N 1
ATOM 2953 C CA . ARG A 1 373 ? 15.511 -9.212 -19.385 1.00 90.75 373 ARG A CA 1
ATOM 2954 C C . ARG A 1 373 ? 14.108 -9.142 -18.778 1.00 90.75 373 ARG A C 1
ATOM 2956 O O . ARG A 1 373 ? 13.424 -10.157 -18.754 1.00 90.75 373 ARG A O 1
ATOM 2963 N N . ILE A 1 374 ? 13.653 -7.965 -18.346 1.00 92.19 374 ILE A N 1
ATOM 2964 C CA . ILE A 1 374 ? 12.270 -7.781 -17.876 1.00 92.19 374 ILE A CA 1
ATOM 2965 C C . ILE A 1 374 ? 11.271 -8.109 -18.982 1.00 92.19 374 ILE A C 1
ATOM 2967 O O . ILE A 1 374 ? 10.326 -8.845 -18.728 1.00 92.19 374 ILE A O 1
ATOM 2971 N N . SER A 1 375 ? 11.481 -7.610 -20.203 1.00 89.69 375 SER A N 1
ATOM 2972 C CA . SER A 1 375 ? 10.564 -7.903 -21.311 1.00 89.69 375 SER A CA 1
ATOM 2973 C C . SER A 1 375 ? 10.476 -9.401 -21.622 1.00 89.69 375 SER A C 1
ATOM 2975 O O . SER A 1 375 ? 9.396 -9.901 -21.911 1.00 89.69 375 SER A O 1
ATOM 2977 N N . GLU A 1 376 ? 11.591 -10.130 -21.499 1.00 90.44 376 GLU A N 1
ATOM 2978 C CA . GLU A 1 376 ? 11.621 -11.589 -21.640 1.00 90.44 376 GLU A CA 1
ATOM 2979 C C . GLU A 1 376 ? 10.854 -12.274 -20.502 1.00 90.44 376 GLU A C 1
ATOM 2981 O O . GLU A 1 376 ? 10.057 -13.163 -20.771 1.00 90.44 376 GLU A O 1
ATOM 2986 N N . LEU A 1 377 ? 11.042 -11.830 -19.253 1.00 91.19 377 LEU A N 1
ATOM 2987 C CA . LEU A 1 377 ? 10.329 -12.363 -18.086 1.00 91.19 377 LEU A CA 1
ATOM 2988 C C . LEU A 1 377 ? 8.815 -12.142 -18.174 1.00 91.19 377 LEU A C 1
ATOM 2990 O O . LEU A 1 377 ? 8.051 -13.043 -17.854 1.00 91.19 377 LEU A O 1
ATOM 2994 N N . VAL A 1 378 ? 8.372 -10.966 -18.625 1.00 89.69 378 VAL A N 1
ATOM 2995 C CA . VAL A 1 378 ? 6.942 -10.663 -18.813 1.00 89.69 378 VAL A CA 1
ATOM 2996 C C . VAL A 1 378 ? 6.301 -11.653 -19.790 1.00 89.69 378 VAL A C 1
ATOM 2998 O O . VAL A 1 378 ? 5.225 -12.174 -19.513 1.00 89.69 378 VAL A O 1
ATOM 3001 N N . VAL A 1 379 ? 6.992 -11.965 -20.891 1.00 87.50 379 VAL A N 1
ATOM 3002 C CA . VAL A 1 379 ? 6.540 -12.969 -21.867 1.00 87.50 379 VAL A CA 1
ATOM 3003 C C . VAL A 1 379 ? 6.632 -14.391 -21.303 1.00 87.50 379 VAL A C 1
ATOM 3005 O O . VAL A 1 379 ? 5.750 -15.199 -21.562 1.00 87.50 379 VAL A O 1
ATOM 3008 N N . GLU A 1 380 ? 7.682 -14.704 -20.539 1.00 89.94 380 GLU A N 1
ATOM 3009 C CA . GLU A 1 380 ? 7.900 -16.024 -19.930 1.00 89.94 380 GLU A CA 1
ATOM 3010 C C . GLU A 1 380 ? 6.811 -16.379 -18.907 1.00 89.94 380 GLU A C 1
ATOM 3012 O O . GLU A 1 380 ? 6.370 -17.526 -18.864 1.00 89.94 380 GLU A O 1
ATOM 3017 N N . PHE A 1 381 ? 6.373 -15.412 -18.095 1.00 90.00 381 PHE A N 1
ATOM 3018 C CA . PHE A 1 381 ? 5.360 -15.639 -17.062 1.00 90.00 381 PHE A CA 1
ATOM 3019 C C . PHE A 1 381 ? 3.928 -15.726 -17.603 1.00 90.00 381 PHE A C 1
ATOM 3021 O O . PHE A 1 381 ? 3.109 -16.392 -16.977 1.00 90.00 381 PHE A O 1
ATOM 3028 N N . ASP A 1 382 ? 3.626 -15.047 -18.716 1.00 85.56 382 ASP A N 1
ATOM 3029 C CA . ASP A 1 382 ? 2.284 -14.976 -19.324 1.00 85.56 382 ASP A CA 1
ATOM 3030 C C . ASP A 1 382 ? 1.158 -14.624 -18.320 1.00 85.56 382 ASP A C 1
ATOM 3032 O O . ASP A 1 382 ? 0.030 -15.111 -18.395 1.00 85.56 382 ASP A O 1
ATOM 3036 N N . ASP A 1 383 ? 1.465 -13.765 -17.340 1.00 90.31 383 ASP A N 1
ATOM 3037 C CA . ASP A 1 383 ? 0.506 -13.325 -16.324 1.00 90.31 383 ASP A CA 1
ATOM 3038 C C . ASP A 1 383 ? -0.240 -12.057 -16.766 1.00 90.31 383 ASP A C 1
ATOM 3040 O O . ASP A 1 383 ? 0.355 -11.050 -17.162 1.00 90.31 383 ASP A O 1
ATOM 3044 N N . GLN A 1 384 ? -1.571 -12.077 -16.660 1.00 87.25 384 GLN A N 1
ATOM 3045 C CA . GLN A 1 384 ? -2.423 -10.980 -17.122 1.00 87.25 384 GLN A CA 1
ATOM 3046 C C . GLN A 1 384 ? -2.183 -9.670 -16.353 1.00 87.25 384 GLN A C 1
ATOM 3048 O O . GLN A 1 384 ? -2.218 -8.591 -16.950 1.00 87.25 384 GLN A O 1
ATOM 3053 N N . GLN A 1 385 ? -1.945 -9.733 -15.039 1.00 87.75 385 GLN A N 1
ATOM 3054 C CA . GLN A 1 385 ? -1.737 -8.532 -14.227 1.00 87.75 385 GLN A CA 1
ATOM 3055 C C . GLN A 1 385 ? -0.350 -7.936 -14.465 1.00 87.75 385 GLN A C 1
ATOM 3057 O O . GLN A 1 385 ? -0.212 -6.716 -14.558 1.00 87.75 385 GLN A O 1
ATOM 3062 N N . LEU A 1 386 ? 0.667 -8.783 -14.618 1.00 91.06 386 LEU A N 1
ATOM 3063 C CA . LEU A 1 386 ? 2.011 -8.369 -14.996 1.00 91.06 386 LEU A CA 1
ATOM 3064 C C . LEU A 1 386 ? 2.020 -7.718 -16.387 1.00 91.06 386 LEU A C 1
ATOM 3066 O O . LEU A 1 386 ? 2.589 -6.636 -16.553 1.00 91.06 386 LEU A O 1
ATOM 3070 N N . ASN A 1 387 ? 1.334 -8.328 -17.360 1.00 89.31 387 ASN A N 1
ATOM 3071 C CA . ASN A 1 387 ? 1.152 -7.772 -18.701 1.00 89.31 387 ASN A CA 1
ATOM 3072 C C . ASN A 1 387 ? 0.467 -6.399 -18.649 1.00 89.31 387 ASN A C 1
ATOM 3074 O O . ASN A 1 387 ? 0.910 -5.459 -19.310 1.00 89.31 387 ASN A O 1
ATOM 3078 N N . TYR A 1 388 ? -0.556 -6.235 -17.805 1.00 88.31 388 TYR A N 1
ATOM 3079 C CA . TYR A 1 388 ? -1.212 -4.943 -17.602 1.00 88.31 388 TYR A CA 1
ATOM 3080 C C . TYR A 1 388 ? -0.240 -3.866 -17.084 1.00 88.31 388 TYR A C 1
ATOM 3082 O O . TYR A 1 388 ? -0.186 -2.760 -17.636 1.00 88.31 388 TYR A O 1
ATOM 3090 N N . SER A 1 389 ? 0.566 -4.174 -16.062 1.00 91.62 389 SER A N 1
ATOM 3091 C CA . SER A 1 389 ? 1.587 -3.252 -15.540 1.00 91.62 389 SER A CA 1
ATOM 3092 C C . SER A 1 389 ? 2.656 -2.918 -16.588 1.00 91.62 389 SER A C 1
ATOM 3094 O O . SER A 1 389 ? 3.047 -1.756 -16.723 1.00 91.62 389 SER A O 1
ATOM 3096 N N . TRP A 1 390 ? 3.072 -3.895 -17.397 1.00 92.19 390 TRP A N 1
ATOM 3097 C CA . TRP A 1 390 ? 4.007 -3.692 -18.505 1.00 92.19 390 TRP A CA 1
ATOM 3098 C C . TRP A 1 390 ? 3.445 -2.770 -19.597 1.00 92.19 390 TRP A C 1
ATOM 3100 O O . TRP A 1 390 ? 4.096 -1.800 -19.996 1.00 92.19 390 TRP A O 1
ATOM 3110 N N . TYR A 1 391 ? 2.209 -3.001 -20.042 1.00 89.94 391 TYR A N 1
ATOM 3111 C CA . TYR A 1 391 ? 1.562 -2.165 -21.056 1.00 89.94 391 TYR A CA 1
ATOM 3112 C C . TYR A 1 391 ? 1.345 -0.726 -20.589 1.00 89.94 391 TYR A C 1
ATOM 3114 O O . TYR A 1 391 ? 1.468 0.203 -21.388 1.00 89.94 391 TYR A O 1
ATOM 3122 N N . ASN A 1 392 ? 1.107 -0.505 -19.294 1.00 89.44 392 ASN A N 1
ATOM 3123 C CA . ASN A 1 392 ? 1.050 0.847 -18.739 1.00 89.44 392 ASN A CA 1
ATOM 3124 C C . ASN A 1 392 ? 2.375 1.608 -18.895 1.00 89.44 392 ASN A C 1
ATOM 3126 O O . ASN A 1 392 ? 2.354 2.808 -19.178 1.00 89.44 392 ASN A O 1
ATOM 3130 N N . LEU A 1 393 ? 3.520 0.934 -18.751 1.00 91.44 393 LEU A N 1
ATOM 3131 C CA . LEU A 1 393 ? 4.828 1.551 -18.980 1.00 91.44 393 LEU A CA 1
ATOM 3132 C C . LEU A 1 393 ? 5.093 1.819 -20.460 1.00 91.44 393 LEU A C 1
ATOM 3134 O O . LEU A 1 393 ? 5.601 2.885 -20.803 1.00 91.44 393 LEU A O 1
ATOM 3138 N N . LEU A 1 394 ? 4.709 0.902 -21.350 1.00 89.62 394 LEU A N 1
ATOM 3139 C CA . LEU A 1 394 ? 4.786 1.137 -22.795 1.00 89.62 394 LEU A CA 1
ATOM 3140 C C . LEU A 1 394 ? 3.935 2.348 -23.209 1.00 89.62 394 LEU A C 1
ATOM 3142 O O . LEU A 1 394 ? 4.407 3.228 -23.928 1.00 89.62 394 LEU A O 1
ATOM 3146 N N . LEU A 1 395 ? 2.716 2.465 -22.686 1.00 87.88 395 LEU A N 1
ATOM 3147 C CA . LEU A 1 395 ? 1.877 3.636 -22.927 1.00 87.88 395 LEU A CA 1
ATOM 3148 C C . LEU A 1 395 ? 2.544 4.923 -22.405 1.00 87.88 395 LEU A C 1
ATOM 3150 O O . LEU A 1 395 ? 2.556 5.948 -23.087 1.00 87.88 395 LEU A O 1
ATOM 3154 N N . GLN A 1 396 ? 3.171 4.874 -21.227 1.00 87.69 396 GLN A N 1
ATOM 3155 C CA . GLN A 1 396 ? 3.922 6.011 -20.693 1.00 87.69 396 GLN A CA 1
ATOM 3156 C C . GLN A 1 396 ? 5.160 6.355 -21.543 1.00 87.69 396 GLN A C 1
ATOM 3158 O O . GLN A 1 396 ? 5.460 7.537 -21.725 1.00 87.69 396 GLN A O 1
ATOM 3163 N N . LYS A 1 397 ? 5.847 5.360 -22.121 1.00 86.75 397 LYS A N 1
ATOM 3164 C CA . LYS A 1 397 ? 6.926 5.557 -23.105 1.00 86.75 397 LYS A CA 1
ATOM 3165 C C . LYS A 1 397 ? 6.423 6.304 -24.337 1.00 86.75 397 LYS A C 1
ATOM 3167 O O . LYS A 1 397 ? 7.088 7.248 -24.763 1.00 86.75 397 LYS A O 1
ATOM 3172 N N . TYR A 1 398 ? 5.256 5.941 -24.871 1.00 85.31 398 TYR A N 1
ATOM 3173 C CA . TYR A 1 398 ? 4.641 6.678 -25.977 1.00 85.31 398 TYR A CA 1
ATOM 3174 C C . TYR A 1 398 ? 4.419 8.151 -25.609 1.00 85.31 398 TYR A C 1
ATOM 3176 O O . TYR A 1 398 ? 4.897 9.030 -26.322 1.00 85.31 398 TYR A O 1
ATOM 3184 N N . PHE A 1 399 ? 3.803 8.438 -24.458 1.00 82.31 399 PHE A N 1
ATOM 3185 C CA . PHE A 1 399 ? 3.577 9.821 -24.024 1.00 82.31 399 PHE A CA 1
ATOM 3186 C C . PHE A 1 399 ? 4.871 10.611 -23.771 1.00 82.31 399 PHE A C 1
ATOM 3188 O O . PHE A 1 399 ? 4.907 11.816 -24.007 1.00 82.31 399 PHE A O 1
ATOM 3195 N N . ARG A 1 400 ? 5.942 9.958 -23.299 1.00 79.88 400 ARG A N 1
ATOM 3196 C CA . ARG A 1 400 ? 7.243 10.604 -23.044 1.00 79.88 400 ARG A CA 1
ATOM 3197 C C . ARG A 1 400 ? 8.053 10.858 -24.314 1.00 79.88 400 ARG A C 1
ATOM 3199 O O . ARG A 1 400 ? 8.778 11.848 -24.379 1.00 79.88 400 ARG A O 1
ATOM 3206 N N . CYS A 1 401 ? 8.006 9.941 -25.277 1.00 80.62 401 CYS A N 1
ATOM 3207 C CA . CYS A 1 401 ? 8.947 9.916 -26.399 1.00 80.62 401 CYS A CA 1
ATOM 3208 C C . CYS A 1 401 ? 8.300 10.087 -27.780 1.00 80.62 401 CYS A C 1
ATOM 3210 O O . CYS A 1 401 ? 9.039 10.241 -28.750 1.00 80.62 401 CYS A O 1
ATOM 3212 N N . GLY A 1 402 ? 6.969 10.054 -27.890 1.00 76.88 402 GLY A N 1
ATOM 3213 C CA . GLY A 1 402 ? 6.257 10.090 -29.174 1.00 76.88 402 GLY A CA 1
ATOM 3214 C C . GLY A 1 402 ? 6.495 8.847 -30.038 1.00 76.88 402 GLY A C 1
ATOM 3215 O O . GLY A 1 402 ? 6.472 8.933 -31.262 1.00 76.88 402 GLY A O 1
ATOM 3216 N N . ASP A 1 403 ? 6.785 7.702 -29.416 1.00 78.75 403 ASP A N 1
ATOM 3217 C CA . ASP A 1 403 ? 7.200 6.475 -30.102 1.00 78.75 403 ASP A CA 1
ATOM 3218 C C . ASP A 1 403 ? 5.988 5.719 -30.688 1.00 78.75 403 ASP A C 1
ATOM 3220 O O . ASP A 1 403 ? 5.328 4.932 -30.008 1.00 78.75 403 ASP A O 1
ATOM 3224 N N . VAL A 1 404 ? 5.651 6.004 -31.949 1.00 78.56 404 VAL A N 1
ATOM 3225 C CA . VAL A 1 404 ? 4.463 5.463 -32.647 1.00 78.56 404 VAL A CA 1
ATOM 3226 C C . VAL A 1 404 ? 4.520 3.937 -32.815 1.00 78.56 404 VAL A C 1
ATOM 3228 O O . VAL A 1 404 ? 3.478 3.274 -32.850 1.00 78.56 404 VAL A O 1
ATOM 3231 N N . GLU A 1 405 ? 5.719 3.352 -32.863 1.00 81.25 405 GLU A N 1
ATOM 3232 C CA . GLU A 1 405 ? 5.889 1.897 -32.932 1.00 81.25 405 GLU A CA 1
ATOM 3233 C C . GLU A 1 405 ? 5.368 1.219 -31.657 1.00 81.25 405 GLU A C 1
ATOM 3235 O O . GLU A 1 405 ? 4.777 0.139 -31.724 1.00 81.25 405 GLU A O 1
ATOM 3240 N N . VAL A 1 406 ? 5.481 1.889 -30.503 1.00 82.50 406 VAL A N 1
ATOM 3241 C CA . VAL A 1 406 ? 4.921 1.411 -29.231 1.00 82.50 406 VAL A CA 1
ATOM 3242 C C . VAL A 1 406 ? 3.396 1.376 -29.271 1.00 82.50 406 VAL A C 1
ATOM 3244 O O . VAL A 1 406 ? 2.803 0.381 -28.860 1.00 82.50 406 VAL A O 1
ATOM 3247 N N . MET A 1 407 ? 2.748 2.412 -29.812 1.00 80.38 407 MET A N 1
ATOM 3248 C CA . MET A 1 407 ? 1.286 2.413 -29.968 1.00 80.38 407 MET A CA 1
ATOM 3249 C C . MET A 1 407 ? 0.814 1.323 -30.921 1.00 80.38 407 MET A C 1
ATOM 3251 O O . MET A 1 407 ? -0.167 0.643 -30.637 1.00 80.38 407 MET A O 1
ATOM 3255 N N . THR A 1 408 ? 1.540 1.116 -32.019 1.00 81.94 408 THR A N 1
ATOM 3256 C CA . THR A 1 408 ? 1.240 0.040 -32.970 1.00 81.94 408 THR A CA 1
ATOM 3257 C C . THR A 1 408 ? 1.333 -1.324 -32.285 1.00 81.94 408 THR A C 1
ATOM 3259 O O . THR A 1 408 ? 0.425 -2.141 -32.404 1.00 81.94 408 THR A O 1
ATOM 3262 N N . HIS A 1 409 ? 2.385 -1.557 -31.497 1.00 83.19 409 HIS A N 1
ATOM 3263 C CA . HIS A 1 409 ? 2.529 -2.785 -30.722 1.00 83.19 409 HIS A CA 1
ATOM 3264 C C . HIS A 1 409 ? 1.405 -2.974 -29.697 1.00 83.19 409 HIS A C 1
ATOM 3266 O O . HIS A 1 409 ? 0.866 -4.073 -29.606 1.00 83.19 409 HIS A O 1
ATOM 3272 N N . LEU A 1 410 ? 1.028 -1.926 -28.958 1.00 82.00 410 LEU A N 1
ATOM 3273 C CA . LEU A 1 410 ? -0.056 -1.987 -27.974 1.00 82.00 410 LEU A CA 1
ATOM 3274 C C . LEU A 1 410 ? -1.393 -2.343 -28.632 1.00 82.00 410 LEU A C 1
ATOM 3276 O O . LEU A 1 410 ? -2.068 -3.257 -28.174 1.00 82.00 410 LEU A O 1
ATOM 3280 N N . VAL A 1 411 ? -1.747 -1.697 -29.746 1.00 79.44 411 VAL A N 1
ATOM 3281 C CA . VAL A 1 411 ? -2.990 -1.997 -30.482 1.00 79.44 411 VAL A CA 1
ATOM 3282 C C . VAL A 1 411 ? -3.017 -3.442 -30.983 1.00 79.44 411 VAL A C 1
ATOM 3284 O O . VAL A 1 411 ? -4.059 -4.089 -30.931 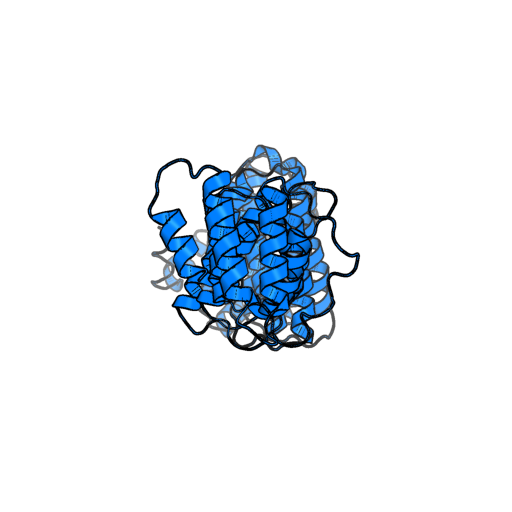1.00 79.44 411 VAL A O 1
ATOM 3287 N N . LEU A 1 412 ? -1.882 -3.955 -31.460 1.00 79.62 412 LEU A N 1
ATOM 3288 C CA . LEU A 1 412 ? -1.801 -5.303 -32.022 1.00 79.62 412 LEU A CA 1
ATOM 3289 C C . LEU A 1 412 ? -1.741 -6.410 -30.959 1.00 79.62 412 LEU A C 1
ATOM 3291 O O . LEU A 1 412 ? -2.138 -7.532 -31.260 1.00 79.62 412 LEU A O 1
ATOM 3295 N N . ASN A 1 413 ? -1.240 -6.124 -29.750 1.00 76.56 413 ASN A N 1
ATOM 3296 C CA . ASN A 1 413 ? -0.882 -7.166 -28.778 1.00 76.56 413 ASN A CA 1
ATOM 3297 C C . ASN A 1 413 ? -1.560 -7.045 -27.408 1.00 76.56 413 ASN A C 1
ATOM 3299 O O . ASN A 1 413 ? -1.590 -8.034 -26.687 1.00 76.56 413 ASN A O 1
ATOM 3303 N N . ALA A 1 414 ? -2.129 -5.895 -27.028 1.00 66.62 414 ALA A N 1
ATOM 3304 C CA . ALA A 1 414 ? -2.627 -5.698 -25.661 1.00 66.62 414 ALA A CA 1
ATOM 3305 C C . ALA A 1 414 ? -3.942 -6.441 -25.326 1.00 66.62 414 ALA A C 1
ATOM 3307 O O . ALA A 1 414 ? -4.454 -6.330 -24.212 1.00 66.62 414 ALA A O 1
ATOM 3308 N N . GLY A 1 415 ? -4.486 -7.236 -26.252 1.00 64.31 415 GLY A N 1
ATOM 3309 C CA . GLY A 1 415 ? -5.740 -7.966 -26.061 1.00 64.31 415 GLY A CA 1
ATOM 3310 C C . GLY A 1 415 ? -6.966 -7.051 -25.927 1.00 64.31 415 GLY A C 1
ATOM 3311 O O . GLY A 1 415 ? -6.874 -5.828 -25.816 1.00 64.31 415 GLY A O 1
ATOM 3312 N N . SER A 1 416 ? -8.163 -7.642 -25.947 1.00 56.03 416 SER A N 1
ATOM 3313 C CA . SER A 1 416 ? -9.426 -6.889 -25.920 1.00 56.03 416 SER A CA 1
ATOM 3314 C C . SER A 1 416 ? -9.733 -6.242 -24.568 1.00 56.03 416 SER A C 1
ATOM 3316 O O . SER A 1 416 ? -10.452 -5.257 -24.537 1.00 56.03 416 SER A O 1
ATOM 3318 N N . VAL A 1 417 ? -9.207 -6.751 -23.453 1.00 51.62 417 VAL A N 1
ATOM 3319 C CA . VAL A 1 417 ? -9.514 -6.221 -22.107 1.00 51.62 417 VAL A CA 1
ATOM 3320 C C . VAL A 1 417 ? -8.794 -4.891 -21.842 1.00 51.62 417 VAL A C 1
ATOM 3322 O O . VAL A 1 417 ? -9.341 -4.011 -21.188 1.00 51.62 417 VAL A O 1
ATOM 3325 N N . TRP A 1 418 ? -7.602 -4.697 -22.410 1.00 55.94 418 TRP A N 1
ATOM 3326 C CA . TRP A 1 418 ? -6.791 -3.496 -22.188 1.00 55.94 418 TRP A CA 1
ATOM 3327 C C . TRP A 1 418 ? -7.311 -2.256 -22.933 1.00 55.94 418 TRP A C 1
ATOM 3329 O O . TRP A 1 418 ? -7.205 -1.139 -22.433 1.00 55.94 418 TRP A O 1
ATOM 3339 N N . LEU A 1 419 ? -7.907 -2.446 -24.116 1.00 51.97 419 LEU A N 1
ATOM 3340 C CA . LEU A 1 419 ? -8.396 -1.357 -24.974 1.00 51.97 419 LEU A CA 1
ATOM 3341 C C . LEU A 1 419 ? -9.639 -0.632 -24.423 1.00 51.97 419 LEU A C 1
ATOM 3343 O O . LEU A 1 419 ? -9.905 0.486 -24.855 1.00 51.97 419 LEU A O 1
ATOM 3347 N N . TRP A 1 420 ? -10.391 -1.238 -23.496 1.00 39.12 420 TRP A N 1
ATOM 3348 C CA . TRP A 1 420 ? -11.700 -0.724 -23.061 1.00 39.12 420 TRP A CA 1
ATOM 3349 C C . TRP A 1 420 ? -11.711 -0.041 -21.687 1.00 39.12 420 TRP A C 1
ATOM 3351 O O . TRP A 1 420 ? -12.612 0.746 -21.433 1.00 39.12 420 TRP A O 1
ATOM 3361 N N . GLU A 1 421 ? -10.736 -0.281 -20.801 1.00 43.84 421 GLU A N 1
ATOM 3362 C CA . GLU A 1 421 ? -10.726 0.346 -19.461 1.00 43.84 421 GLU A CA 1
ATOM 3363 C C . GLU A 1 421 ? -10.105 1.758 -19.426 1.00 43.84 421 GLU A C 1
ATOM 3365 O O . GLU A 1 421 ? -10.107 2.404 -18.377 1.00 43.84 421 GLU A O 1
ATOM 3370 N N . LYS A 1 422 ? -9.551 2.255 -20.543 1.00 42.78 422 LYS A N 1
ATOM 3371 C CA . LYS A 1 422 ? -8.810 3.534 -20.589 1.00 42.78 422 LYS A CA 1
ATOM 3372 C C . LYS A 1 422 ? -9.173 4.494 -21.730 1.00 42.78 422 LYS A C 1
ATOM 3374 O O . LYS A 1 422 ? -8.529 5.539 -21.838 1.00 42.78 422 LYS A O 1
ATOM 3379 N N . VAL A 1 423 ? -10.170 4.162 -22.551 1.00 32.25 423 VAL A N 1
ATOM 3380 C CA . VAL A 1 423 ? -10.852 5.111 -23.455 1.00 32.25 423 VAL A CA 1
ATOM 3381 C C . VAL A 1 423 ? -12.138 5.539 -22.773 1.00 32.25 423 VAL A C 1
ATOM 3383 O O . VAL A 1 423 ? -12.415 6.758 -22.775 1.00 32.25 423 VAL A O 1
#

Secondary structure (DSSP, 8-state):
-HHHHHHHHHH--S---HHHHHHHHHHHHHHHHTT--S--HHHHHHHHHHHHHTT------S---S--SS-PPPHHHHHHHHHHHHHTT--TT---TT-HHHHHHHHHHHHHHH--S---HHHHHHHHHHHHH-TTHHHHHHHHHIIIIITS---SHHHHHHHHHHHHHHHHHHHHTT-HHHHHHHHHHHHHHHTTTS--TT--HHHHS-HHHHHHHHHHGGGS-HHHHHHHHHHHHHHHIIIIIHHHTTTPPP-HHHHHHHHHHHHHHHHHHHHHHHH-GGGHHHHHHHHHHHHHHHHHHHHHHTT---HHHHHHHHHHHHHHHHHHHHHHHTT---GGGGTS----TT-----TT--TTT-TTS-HHHHHHHHHHHHHH--HHHHHHHHHHHHHHHHHH--HHHHHHHHHHSHHHHTTS--

Organism: NCBI:txid320908

Foldseek 3Di:
DLVVLVVVVVPDPDDCPLVNNVVVLVVCVVVVVVDDPDPPLAVVLLSVVVCVVSPDPDDDPPDSDPPVPPDHDPLVVLQSSLVVCVVVVPALPDPDPPNSSVVSLLVNLQVLLQPLPDLDLSSLVSNQSSCVRYVCSCVSCVLSCCLRPLLDADPDPSSQVSSLVSVLSNCVSCLVVLNNLVVVLVNLVSLLVCVVVDDSPNDALCSRCPPSNLVSCLVRLLVDALVSLLSNLLSLLVSCVPRPLVCLVDPHDDDPSSLRSLLNSLVVNLSSLVSNLVRDLVSVLSNLASLLSLLLSLLSLLVSCLVDLDLSSLLSSLSSLLSSLVNVVSCVVVVNDRPNVVVQDADPPPPPPPDLQQLCNSGSSDDSVSSVSSSVSLVVVVDLSSLLSSLSSSVSCCVRPVSVVSVVCCVVPVDPVNVPPPD

pLDDT: mean 73.44, std 20.7, range [25.66, 97.5]

Radius of gyration: 27.39 Å; chains: 1; bounding box: 63×42×80 Å

Sequence (423 aa):
YLKAIVKYIAQDDAQCDVITLNSVIFDVYVQTCLKLNETTTNHLTLFYILATRVGFKLELPYEVPIACNGSGPTLLVLGELVAVLQKYNISASTESEEGTLSNYLVVILKQLISEQYQMSADFLRTVYSIFQVYPESVKLVFFEFAKHIMFVSKENYEVSSVYDSLIGEVIKIYADLNQIEKFLSSFFHKAFLLQKEQDFRKLTCGTVLSNGVFKVFSEKLPSLTGNQLKTIIGRLEKIFLKNCIHVLESDSVIDSSFCLNVEMLVKVICFVLDNSCIAMPTRWNTLSEEISRLVLSVQRFGVAVLKSREIELLKGFLDLVRATAGIEMMMNQYVISLSSTKLLPTVKSVDKSGSVLNLARSHGYLTPADWKRISELVVEFDDQQLNYSWYNLLLQKYFRCGDVEVMTHLVLNAGSVWLWEKV